Protein AF-A0A0F9EET6-F1 (afdb_monomer_lite)

pLDDT: mean 75.08, std 19.29, range [22.67, 96.25]

Secondary structure (DSSP, 8-state):
-HHHHHHHHHHHHHHHHHHHHHHHH-GGGGGGPPSSPS-SSTT--EETTEEEEEEEEE-TTSTT-EEEEEEEEETTEEEEEEEEE--SS-----S-EEESS-EEE-SSS--EEES-EEESS-EEE-SSS--EEES-EEESS-EEE-TT-EESS-EEESS-EE---TT--EESS-EEESS-EESS-BSS-EEES-PPPS-GGGG-TTT-TT----HHHHHHHHHT-SEEESSEEE-S--EEEEEEEESS-EEE-S-EEEEEEEEEEESS-EEE-S-EEE-TTPPTT-EEEEEESSS-EEE-TT-EEEESSEEEE-EE-TTS-SEE---EEE-TT-EEEESS-EEE---SSS-----B-TT-EEEE-PPP---------PPP----------

Foldseek 3Di:
DVVQLVVQVVLQVVQVVVVVVCCVVPVCLCVPADPFHPASDPPPADDDQWGKGWTWDADPPDGQKIWIWMWIGHPRRIDIDIDIDRPPPQPQPLAAAADLEEAACDDDEAHEHAEEYAEAYEYHADQDHEHEYNYEYAYQEEYHHHHCYEYLEEYAYQYEYHPPYPRQYAYNYEYAYCAYYHDDRYVYHYHHVDHPDPQRVLSPLFPCPPPACAPVNLVVLVVRAPEEEAEAADDDEEEADHRYEYVEEYEAQEAYEYAAEYEYEHQEEYEYAAEYYHDPPHDPPHFYEYHHAAYEYEYEHQYAYEGAGEYEFWHAHNVNPDTHDYAYYYEHQYEHEYNHYYHYPDPDDDDRDNDHYVNYYYHYDHDDPDPDDPDDDDDDDDDDDDDDDD

Structure (mmCIF, N/CA/C/O backbone):
data_AF-A0A0F9EET6-F1
#
_entry.id   AF-A0A0F9EET6-F1
#
loop_
_atom_site.group_PDB
_atom_site.id
_atom_site.type_symbol
_atom_site.label_atom_id
_atom_site.label_alt_id
_atom_site.label_comp_id
_atom_site.label_asym_id
_atom_site.label_entity_id
_atom_site.label_seq_id
_atom_site.pdbx_PDB_ins_code
_atom_site.Cartn_x
_atom_site.Cartn_y
_atom_site.Cartn_z
_atom_site.occupancy
_atom_site.B_iso_or_equiv
_atom_site.auth_seq_id
_atom_site.auth_comp_id
_atom_site.auth_asym_id
_atom_site.auth_atom_id
_atom_site.pdbx_PDB_model_num
ATOM 1 N N . ASN A 1 1 ? -36.491 27.412 31.591 1.00 75.81 1 ASN A N 1
ATOM 2 C CA . ASN A 1 1 ? -35.899 27.287 30.240 1.00 75.81 1 ASN A CA 1
ATOM 3 C C . ASN A 1 1 ? -34.391 27.503 30.217 1.00 75.81 1 ASN A C 1
ATOM 5 O O . ASN A 1 1 ? -33.705 26.644 29.693 1.00 75.81 1 ASN A O 1
ATOM 9 N N . HIS A 1 2 ? -33.827 28.557 30.823 1.00 87.25 2 HIS A N 1
ATOM 10 C CA . HIS A 1 2 ? -32.360 28.716 30.819 1.00 87.25 2 HIS A CA 1
ATOM 11 C C . HIS A 1 2 ? -31.619 27.597 31.581 1.00 87.25 2 HIS A C 1
ATOM 13 O O . HIS A 1 2 ? -30.702 26.990 31.042 1.00 87.25 2 HIS A O 1
ATOM 19 N N . LYS A 1 3 ? -32.079 27.244 32.793 1.00 92.38 3 LYS A N 1
ATOM 20 C CA . LYS A 1 3 ? -31.489 26.153 33.592 1.00 92.38 3 LYS A CA 1
ATOM 21 C C . LYS A 1 3 ? -31.469 24.809 32.849 1.00 92.38 3 LYS A C 1
ATOM 23 O O . LYS A 1 3 ? -30.447 24.138 32.858 1.00 92.38 3 LYS A O 1
ATOM 28 N N . THR A 1 4 ? -32.568 24.435 32.193 1.00 90.81 4 THR A N 1
ATOM 29 C CA . THR A 1 4 ? -32.680 23.161 31.460 1.00 90.81 4 THR A CA 1
ATOM 30 C C . THR A 1 4 ? -31.811 23.141 30.205 1.00 90.81 4 THR A C 1
ATOM 32 O O . THR A 1 4 ? -31.187 22.128 29.926 1.00 90.81 4 THR A O 1
ATOM 35 N N . SER A 1 5 ? -31.682 24.270 29.501 1.00 89.12 5 SER A N 1
ATOM 36 C CA . SER A 1 5 ? -30.762 24.407 28.363 1.00 89.12 5 SER A CA 1
ATOM 37 C C . SER A 1 5 ? -29.290 24.272 28.780 1.00 89.12 5 SER A C 1
ATOM 39 O O . SER A 1 5 ? -28.533 23.561 28.126 1.00 89.12 5 SER A O 1
ATOM 41 N N . VAL A 1 6 ? -28.892 24.878 29.905 1.00 90.44 6 VAL A N 1
ATOM 42 C CA . VAL A 1 6 ? -27.533 24.719 30.456 1.00 90.44 6 VAL A CA 1
ATOM 43 C C . VAL A 1 6 ? -27.271 23.268 30.874 1.00 90.44 6 VAL A C 1
ATOM 45 O O . VAL A 1 6 ? -26.199 22.737 30.608 1.00 90.44 6 VAL A O 1
ATOM 48 N N . GLN A 1 7 ? -28.253 22.596 31.481 1.00 92.50 7 GLN A N 1
ATOM 49 C CA . GLN A 1 7 ? -28.126 21.178 31.832 1.00 92.50 7 GLN A CA 1
ATOM 50 C C . GLN A 1 7 ? -28.000 20.281 30.592 1.00 92.50 7 GLN A C 1
ATOM 52 O O . GLN A 1 7 ? -27.131 19.416 30.574 1.00 92.50 7 GLN A O 1
ATOM 57 N N . ALA A 1 8 ? -28.804 20.512 29.549 1.00 92.50 8 ALA A N 1
ATOM 58 C CA . ALA A 1 8 ? -28.710 19.775 28.287 1.00 92.50 8 ALA A CA 1
ATOM 59 C C . ALA A 1 8 ? -27.314 19.901 27.658 1.00 92.50 8 ALA A C 1
ATOM 61 O O . ALA A 1 8 ? -26.749 18.909 27.199 1.00 92.50 8 ALA A O 1
ATOM 62 N N . ARG A 1 9 ? -26.707 21.093 27.724 1.00 91.38 9 ARG A N 1
ATOM 63 C CA . ARG A 1 9 ? -25.321 21.315 27.299 1.00 91.38 9 ARG A CA 1
ATOM 64 C C . ARG A 1 9 ? -24.315 20.474 28.094 1.00 91.38 9 ARG A C 1
ATOM 66 O O . ARG A 1 9 ? -23.519 19.778 27.480 1.00 91.38 9 ARG A O 1
ATOM 73 N N . TYR A 1 10 ? -24.371 20.479 29.427 1.00 91.75 10 TYR A N 1
ATOM 74 C CA . TYR A 1 10 ? -23.455 19.664 30.242 1.00 91.75 10 TYR A CA 1
ATOM 75 C C . TYR A 1 10 ? -23.599 18.160 29.979 1.00 91.75 10 TYR A C 1
ATOM 77 O O . TYR A 1 10 ? -22.609 17.435 29.958 1.00 91.75 10 TYR A O 1
ATOM 85 N N . ILE A 1 11 ? -24.825 17.686 29.749 1.00 91.88 11 ILE A N 1
ATOM 86 C CA . ILE A 1 11 ? -25.073 16.289 29.373 1.00 91.88 11 ILE A CA 1
ATOM 87 C C . ILE A 1 11 ? -24.479 15.971 27.999 1.00 91.88 11 ILE A C 1
ATOM 89 O O . ILE A 1 11 ? -23.894 14.910 27.807 1.00 91.88 11 ILE A O 1
ATOM 93 N N . THR A 1 12 ? -24.590 16.910 27.062 1.00 90.75 12 THR A N 1
ATOM 94 C CA . THR A 1 12 ? -23.979 16.798 25.735 1.00 90.75 12 THR A CA 1
ATOM 95 C C . THR A 1 12 ? -22.455 16.670 25.853 1.00 90.75 12 THR A C 1
ATOM 97 O O . THR A 1 12 ? -21.879 15.732 25.304 1.00 90.75 12 THR A O 1
ATOM 100 N N . GLU A 1 13 ? -21.812 17.542 26.642 1.00 89.06 13 GLU A N 1
ATOM 101 C CA . GLU A 1 13 ? -20.366 17.507 26.930 1.00 89.06 13 GLU A CA 1
ATOM 102 C C . GLU A 1 13 ? -19.939 16.174 27.566 1.00 89.06 13 GLU A C 1
ATOM 104 O O . GLU A 1 13 ? -18.933 15.594 27.158 1.00 89.06 13 GLU A O 1
ATOM 109 N N . ALA A 1 14 ? -20.729 15.633 28.501 1.00 89.56 14 ALA A N 1
ATOM 110 C CA . ALA A 1 14 ? -20.460 14.329 29.109 1.00 89.56 14 ALA A CA 1
ATOM 111 C C . ALA A 1 14 ? -20.403 13.191 28.070 1.00 89.56 14 ALA A C 1
ATOM 113 O O . ALA A 1 14 ? -19.549 12.310 28.183 1.00 89.56 14 ALA A O 1
ATOM 114 N N . GLY A 1 15 ? -21.248 13.238 27.032 1.00 90.88 15 GLY A N 1
ATOM 115 C CA . GLY A 1 15 ? -21.200 12.295 25.912 1.00 90.88 15 GLY A CA 1
ATOM 116 C C . GLY A 1 15 ? -19.880 12.355 25.131 1.00 90.88 15 GLY A C 1
ATOM 117 O O . GLY A 1 15 ? -19.289 11.312 24.851 1.00 90.88 15 GLY A O 1
ATOM 118 N N . ILE A 1 16 ? -19.355 13.557 24.853 1.00 88.00 16 ILE A N 1
ATOM 119 C CA . ILE A 1 16 ? -18.027 13.724 24.225 1.00 88.00 16 ILE A CA 1
ATOM 120 C C . ILE A 1 16 ? -16.928 13.168 25.127 1.00 88.00 16 ILE A C 1
ATOM 122 O O . ILE A 1 16 ? -16.131 12.347 24.679 1.00 88.00 16 ILE A O 1
ATOM 126 N N . HIS A 1 17 ? -16.903 13.557 26.405 1.00 87.88 17 HIS A N 1
ATOM 127 C CA . HIS A 1 17 ? -15.864 13.112 27.337 1.00 87.88 17 HIS A CA 1
ATOM 128 C C . HIS A 1 17 ? -15.840 11.593 27.504 1.00 87.88 17 HIS A C 1
ATOM 130 O O . HIS A 1 17 ? -14.764 11.000 27.543 1.00 87.88 17 HIS A O 1
ATOM 136 N N . ARG A 1 18 ? -17.012 10.953 27.558 1.00 90.75 18 ARG A N 1
ATOM 137 C CA . ARG A 1 18 ? -17.115 9.492 27.582 1.00 90.75 18 ARG A CA 1
ATOM 138 C C . ARG A 1 18 ? -16.534 8.865 26.319 1.00 90.75 18 ARG A C 1
ATOM 140 O O . ARG A 1 18 ? -15.810 7.881 26.418 1.00 90.75 18 ARG A O 1
ATOM 147 N N . THR A 1 19 ? -16.846 9.430 25.156 1.00 87.38 19 THR A N 1
ATOM 148 C CA . THR A 1 19 ? -16.360 8.926 23.865 1.00 87.38 19 THR A CA 1
ATOM 149 C C . THR A 1 19 ? -14.844 9.014 23.776 1.00 87.38 19 THR A C 1
ATOM 151 O O . THR A 1 19 ? -14.202 8.021 23.459 1.00 87.38 19 THR A O 1
ATOM 154 N N . ILE A 1 20 ? -14.269 10.160 24.146 1.00 83.94 20 ILE A N 1
ATOM 155 C CA . ILE A 1 20 ? -12.814 10.352 24.207 1.00 83.94 20 ILE A CA 1
ATOM 156 C C . ILE A 1 20 ? -12.184 9.383 25.215 1.00 83.94 20 ILE A C 1
ATOM 158 O O . ILE A 1 20 ? -11.179 8.750 24.916 1.00 83.94 20 ILE A O 1
ATOM 162 N N . GLY A 1 21 ? -12.797 9.210 26.390 1.00 83.75 21 GLY A N 1
ATOM 163 C CA . GLY A 1 21 ? -12.340 8.235 27.380 1.00 83.75 21 GLY A CA 1
ATOM 164 C C . GLY A 1 21 ? -12.316 6.804 26.836 1.00 83.75 21 GLY A C 1
ATOM 165 O O . GLY A 1 21 ? -11.336 6.101 27.055 1.00 83.75 21 GLY A O 1
ATOM 166 N N . MET A 1 22 ? -13.355 6.402 26.093 1.00 82.75 22 MET A N 1
ATOM 167 C CA . MET A 1 22 ? -13.438 5.080 25.463 1.00 82.75 22 MET A CA 1
ATOM 168 C C . MET A 1 22 ? -12.402 4.907 24.350 1.00 82.75 22 MET A C 1
ATOM 170 O O . MET A 1 22 ? -11.736 3.878 24.304 1.00 82.75 22 MET A O 1
ATOM 174 N N . LEU A 1 23 ? -12.232 5.921 23.495 1.00 79.19 23 LEU A N 1
ATOM 175 C CA . LEU A 1 23 ? -11.201 5.929 22.456 1.00 79.19 23 LEU A CA 1
ATOM 176 C C . LEU A 1 23 ? -9.806 5.755 23.069 1.00 79.19 23 LEU A C 1
ATOM 178 O O . LEU A 1 23 ? -9.036 4.931 22.592 1.00 79.19 23 LEU A O 1
ATOM 182 N N . ASN A 1 24 ? -9.522 6.441 24.177 1.00 75.12 24 ASN A N 1
ATOM 183 C CA . ASN A 1 24 ? -8.233 6.342 24.860 1.00 75.12 24 ASN A CA 1
ATOM 184 C C . ASN A 1 24 ? -8.031 5.003 25.589 1.00 75.12 24 ASN A C 1
ATOM 186 O O . ASN A 1 24 ? -6.902 4.539 25.708 1.00 75.12 24 ASN A O 1
ATOM 190 N N . SER A 1 25 ? -9.091 4.379 26.119 1.00 71.88 25 SER A N 1
ATOM 191 C CA . SER A 1 25 ? -8.970 3.113 26.858 1.00 71.88 25 SER A CA 1
ATOM 192 C C . SER A 1 25 ? -9.070 1.868 25.978 1.00 71.88 25 SER A C 1
ATOM 194 O O . SER A 1 25 ? -8.629 0.793 26.383 1.00 71.88 25 SER A O 1
ATOM 196 N N . THR A 1 26 ? -9.731 1.960 24.823 1.00 75.25 26 THR A N 1
ATOM 197 C CA . THR A 1 26 ? -10.029 0.817 23.946 1.00 75.25 26 THR A CA 1
ATOM 198 C C . THR A 1 26 ? -10.161 1.279 22.484 1.00 75.25 26 THR A C 1
ATOM 200 O O . THR A 1 26 ? -11.267 1.273 21.946 1.00 75.25 26 THR A O 1
ATOM 203 N N . PRO A 1 27 ? -9.060 1.667 21.809 1.00 68.56 27 PRO A N 1
ATOM 204 C CA . PRO A 1 27 ? -9.104 2.291 20.479 1.00 68.56 27 PRO A CA 1
ATOM 205 C C . PRO A 1 27 ? -9.862 1.475 19.422 1.00 68.56 27 PRO A C 1
ATOM 207 O O . PRO A 1 27 ? -10.676 2.021 18.684 1.00 68.56 27 PRO A O 1
ATOM 210 N N . GLY A 1 28 ? -9.684 0.148 19.415 1.00 64.75 28 GLY A N 1
ATOM 211 C CA . GLY A 1 28 ? -10.305 -0.755 18.437 1.00 64.75 28 GLY A CA 1
ATOM 212 C C . GLY A 1 28 ? -11.829 -0.904 18.538 1.00 64.75 28 GLY A C 1
ATOM 213 O O . GLY A 1 28 ? -12.424 -1.571 17.697 1.00 64.75 28 GLY A O 1
ATOM 214 N N . TRP A 1 29 ? -12.496 -0.294 19.528 1.00 74.06 29 TRP A N 1
ATOM 215 C CA . TRP A 1 29 ? -13.958 -0.389 19.669 1.00 74.06 29 TRP A CA 1
ATOM 216 C C . TRP A 1 29 ? -14.722 0.204 18.475 1.00 74.06 29 TRP A C 1
ATOM 218 O O . TRP A 1 29 ? -15.868 -0.177 18.235 1.00 74.06 29 TRP A O 1
ATOM 228 N N . ILE A 1 30 ? -14.086 1.110 17.724 1.00 74.50 30 ILE A N 1
ATOM 229 C CA . ILE A 1 30 ? -14.673 1.732 16.535 1.00 74.50 30 ILE A CA 1
ATOM 230 C C . ILE A 1 30 ? -14.754 0.773 15.342 1.00 74.50 30 ILE A C 1
ATOM 232 O O . ILE A 1 30 ? -15.663 0.914 14.534 1.00 74.50 30 ILE A O 1
ATOM 236 N N . ALA A 1 31 ? -13.877 -0.234 15.256 1.00 62.75 31 ALA A N 1
ATOM 237 C CA . ALA A 1 31 ? -13.783 -1.129 14.097 1.00 62.75 31 ALA A CA 1
ATOM 238 C C . ALA A 1 31 ? -15.028 -2.022 13.905 1.00 62.75 31 ALA A C 1
ATOM 240 O O . ALA A 1 31 ? -15.248 -2.571 12.832 1.00 62.75 31 ALA A O 1
ATOM 241 N N . GLY A 1 32 ? -15.864 -2.168 14.941 1.00 59.06 32 GLY A N 1
ATOM 242 C CA . GLY A 1 32 ? -17.122 -2.923 14.889 1.00 59.06 32 GLY A CA 1
ATOM 243 C C . GLY A 1 32 ? -18.380 -2.060 14.754 1.00 59.06 32 GLY A C 1
ATOM 244 O O . GLY A 1 32 ? -19.495 -2.580 14.831 1.00 59.06 32 GLY A O 1
ATOM 245 N N . LEU A 1 33 ? -18.230 -0.743 14.625 1.00 65.38 33 LEU A N 1
ATOM 246 C CA . LEU A 1 33 ? -19.347 0.186 14.545 1.00 65.38 33 LEU A CA 1
ATOM 247 C C . LEU A 1 33 ? -19.846 0.279 13.097 1.00 65.38 33 LEU A C 1
ATOM 249 O O . LEU A 1 33 ? -19.105 0.643 12.195 1.00 65.38 33 LEU A O 1
ATOM 253 N N . SER A 1 34 ? -21.124 -0.032 12.863 1.00 60.75 34 SER A N 1
ATOM 254 C CA . SER A 1 34 ? -21.746 0.177 11.550 1.00 60.75 34 SER A CA 1
ATOM 255 C C . SER A 1 34 ? -21.814 1.673 11.236 1.00 60.75 34 SER A C 1
ATOM 257 O O . SER A 1 34 ? -22.396 2.419 12.031 1.00 60.75 34 SER A O 1
ATOM 259 N N . ASP A 1 35 ? -21.284 2.105 10.096 1.00 62.53 35 ASP A N 1
ATOM 260 C CA . ASP A 1 35 ? -21.322 3.509 9.688 1.00 62.53 35 ASP A CA 1
ATOM 261 C C . ASP A 1 35 ? -22.698 3.926 9.108 1.00 62.53 35 ASP A C 1
ATOM 263 O O . ASP A 1 35 ? -23.235 3.219 8.246 1.00 62.53 35 ASP A O 1
ATOM 267 N N . PRO A 1 36 ? -23.303 5.056 9.539 1.00 56.19 36 PRO A N 1
ATOM 268 C CA . PRO A 1 36 ? -23.081 5.771 10.797 1.00 56.19 36 PRO A CA 1
ATOM 269 C C . PRO A 1 36 ? -23.855 5.132 11.955 1.00 56.19 36 PRO A C 1
ATOM 271 O O . PRO A 1 36 ? -25.029 4.761 11.836 1.00 56.19 36 PRO A O 1
ATOM 274 N N . THR A 1 37 ? -23.227 5.073 13.132 1.00 62.00 37 THR A N 1
ATOM 275 C CA . THR A 1 37 ? -23.842 4.455 14.314 1.00 62.00 37 THR A CA 1
ATOM 276 C C . THR A 1 37 ? -25.112 5.179 14.752 1.00 62.00 37 THR A C 1
ATOM 278 O O . THR A 1 37 ? -25.159 6.405 14.876 1.00 62.00 37 THR A O 1
ATOM 281 N N . THR A 1 38 ? -26.173 4.425 15.055 1.00 71.44 38 THR A N 1
ATOM 282 C CA . THR A 1 38 ? -27.400 4.996 15.639 1.00 71.44 38 THR A CA 1
ATOM 283 C C . THR A 1 38 ? -27.195 5.466 17.078 1.00 71.44 38 THR A C 1
ATOM 285 O O . THR A 1 38 ? -27.773 6.479 17.473 1.00 71.44 38 THR A O 1
ATOM 288 N N . ASN A 1 39 ? -26.386 4.737 17.853 1.00 82.25 39 ASN A N 1
ATOM 289 C CA . ASN A 1 39 ? -25.900 5.128 19.173 1.00 82.25 39 ASN A CA 1
ATOM 290 C C . ASN A 1 39 ? -24.693 4.257 19.550 1.00 82.25 39 ASN A C 1
ATOM 292 O O . ASN A 1 39 ? -24.843 3.042 19.657 1.00 82.25 39 ASN A O 1
ATOM 296 N N . ALA A 1 40 ? -23.536 4.863 19.792 1.00 83.25 40 ALA A N 1
ATOM 297 C CA . ALA A 1 40 ? -22.305 4.154 20.114 1.00 83.25 40 ALA A CA 1
ATOM 298 C C . ALA A 1 40 ? -22.324 3.522 21.524 1.00 83.25 40 ALA A C 1
ATOM 300 O O . ALA A 1 40 ? -21.608 2.561 21.779 1.00 83.25 40 ALA A O 1
ATOM 301 N N . PHE A 1 41 ? -23.195 3.990 22.430 1.00 86.00 41 PHE A N 1
ATOM 302 C CA . PHE A 1 41 ? -23.328 3.448 23.793 1.00 86.00 41 PHE A CA 1
ATOM 303 C C . PHE A 1 41 ? -24.748 2.934 24.086 1.00 86.00 41 PHE A C 1
ATOM 305 O O . PHE A 1 41 ? -25.478 3.519 24.887 1.00 86.00 41 PHE A O 1
ATOM 312 N N . PRO A 1 42 ? -25.224 1.860 23.436 1.00 79.81 42 PRO A N 1
ATOM 313 C CA . PRO A 1 42 ? -26.574 1.361 23.675 1.00 79.81 42 PRO A CA 1
ATOM 314 C C . PRO A 1 42 ? -26.761 0.933 25.142 1.00 79.81 42 PRO A C 1
ATOM 316 O O . PRO A 1 42 ? -26.016 0.112 25.666 1.00 79.81 42 PRO A O 1
ATOM 319 N N . GLY A 1 43 ? -27.785 1.484 25.802 1.00 80.81 43 GLY A N 1
ATOM 320 C CA . GLY A 1 43 ? -28.181 1.098 27.162 1.00 80.81 43 GLY A CA 1
ATOM 321 C C . GLY A 1 43 ? -27.532 1.884 28.307 1.00 80.81 43 GLY A C 1
ATOM 322 O O . GLY A 1 43 ? -27.970 1.719 29.442 1.00 80.81 43 GLY A O 1
ATOM 323 N N . ASP A 1 44 ? -26.573 2.774 28.036 1.00 81.25 44 ASP A N 1
ATOM 324 C CA . ASP A 1 44 ? -25.883 3.556 29.073 1.00 81.25 44 ASP A CA 1
ATOM 325 C C . ASP A 1 44 ? -25.759 5.041 28.688 1.00 81.25 44 ASP A C 1
ATOM 327 O O . ASP A 1 44 ? -24.685 5.600 28.481 1.00 81.25 44 ASP A O 1
ATOM 331 N N . ASN A 1 45 ? -26.920 5.680 28.564 1.00 85.56 45 ASN A N 1
ATOM 332 C CA . ASN A 1 45 ? -27.068 7.029 28.020 1.00 85.56 45 ASN A CA 1
ATOM 333 C C . ASN A 1 45 ? -27.480 8.068 29.067 1.00 85.56 45 ASN A C 1
ATOM 335 O O . ASN A 1 45 ? -27.865 9.174 28.703 1.00 85.56 45 ASN A O 1
ATOM 339 N N . SER A 1 46 ? -27.490 7.736 30.358 1.00 89.19 46 SER A N 1
ATOM 340 C CA . SER A 1 46 ? -27.982 8.647 31.398 1.00 89.19 46 SER A CA 1
ATOM 341 C C . SER A 1 46 ? -26.848 9.420 32.065 1.00 89.19 46 SER A C 1
ATOM 343 O O . SER A 1 46 ? -25.867 8.824 32.502 1.00 89.19 46 SER A O 1
ATOM 345 N N . PHE A 1 47 ? -27.014 10.734 32.224 1.00 90.06 47 PHE A N 1
ATOM 346 C CA . PHE A 1 47 ? -26.141 11.556 33.066 1.00 90.06 47 PHE A CA 1
ATOM 347 C C . PHE A 1 47 ? -26.989 12.495 33.923 1.00 90.06 47 PHE A C 1
ATOM 349 O O . PHE A 1 47 ? -27.683 13.379 33.419 1.00 90.06 47 PHE A O 1
ATOM 356 N N . GLY A 1 48 ? -26.966 12.294 35.241 1.00 91.50 48 GLY A N 1
ATOM 357 C CA . GLY A 1 48 ? -27.830 13.038 36.154 1.00 91.50 48 GLY A CA 1
ATOM 358 C C . GLY A 1 48 ? -29.315 12.814 35.846 1.00 91.50 48 GLY A C 1
ATOM 359 O O . GLY A 1 48 ? -29.811 11.698 35.954 1.00 91.50 48 GLY A O 1
ATOM 360 N N . ASN A 1 49 ? -30.034 13.886 35.500 1.00 93.31 49 ASN A N 1
ATOM 361 C CA . ASN A 1 49 ? -31.478 13.872 35.243 1.00 93.31 49 ASN A CA 1
ATOM 362 C C . ASN A 1 49 ? -31.855 13.942 33.752 1.00 93.31 49 ASN A C 1
ATOM 364 O O . ASN A 1 49 ? -32.990 14.302 33.439 1.00 93.31 49 ASN A O 1
ATOM 368 N N . GLY A 1 50 ? -30.920 13.656 32.849 1.00 94.12 50 GLY A N 1
ATOM 369 C CA . GLY A 1 50 ? -31.185 13.615 31.416 1.00 94.12 50 GLY A CA 1
ATOM 370 C C . GLY A 1 50 ? -30.439 12.493 30.716 1.00 94.12 50 GLY A C 1
ATOM 371 O O . GLY A 1 50 ? -29.818 11.636 31.353 1.00 94.12 50 GLY A O 1
ATOM 372 N N . THR A 1 51 ? -30.525 12.506 29.392 1.00 95.00 51 THR A N 1
ATOM 373 C CA . THR A 1 51 ? -29.974 11.459 28.531 1.00 95.00 51 THR A CA 1
ATOM 374 C C . THR A 1 51 ? -29.155 12.050 27.401 1.00 95.00 51 THR A C 1
ATOM 376 O O . THR A 1 51 ? -29.461 13.150 26.953 1.00 95.00 51 THR A O 1
ATOM 379 N N . TYR A 1 52 ? -28.167 11.321 26.896 1.00 93.19 52 TYR A N 1
ATOM 380 C CA . TYR A 1 52 ? -27.447 11.676 25.678 1.00 93.19 52 TYR A CA 1
ATOM 381 C C . TYR A 1 52 ? -27.446 10.536 24.661 1.00 93.19 52 TYR A C 1
ATOM 383 O O . TYR A 1 52 ? -27.647 9.379 25.007 1.00 93.19 52 TYR A O 1
ATOM 391 N N . VAL A 1 53 ? -27.224 10.861 23.394 1.00 92.50 53 VAL A N 1
ATOM 392 C CA . VAL A 1 53 ? -26.979 9.902 22.312 1.00 92.50 53 VAL A CA 1
ATOM 393 C C . VAL A 1 53 ? -25.663 10.284 21.663 1.00 92.50 53 VAL A C 1
ATOM 395 O O . VAL A 1 53 ? -25.474 11.458 21.356 1.00 92.50 53 VAL A O 1
ATOM 398 N N . VAL A 1 54 ? -24.773 9.314 21.453 1.00 90.88 54 VAL A N 1
ATOM 399 C CA . VAL A 1 54 ? -23.492 9.537 20.772 1.00 90.88 54 VAL A CA 1
ATOM 400 C C . VAL A 1 54 ? -23.495 8.796 19.448 1.00 90.88 54 VAL A C 1
ATOM 402 O O . VAL A 1 54 ? -23.796 7.608 19.412 1.00 90.88 54 VAL A O 1
ATOM 405 N N . LYS A 1 55 ? -23.113 9.473 18.375 1.00 91.19 55 LYS A N 1
ATOM 406 C CA . LYS A 1 55 ? -22.774 8.870 17.092 1.00 91.19 55 LYS A CA 1
ATOM 407 C C . LYS A 1 55 ? -21.287 9.061 16.852 1.00 91.19 55 LYS A C 1
ATOM 409 O O . LYS A 1 55 ? -20.784 10.169 17.018 1.00 91.19 55 LYS A O 1
ATOM 414 N N . VAL A 1 56 ? -20.618 7.982 16.483 1.00 85.44 56 VAL A N 1
ATOM 415 C CA . VAL A 1 56 ? -19.200 7.958 16.120 1.00 85.44 56 VAL A CA 1
ATOM 416 C C . VAL A 1 56 ? -19.099 7.366 14.725 1.00 85.44 56 VAL A C 1
ATOM 418 O O . VAL A 1 56 ? -19.764 6.362 14.449 1.00 85.44 56 VAL A O 1
ATOM 421 N N . PHE A 1 57 ? -18.334 8.027 13.865 1.00 85.12 57 PHE A N 1
ATOM 422 C CA . PHE A 1 57 ? -18.052 7.609 12.496 1.00 85.12 57 PHE A CA 1
ATOM 423 C C . PHE A 1 57 ? -16.739 8.243 12.022 1.00 85.12 57 PHE A C 1
ATOM 425 O O . PHE A 1 57 ? -16.243 9.196 12.637 1.00 85.12 57 PHE A O 1
ATOM 432 N N . GLU A 1 58 ? -16.165 7.683 10.963 1.00 78.38 58 GLU A N 1
ATOM 433 C CA . GLU A 1 58 ? -14.971 8.231 10.329 1.00 78.38 58 GLU A CA 1
ATOM 434 C C . GLU A 1 58 ? -15.292 9.572 9.651 1.00 78.38 58 GLU A C 1
ATOM 436 O O . GLU A 1 58 ? -16.379 9.785 9.110 1.00 78.38 58 GLU A O 1
ATOM 441 N N . ASP A 1 59 ? -14.378 10.532 9.760 1.00 71.75 59 ASP A N 1
ATOM 442 C CA . ASP A 1 59 ? -14.564 11.879 9.232 1.00 71.75 59 ASP A CA 1
ATOM 443 C C . ASP A 1 59 ? -14.343 11.899 7.711 1.00 71.75 59 ASP A C 1
ATOM 445 O O . ASP A 1 59 ? -13.261 12.212 7.244 1.00 71.75 59 ASP A O 1
ATOM 449 N N . ASP A 1 60 ? -15.366 11.617 6.907 1.00 55.22 60 ASP A N 1
ATOM 450 C CA . ASP A 1 60 ? -15.325 11.847 5.450 1.00 55.22 60 ASP A CA 1
ATOM 451 C C . ASP A 1 60 ? -15.307 13.374 5.159 1.00 55.22 60 ASP A C 1
ATOM 453 O O . ASP A 1 60 ? -16.191 14.092 5.672 1.00 55.22 60 ASP A O 1
ATOM 457 N N . PRO A 1 61 ? -14.322 13.933 4.409 1.00 45.97 61 PRO A N 1
ATOM 458 C CA . PRO A 1 61 ? -13.345 13.273 3.521 1.00 45.97 61 PRO A CA 1
ATOM 459 C C . PRO A 1 61 ? -11.898 13.238 4.036 1.00 45.97 61 PRO A C 1
ATOM 461 O O . PRO A 1 61 ? -10.968 13.222 3.237 1.00 45.97 61 PRO A O 1
ATOM 464 N N . THR A 1 62 ? -11.667 13.334 5.344 1.00 52.03 62 THR A N 1
ATOM 465 C CA . THR A 1 62 ? -10.318 13.280 5.927 1.00 52.03 62 THR A CA 1
ATOM 466 C C . THR A 1 62 ? -10.089 11.939 6.639 1.00 52.03 62 THR A C 1
ATOM 468 O O . THR A 1 62 ? -10.386 11.846 7.834 1.00 52.03 62 THR A O 1
ATOM 471 N N . PRO A 1 63 ? -9.518 10.929 5.949 1.00 57.66 63 PRO A N 1
ATOM 472 C CA . PRO A 1 63 ? -9.137 9.660 6.563 1.00 57.66 63 PRO A CA 1
ATOM 473 C C . PRO A 1 63 ? -8.335 9.866 7.852 1.00 57.66 63 PRO A C 1
ATOM 475 O O . PRO A 1 63 ? -7.538 10.806 7.965 1.00 57.66 63 PRO A O 1
ATOM 478 N N . GLY A 1 64 ? -8.570 9.011 8.848 1.00 63.44 64 GLY A N 1
ATOM 479 C CA . GLY A 1 64 ? -7.837 9.042 10.121 1.00 63.44 64 GLY A CA 1
ATOM 480 C C . GLY A 1 64 ? -8.309 10.084 11.146 1.00 63.44 64 GLY A C 1
ATOM 481 O O . GLY A 1 64 ? -7.718 10.203 12.223 1.00 63.44 64 GLY A O 1
ATOM 482 N N . LYS A 1 65 ? -9.387 10.829 10.874 1.00 77.88 65 LYS A N 1
ATOM 483 C CA . LYS A 1 65 ? -10.088 11.636 11.888 1.00 77.88 65 LYS A CA 1
ATOM 484 C C . LYS A 1 65 ? -11.399 10.973 12.288 1.00 77.88 65 LYS A C 1
ATOM 486 O O . LYS A 1 65 ? -12.081 10.358 11.476 1.00 77.88 65 LYS A O 1
ATOM 491 N N . ILE A 1 66 ? -11.782 11.133 13.552 1.00 82.06 66 ILE A N 1
ATOM 492 C CA . ILE A 1 66 ? -13.035 10.581 14.076 1.00 82.06 66 ILE A CA 1
ATOM 493 C C . ILE A 1 66 ? -13.997 11.729 14.358 1.00 82.06 66 ILE A C 1
ATOM 495 O O . ILE A 1 66 ? -13.689 12.634 15.145 1.00 82.06 66 ILE A O 1
ATOM 499 N N . ARG A 1 67 ? -15.188 11.676 13.754 1.00 86.81 67 ARG A N 1
ATOM 500 C CA . ARG A 1 67 ? -16.268 12.623 14.030 1.00 86.81 67 ARG A CA 1
ATOM 501 C C . ARG A 1 67 ? -17.184 12.064 15.117 1.00 86.81 67 ARG A C 1
ATOM 503 O O . ARG A 1 67 ? -17.712 10.957 15.024 1.00 86.81 67 ARG A O 1
ATOM 510 N N . ILE A 1 68 ? -17.388 12.856 16.166 1.00 90.38 68 ILE A N 1
ATOM 511 C CA . ILE A 1 68 ? -18.230 12.527 17.317 1.00 90.38 68 ILE A CA 1
ATOM 512 C C . ILE A 1 68 ? -19.393 13.509 17.356 1.00 90.38 68 ILE A C 1
ATOM 514 O O . ILE A 1 68 ? -19.200 14.700 17.591 1.00 90.38 68 ILE A O 1
ATOM 518 N N . ASN A 1 69 ? -20.608 12.992 17.199 1.00 92.25 69 ASN A N 1
ATOM 519 C CA . ASN A 1 69 ? -21.844 13.754 17.316 1.00 92.25 69 ASN A CA 1
ATOM 520 C C . ASN A 1 69 ? -22.615 13.328 18.563 1.00 92.25 69 ASN A C 1
ATOM 522 O O . ASN A 1 69 ? -23.135 12.219 18.638 1.00 92.25 69 ASN A O 1
ATOM 526 N N . THR A 1 70 ? -22.709 14.218 19.546 1.00 94.06 70 THR A N 1
ATOM 527 C CA . THR A 1 70 ? -23.422 13.978 20.806 1.00 94.06 70 THR A CA 1
ATOM 528 C C . THR A 1 70 ? -24.648 14.877 20.899 1.00 94.06 70 THR A C 1
ATOM 530 O O . THR A 1 70 ? -24.581 16.068 20.600 1.00 94.06 70 THR A O 1
ATOM 533 N N . THR A 1 71 ? -25.778 14.332 21.338 1.00 95.38 71 THR A N 1
ATOM 534 C CA . THR A 1 71 ? -26.999 15.097 21.614 1.00 95.38 71 THR A CA 1
ATOM 535 C C . THR A 1 71 ? -27.467 14.806 23.027 1.00 95.38 71 THR A C 1
ATOM 537 O O . THR A 1 71 ? -27.798 13.663 23.316 1.00 95.38 71 THR A O 1
ATOM 540 N N . GLY A 1 72 ? -27.513 15.816 23.898 1.00 94.88 72 GLY A N 1
ATOM 541 C CA . GLY A 1 72 ? -28.029 15.717 25.264 1.00 94.88 72 GLY A CA 1
ATOM 542 C C . GLY A 1 72 ? -29.415 16.346 25.415 1.00 94.88 72 GLY A C 1
ATOM 543 O O . GLY A 1 72 ? -29.616 17.482 24.992 1.00 94.88 72 GLY A O 1
ATOM 544 N N . ASP A 1 73 ? -30.343 15.646 26.072 1.00 96.00 73 ASP A N 1
ATOM 545 C CA . ASP A 1 73 ? -31.701 16.108 26.388 1.00 96.00 73 ASP A CA 1
ATOM 546 C C . ASP A 1 73 ? -31.958 16.142 27.904 1.00 96.00 73 ASP A C 1
ATOM 548 O O . ASP A 1 73 ? -31.633 15.202 28.639 1.00 96.00 73 ASP A O 1
ATOM 552 N N . VAL A 1 74 ? -32.571 17.234 28.371 1.00 96.25 74 VAL A N 1
ATOM 553 C CA . VAL A 1 74 ? -33.127 17.379 29.722 1.00 96.25 74 VAL A CA 1
ATOM 554 C C . VAL A 1 74 ? -34.508 18.008 29.644 1.00 96.25 74 VAL A C 1
ATOM 556 O O . VAL A 1 74 ? -34.641 19.213 29.402 1.00 96.25 74 VAL A O 1
ATOM 559 N N . ASN A 1 75 ? -35.540 17.225 29.964 1.00 94.62 75 ASN A N 1
ATOM 560 C CA . ASN A 1 75 ? -36.928 17.689 30.044 1.00 94.62 75 ASN A CA 1
ATOM 561 C C . ASN A 1 75 ? -37.374 18.441 28.771 1.00 94.62 75 ASN A C 1
ATOM 563 O O . ASN A 1 75 ? -38.002 19.500 28.864 1.00 94.62 75 ASN A O 1
ATOM 567 N N . GLY A 1 76 ? -37.002 17.932 27.590 1.00 92.62 76 GLY A N 1
ATOM 568 C CA . GLY A 1 76 ? -37.360 18.511 26.292 1.00 92.62 76 GLY A CA 1
ATOM 569 C C . GLY A 1 76 ? -36.531 19.733 25.883 1.00 92.62 76 GLY A C 1
ATOM 570 O O . GLY A 1 76 ? -36.838 20.380 24.884 1.00 92.62 76 GLY A O 1
ATOM 571 N N . SER A 1 77 ? -35.499 20.091 26.654 1.00 94.69 77 SER A N 1
ATOM 572 C CA . SER A 1 77 ? -34.424 20.970 26.183 1.00 94.69 77 SER A CA 1
ATOM 573 C C . SER A 1 77 ? -33.294 20.100 25.645 1.00 94.69 77 SER A C 1
ATOM 575 O O . SER A 1 77 ? -32.764 19.292 26.400 1.00 94.69 77 SER A O 1
ATOM 577 N N . SER A 1 78 ? -32.900 20.303 24.388 1.00 95.44 78 SER A N 1
ATOM 578 C CA . SER A 1 78 ? -31.831 19.543 23.733 1.00 95.44 78 SER A CA 1
ATOM 579 C C . SER A 1 78 ? -30.652 20.444 23.362 1.00 95.44 78 SE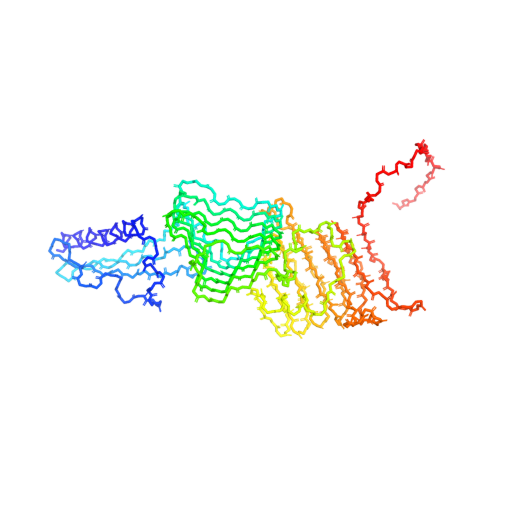R A C 1
ATOM 581 O O . SER A 1 78 ? -30.835 21.624 23.054 1.00 95.44 78 SER A O 1
ATOM 583 N N . SER A 1 79 ? -29.447 19.880 23.364 1.00 94.31 79 SER A N 1
ATOM 584 C CA . SER A 1 79 ? -28.223 20.477 22.821 1.00 94.31 79 SER A CA 1
ATOM 585 C C . SER A 1 79 ? -27.471 19.415 22.021 1.00 94.31 79 SER A C 1
ATOM 587 O O . SER A 1 79 ? -27.532 18.241 22.367 1.00 94.31 79 SER A O 1
ATOM 589 N N . THR A 1 80 ? -26.774 19.818 20.959 1.00 93.69 80 THR A N 1
ATOM 590 C CA . THR A 1 80 ? -25.969 18.915 20.123 1.00 93.69 80 THR A CA 1
ATOM 591 C C . THR A 1 80 ? -24.595 19.516 19.928 1.00 93.69 80 THR A C 1
ATOM 593 O O . THR A 1 80 ? -24.523 20.683 19.546 1.00 93.69 80 THR A O 1
ATOM 596 N N . PHE A 1 81 ? -23.542 18.736 20.172 1.00 91.31 81 PHE A N 1
ATOM 597 C CA . PHE A 1 81 ? -22.156 19.100 19.890 1.00 91.31 81 PHE A CA 1
ATOM 598 C C . PHE A 1 81 ? -21.530 18.116 18.915 1.00 91.31 81 PHE A C 1
ATOM 600 O O . PHE A 1 81 ? -21.784 16.914 18.980 1.00 91.31 81 PHE A O 1
ATOM 607 N N . GLU A 1 82 ? -20.681 18.670 18.061 1.00 91.12 82 GLU A N 1
ATOM 608 C CA . GLU A 1 82 ? -19.804 17.938 17.165 1.00 91.12 82 GLU A CA 1
ATOM 609 C C . GLU A 1 82 ? -18.363 18.171 17.619 1.00 91.12 82 GLU A C 1
ATOM 611 O O . GLU A 1 82 ? -17.978 19.301 17.939 1.00 91.12 82 GLU A O 1
ATOM 616 N N . ALA A 1 83 ? -17.583 17.101 17.673 1.00 84.56 83 ALA A N 1
ATOM 617 C CA . ALA A 1 83 ? -16.149 17.155 17.888 1.00 84.56 83 ALA A CA 1
ATOM 618 C C . ALA A 1 83 ? -15.464 16.311 16.816 1.00 84.56 83 ALA A C 1
ATOM 620 O O . ALA A 1 83 ? -15.876 15.182 16.561 1.00 84.56 83 ALA A O 1
ATOM 621 N N . ILE A 1 84 ? -14.414 16.859 16.214 1.00 83.50 84 ILE A N 1
ATOM 622 C CA . ILE A 1 84 ? -13.501 16.109 15.358 1.00 83.50 84 ILE A CA 1
ATOM 623 C C . ILE A 1 84 ? -12.259 15.869 16.199 1.00 83.50 84 ILE A C 1
ATOM 625 O O . ILE A 1 84 ? -11.617 16.825 16.639 1.00 83.50 84 ILE A O 1
ATOM 629 N N . VAL A 1 85 ? -11.972 14.604 16.478 1.00 81.12 85 VAL A N 1
ATOM 630 C CA . VAL A 1 85 ? -10.779 14.217 17.223 1.00 81.12 85 VAL A CA 1
ATOM 631 C C . VAL A 1 85 ? -9.769 13.626 16.254 1.00 81.12 85 VAL A C 1
ATOM 633 O O . VAL A 1 85 ? -10.084 12.725 15.476 1.00 81.12 85 VAL A O 1
ATOM 636 N N . THR A 1 86 ? -8.559 14.170 16.305 1.00 74.88 86 THR A N 1
ATOM 637 C CA . THR A 1 86 ? -7.375 13.558 15.714 1.00 74.88 86 THR A CA 1
ATOM 638 C C . THR A 1 86 ? -6.679 12.835 16.858 1.00 74.88 86 THR A C 1
ATOM 640 O O . THR A 1 86 ? -6.305 13.502 17.825 1.00 74.88 86 THR A O 1
ATOM 643 N N . PRO A 1 87 ? -6.570 11.504 16.833 1.00 66.00 87 PRO A N 1
ATOM 644 C CA . PRO A 1 87 ? -5.768 10.798 17.820 1.00 66.00 87 PRO A CA 1
ATOM 645 C C . PRO A 1 87 ? -4.314 11.283 17.745 1.00 66.00 87 PRO A C 1
ATOM 647 O O . PRO A 1 87 ? -3.786 11.424 16.644 1.00 66.00 87 PRO A O 1
ATOM 650 N N . ASP A 1 88 ? -3.669 11.523 18.888 1.00 51.69 88 ASP A N 1
ATOM 651 C CA . ASP A 1 88 ? -2.286 12.029 18.910 1.00 51.69 88 ASP A CA 1
ATOM 652 C C . ASP A 1 88 ? -1.275 11.014 18.317 1.00 51.69 88 ASP A C 1
ATOM 654 O O . ASP A 1 88 ? -0.227 11.433 17.837 1.00 51.69 88 ASP A O 1
ATOM 658 N N . GLU A 1 89 ? -1.616 9.714 18.258 1.00 48.06 89 GLU A N 1
ATOM 659 C CA . GLU A 1 89 ? -0.720 8.613 17.830 1.00 48.06 89 GLU A CA 1
ATOM 660 C C . GLU A 1 89 ? -1.416 7.491 17.024 1.00 48.06 89 GLU A C 1
ATOM 662 O O . GLU A 1 89 ? -0.870 6.406 16.843 1.00 48.06 89 GLU A O 1
ATOM 667 N N . TYR A 1 90 ? -2.619 7.716 16.482 1.00 42.47 90 TYR A N 1
ATOM 668 C CA . TYR A 1 90 ? -3.224 6.743 15.557 1.00 42.47 90 TYR A CA 1
ATOM 669 C C . TYR A 1 90 ? -2.688 7.019 14.150 1.00 42.47 90 TYR A C 1
ATOM 671 O O . TYR A 1 90 ? -3.345 7.644 13.319 1.00 42.47 90 TYR A O 1
ATOM 679 N N . SER A 1 91 ? -1.449 6.594 13.899 1.00 44.34 91 SER A N 1
ATOM 680 C CA . SER A 1 91 ? -0.983 6.417 12.527 1.00 44.34 91 SER A CA 1
ATOM 681 C C . SER A 1 91 ? -1.669 5.174 11.968 1.00 44.34 91 SER A C 1
ATOM 683 O O . SER A 1 91 ? -1.118 4.080 11.989 1.00 44.34 91 SER A O 1
ATOM 685 N N . ILE A 1 92 ? -2.909 5.325 11.489 1.00 44.06 92 ILE A N 1
ATOM 686 C CA . ILE A 1 92 ? -3.383 4.403 10.458 1.00 44.06 92 ILE A CA 1
ATOM 687 C C . ILE A 1 92 ? -2.490 4.711 9.261 1.00 44.06 92 ILE A C 1
ATOM 689 O O . ILE A 1 92 ? -2.719 5.660 8.511 1.00 44.06 92 ILE A O 1
ATOM 693 N N . LEU A 1 93 ? -1.387 3.978 9.151 1.00 44.25 93 LEU A N 1
ATOM 694 C CA . LEU A 1 93 ? -0.719 3.794 7.879 1.00 44.25 93 LEU A CA 1
ATOM 695 C C . LEU A 1 93 ? -1.688 2.929 7.082 1.00 44.25 93 LEU A C 1
ATOM 697 O O . LEU A 1 93 ? -1.566 1.718 7.136 1.00 44.25 93 LEU A O 1
ATOM 701 N N . ASP A 1 94 ? -2.707 3.548 6.481 1.00 39.56 94 ASP A N 1
ATOM 702 C CA . ASP A 1 94 ? -3.768 2.887 5.701 1.00 39.56 94 ASP A CA 1
ATOM 703 C C . ASP A 1 94 ? -3.274 2.553 4.284 1.00 39.56 94 ASP A C 1
ATOM 705 O O . ASP A 1 94 ? -3.934 2.794 3.277 1.00 39.56 94 ASP A O 1
ATOM 709 N N . TYR A 1 95 ? -2.023 2.112 4.206 1.00 51.53 95 TYR A N 1
ATOM 710 C CA . TYR A 1 95 ? -1.260 1.988 2.978 1.00 51.53 95 TYR A CA 1
ATOM 711 C C . TYR A 1 95 ? -0.330 0.794 3.100 1.00 51.53 95 TYR A C 1
ATOM 713 O O . TYR A 1 95 ? 0.200 0.524 4.184 1.00 51.53 95 TYR A O 1
ATOM 721 N N . ALA A 1 96 ? -0.050 0.161 1.962 1.00 54.22 96 ALA A N 1
ATOM 722 C CA . ALA A 1 96 ? 1.120 -0.683 1.812 1.00 54.22 96 ALA A CA 1
ATOM 723 C C . ALA A 1 96 ? 2.351 0.016 2.432 1.00 54.22 96 ALA A C 1
ATOM 725 O O . ALA A 1 96 ? 2.807 1.063 1.957 1.00 54.22 96 ALA A O 1
ATOM 726 N N . THR A 1 97 ? 2.853 -0.511 3.548 1.00 63.72 97 THR A N 1
ATOM 727 C CA . THR A 1 97 ? 4.006 0.059 4.252 1.00 63.72 97 THR A CA 1
ATOM 728 C C . THR A 1 97 ? 5.262 -0.569 3.681 1.00 63.72 97 THR A C 1
ATOM 730 O O . THR A 1 97 ? 5.463 -1.768 3.824 1.00 63.72 97 THR A O 1
ATOM 733 N N . PHE A 1 98 ? 6.111 0.237 3.047 1.00 66.50 98 PHE A N 1
ATOM 734 C CA . PHE A 1 98 ? 7.392 -0.206 2.499 1.00 66.50 98 PHE A CA 1
ATOM 735 C C . PHE A 1 98 ? 8.535 0.276 3.392 1.00 66.50 98 PHE A C 1
ATOM 737 O O . PHE A 1 98 ? 8.677 1.486 3.584 1.00 66.50 98 PHE A O 1
ATOM 744 N N . ASP A 1 99 ? 9.370 -0.639 3.883 1.00 71.94 99 ASP A N 1
ATOM 745 C CA . ASP A 1 99 ? 10.645 -0.292 4.518 1.00 71.94 99 ASP A CA 1
ATOM 746 C C . ASP A 1 99 ? 11.836 -0.918 3.785 1.00 71.94 99 ASP A C 1
ATOM 748 O O . ASP A 1 99 ? 11.900 -2.126 3.540 1.00 71.94 99 ASP A O 1
ATOM 752 N N . CYS A 1 100 ? 12.800 -0.066 3.443 1.00 65.31 100 CYS A N 1
ATOM 753 C CA . CYS A 1 100 ? 14.028 -0.407 2.737 1.00 65.31 100 CYS A CA 1
ATOM 754 C C . CYS A 1 100 ? 15.132 -0.762 3.743 1.00 65.31 100 CYS A C 1
ATOM 756 O O . CYS A 1 100 ? 16.139 -0.055 3.860 1.00 65.31 100 CYS A O 1
ATOM 758 N N . GLY A 1 101 ? 14.916 -1.826 4.510 1.00 76.00 101 GLY A N 1
ATOM 759 C CA . GLY A 1 101 ? 15.817 -2.281 5.559 1.00 76.00 101 GLY A CA 1
ATOM 760 C C . GLY A 1 101 ? 15.083 -3.118 6.598 1.00 76.00 101 GLY A C 1
ATOM 761 O O . GLY A 1 101 ? 13.979 -3.602 6.365 1.00 76.00 101 GLY A O 1
ATOM 762 N N . ASN A 1 102 ? 15.700 -3.281 7.768 1.00 82.62 102 ASN A N 1
ATOM 763 C CA . ASN A 1 102 ? 15.024 -3.922 8.890 1.00 82.62 102 ASN A CA 1
ATOM 764 C C . ASN A 1 102 ? 13.942 -2.984 9.441 1.00 82.62 102 ASN A C 1
ATOM 766 O O . ASN A 1 102 ? 14.280 -1.925 9.975 1.00 82.62 102 ASN A O 1
ATOM 770 N N . PHE A 1 103 ? 12.681 -3.413 9.377 1.00 83.69 103 PHE A N 1
ATOM 771 C CA . PHE A 1 103 ? 11.558 -2.696 9.969 1.00 83.69 103 PHE A CA 1
ATOM 772 C C . PHE A 1 103 ? 11.331 -3.189 11.389 1.00 83.69 103 PHE A C 1
ATOM 774 O O . PHE A 1 103 ? 10.998 -4.349 11.636 1.00 83.69 103 PHE A O 1
ATOM 781 N N . ASP A 1 104 ? 11.526 -2.289 12.339 1.00 84.62 104 ASP A N 1
ATOM 782 C CA . ASP A 1 104 ? 11.512 -2.616 13.752 1.00 84.62 104 ASP A CA 1
ATOM 783 C C . ASP A 1 104 ? 10.397 -1.851 14.457 1.00 84.62 104 ASP A C 1
ATOM 785 O O . ASP A 1 104 ? 10.533 -0.673 14.802 1.00 84.62 104 ASP A O 1
ATOM 789 N N . LEU A 1 105 ? 9.275 -2.528 14.680 1.00 78.88 105 LEU A N 1
ATOM 790 C CA . LEU A 1 105 ? 8.144 -1.975 15.405 1.00 78.88 105 LEU A CA 1
ATOM 791 C C . LEU A 1 105 ? 8.393 -2.148 16.908 1.00 78.88 105 LEU A C 1
ATOM 793 O O . LEU A 1 105 ? 7.873 -3.055 17.570 1.00 78.88 105 LEU A O 1
ATOM 797 N N . LYS A 1 106 ? 9.270 -1.284 17.436 1.00 70.31 106 LYS A N 1
ATOM 798 C CA . LYS A 1 106 ? 9.791 -1.335 18.807 1.00 70.31 106 LYS A CA 1
ATOM 799 C C . LYS A 1 106 ? 9.217 -0.255 19.730 1.00 70.31 106 LYS A C 1
ATOM 801 O O . LYS A 1 106 ? 9.335 0.929 19.460 1.00 70.31 106 LYS A O 1
ATOM 806 N N . VAL A 1 107 ? 8.779 -0.724 20.907 1.00 50.19 107 VAL A N 1
ATOM 807 C CA . VAL A 1 107 ? 8.718 -0.046 22.224 1.00 50.19 107 VAL A CA 1
ATOM 808 C C . VAL A 1 107 ? 7.774 1.161 22.374 1.00 50.19 107 VAL A C 1
ATOM 810 O O . VAL A 1 107 ? 8.037 2.238 21.864 1.00 50.19 107 VAL A O 1
ATOM 813 N N . GLY A 1 108 ? 6.788 1.020 23.273 1.00 54.28 108 GLY A N 1
ATOM 814 C CA . GLY A 1 108 ? 6.150 2.136 23.996 1.00 54.28 108 GLY A CA 1
ATOM 815 C C . GLY A 1 108 ? 4.633 2.223 23.850 1.00 54.28 108 GLY A C 1
ATOM 816 O O . GLY A 1 108 ? 3.948 2.529 24.825 1.00 54.28 108 GLY A O 1
ATOM 817 N N . GLU A 1 109 ? 4.117 1.860 22.681 1.00 58.41 109 GLU A N 1
ATOM 818 C CA . GLU A 1 109 ? 2.719 2.057 22.294 1.00 58.41 109 GLU A CA 1
ATOM 819 C C . GLU A 1 109 ? 2.141 0.817 21.600 1.00 58.41 109 GLU A C 1
ATOM 821 O O . GLU A 1 109 ? 2.867 -0.046 21.092 1.00 58.41 109 GLU A O 1
ATOM 826 N N . ASN A 1 110 ? 0.811 0.712 21.633 1.00 70.25 110 ASN A N 1
ATOM 827 C CA . ASN A 1 110 ? 0.077 -0.269 20.844 1.00 70.25 110 ASN A CA 1
ATOM 828 C C . ASN A 1 110 ? -0.030 0.269 19.412 1.00 70.25 110 ASN A C 1
ATOM 830 O O . ASN A 1 110 ? -0.830 1.180 19.193 1.00 70.25 110 ASN A O 1
ATOM 834 N N . ASN A 1 111 ? 0.736 -0.265 18.458 1.00 75.75 111 ASN A N 1
ATOM 835 C CA . ASN A 1 111 ? 0.624 0.164 17.065 1.00 75.75 111 ASN A CA 1
ATOM 836 C C . ASN A 1 111 ? -0.321 -0.759 16.298 1.00 75.75 111 ASN A C 1
ATOM 838 O O . ASN A 1 111 ? -0.322 -1.980 16.477 1.00 75.75 111 ASN A O 1
ATOM 842 N N . ILE A 1 112 ? -1.124 -0.153 15.430 1.00 78.88 112 ILE A N 1
ATOM 843 C CA . ILE A 1 112 ? -1.999 -0.858 14.500 1.00 78.88 112 ILE A CA 1
ATOM 844 C C . ILE A 1 112 ? -1.654 -0.358 13.102 1.00 78.88 112 ILE A C 1
ATOM 846 O O . ILE A 1 112 ? -1.839 0.821 12.816 1.00 78.88 112 ILE A O 1
ATOM 850 N N . ILE A 1 113 ? -1.157 -1.249 12.251 1.00 77.56 113 ILE A N 1
ATOM 851 C CA . ILE A 1 113 ? -0.932 -0.997 10.825 1.00 77.56 113 ILE A CA 1
ATOM 852 C C . ILE A 1 113 ? -2.098 -1.637 10.073 1.00 77.56 113 ILE A C 1
ATOM 854 O O . ILE A 1 113 ? -2.457 -2.774 10.378 1.00 77.56 113 ILE A O 1
ATOM 858 N N . THR A 1 114 ? -2.713 -0.918 9.135 1.00 73.94 114 THR A N 1
ATOM 859 C CA . THR A 1 114 ? -3.818 -1.436 8.312 1.00 73.94 114 THR A CA 1
ATOM 860 C C . THR A 1 114 ? -3.393 -1.409 6.850 1.00 73.94 114 THR A C 1
ATOM 862 O O . THR A 1 114 ? -3.064 -0.357 6.332 1.00 73.94 114 THR A O 1
ATOM 865 N N . GLY A 1 115 ? -3.365 -2.565 6.197 1.00 70.50 115 GLY A N 1
ATOM 866 C CA . GLY A 1 115 ? -2.755 -2.752 4.884 1.00 70.50 115 GLY A CA 1
ATOM 867 C C . GLY A 1 115 ? -1.535 -3.668 4.936 1.00 70.50 115 GLY A C 1
ATOM 868 O O . GLY A 1 115 ? -1.089 -4.095 6.008 1.00 70.50 115 GLY A O 1
ATOM 869 N N . ASP A 1 116 ? -1.021 -3.985 3.752 1.00 79.69 116 ASP A N 1
ATOM 870 C CA . ASP A 1 116 ? 0.096 -4.910 3.597 1.00 79.69 116 ASP A CA 1
ATOM 871 C C . ASP A 1 116 ? 1.427 -4.267 4.018 1.00 79.69 116 ASP A C 1
ATOM 873 O O . ASP A 1 116 ? 1.620 -3.054 3.935 1.00 79.69 116 ASP A O 1
ATOM 877 N N . VAL A 1 117 ? 2.380 -5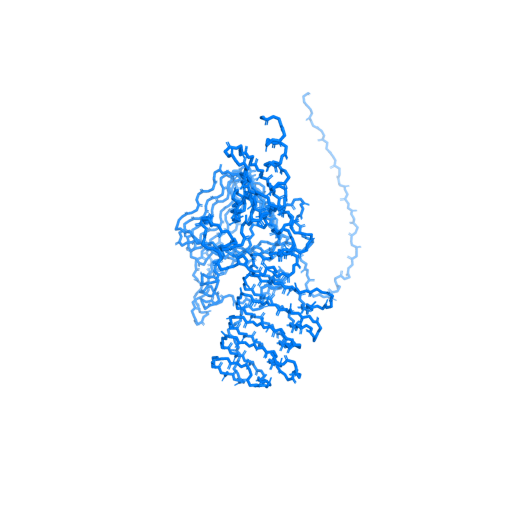.073 4.480 1.00 83.94 117 VAL A N 1
ATOM 878 C CA . VAL A 1 117 ? 3.702 -4.597 4.912 1.00 83.94 117 VAL A CA 1
ATOM 879 C C . VAL A 1 117 ? 4.788 -5.289 4.102 1.00 83.94 117 VAL A C 1
ATOM 881 O O . VAL A 1 117 ? 4.871 -6.512 4.084 1.00 83.94 117 VAL A O 1
ATOM 884 N N . PHE A 1 118 ? 5.656 -4.503 3.474 1.00 83.25 118 PHE A N 1
ATOM 885 C CA . PHE A 1 118 ? 6.770 -4.943 2.641 1.00 83.25 118 PHE A CA 1
ATOM 886 C C . PHE A 1 118 ? 8.089 -4.476 3.262 1.00 83.25 118 PHE A C 1
ATOM 888 O O . PHE A 1 118 ? 8.336 -3.279 3.402 1.00 83.25 118 PHE A O 1
ATOM 895 N N . VAL A 1 119 ? 8.950 -5.419 3.631 1.00 85.00 119 VAL A N 1
ATOM 896 C CA . VAL A 1 119 ? 10.207 -5.164 4.342 1.00 85.00 119 VAL A CA 1
ATOM 897 C C . VAL A 1 119 ? 11.366 -5.773 3.560 1.00 85.00 119 VAL A C 1
ATOM 899 O O . VAL A 1 119 ? 11.464 -6.991 3.415 1.00 85.00 119 VAL A O 1
ATOM 902 N N . ASP A 1 120 ? 12.285 -4.940 3.081 1.00 84.00 120 ASP A N 1
ATOM 903 C CA . ASP A 1 120 ? 13.558 -5.401 2.513 1.00 84.00 120 ASP A CA 1
ATOM 904 C C . ASP A 1 120 ? 14.614 -5.573 3.611 1.00 84.00 120 ASP A C 1
ATOM 906 O O . ASP A 1 120 ? 15.623 -4.870 3.700 1.00 84.00 120 ASP A O 1
ATOM 910 N N . GLY A 1 121 ? 14.312 -6.496 4.513 1.00 87.38 121 GLY A N 1
ATOM 911 C CA . GLY A 1 121 ? 15.120 -6.844 5.663 1.00 87.38 121 GLY A CA 1
ATOM 912 C C . GLY A 1 121 ? 14.318 -7.681 6.644 1.00 87.38 121 GLY A C 1
ATOM 913 O O . GLY A 1 121 ? 13.352 -8.357 6.279 1.00 87.38 121 GLY A O 1
ATOM 914 N N . ASP A 1 122 ? 14.731 -7.647 7.904 1.00 91.19 122 ASP A N 1
ATOM 915 C CA . ASP A 1 122 ? 14.002 -8.305 8.982 1.00 91.19 122 ASP A CA 1
ATOM 916 C C . ASP A 1 122 ? 12.818 -7.443 9.440 1.00 91.19 122 ASP A C 1
ATOM 918 O O . ASP A 1 122 ? 12.985 -6.256 9.720 1.00 91.19 122 ASP A O 1
ATOM 922 N N . LEU A 1 123 ? 11.642 -8.052 9.583 1.00 91.62 123 LEU A N 1
ATOM 923 C CA . LEU A 1 123 ? 10.520 -7.469 10.311 1.00 91.62 123 LEU A CA 1
ATOM 924 C C . LEU A 1 123 ? 10.597 -7.914 11.770 1.00 91.62 123 LEU A C 1
ATOM 926 O O . LEU A 1 123 ? 10.550 -9.110 12.046 1.00 91.62 123 LEU A O 1
ATOM 930 N N . ILE A 1 124 ? 10.636 -6.971 12.706 1.00 91.00 124 ILE A N 1
ATOM 931 C CA . ILE A 1 124 ? 10.627 -7.258 14.142 1.00 91.00 124 ILE A CA 1
ATOM 932 C C . ILE A 1 124 ? 9.402 -6.590 14.771 1.00 91.00 124 ILE A C 1
ATOM 934 O O . ILE A 1 124 ? 9.306 -5.366 14.822 1.00 91.00 124 ILE A O 1
ATOM 938 N N . LEU A 1 125 ? 8.469 -7.393 15.284 1.00 88.44 125 LEU A N 1
ATOM 939 C CA . LEU A 1 125 ? 7.343 -6.934 16.100 1.00 88.44 125 LEU A CA 1
ATOM 940 C C . LEU A 1 125 ? 7.700 -7.174 17.567 1.00 88.44 125 LEU A C 1
ATOM 942 O O . LEU A 1 125 ? 7.796 -8.316 18.009 1.00 88.44 125 LEU A O 1
ATOM 946 N N . ALA A 1 126 ? 7.959 -6.107 18.322 1.00 76.44 126 ALA A N 1
ATOM 947 C CA . ALA A 1 126 ? 8.589 -6.232 19.633 1.00 76.44 126 ALA A CA 1
ATOM 948 C C . ALA A 1 126 ? 7.770 -7.013 20.677 1.00 76.44 126 ALA A C 1
ATOM 950 O O . ALA A 1 126 ? 6.542 -6.993 20.702 1.00 76.44 126 ALA A O 1
ATOM 951 N N . ASP A 1 127 ? 8.485 -7.588 21.650 1.00 69.94 127 ASP A N 1
ATOM 952 C CA . ASP A 1 127 ? 7.914 -8.311 22.798 1.00 69.94 127 ASP A CA 1
ATOM 953 C C . ASP A 1 127 ? 7.088 -7.446 23.770 1.00 69.94 127 ASP A C 1
ATOM 955 O O . ASP A 1 127 ? 6.400 -7.969 24.651 1.00 69.94 127 ASP A O 1
ATOM 959 N N . SER A 1 128 ? 7.168 -6.118 23.654 1.00 69.62 128 SER A N 1
ATOM 960 C CA . SER A 1 128 ? 6.526 -5.171 24.566 1.00 69.62 128 SER A CA 1
ATOM 961 C C . SER A 1 128 ? 5.470 -4.324 23.849 1.00 69.62 128 SER A C 1
ATOM 963 O O . SER A 1 128 ? 5.828 -3.422 23.090 1.00 69.62 128 SER A O 1
ATOM 965 N N . GLY A 1 129 ? 4.191 -4.576 24.147 1.00 69.88 129 GLY A N 1
ATOM 966 C CA . GLY A 1 129 ? 3.032 -3.878 23.569 1.00 69.88 129 GLY A CA 1
ATOM 967 C C . GLY A 1 129 ? 2.141 -4.797 22.727 1.00 69.88 129 GLY A C 1
ATOM 968 O O . GLY A 1 129 ? 2.495 -5.946 22.468 1.00 69.88 129 GLY A O 1
ATOM 969 N N . ILE A 1 130 ? 0.965 -4.304 22.330 1.00 71.44 130 ILE A N 1
ATOM 970 C CA . ILE A 1 130 ? 0.126 -4.962 21.321 1.00 71.44 130 ILE A CA 1
ATOM 971 C C . ILE A 1 130 ? 0.490 -4.353 19.972 1.00 71.44 130 ILE A C 1
ATOM 973 O O . ILE A 1 130 ? 0.132 -3.208 19.715 1.00 71.44 130 ILE A O 1
ATOM 977 N N . GLN A 1 131 ? 1.187 -5.110 19.129 1.00 82.44 131 GLN A N 1
ATOM 978 C CA . GLN A 1 131 ? 1.390 -4.737 17.733 1.00 82.44 131 GLN A CA 1
ATOM 979 C C . GLN A 1 131 ? 0.426 -5.531 16.858 1.00 82.44 131 GLN A C 1
ATOM 981 O O . GLN A 1 131 ? 0.394 -6.759 16.934 1.00 82.44 131 GLN A O 1
ATOM 986 N N . LEU A 1 132 ? -0.376 -4.851 16.048 1.00 85.56 132 LEU A N 1
ATOM 987 C CA . LEU A 1 132 ? -1.341 -5.490 15.161 1.00 85.56 132 LEU A CA 1
ATOM 988 C C . LEU A 1 132 ? -1.093 -5.047 13.723 1.00 85.56 132 LEU A C 1
ATOM 990 O O . LEU A 1 132 ? -1.143 -3.856 13.435 1.00 85.56 132 LEU A O 1
ATOM 994 N N . ILE A 1 133 ? -0.882 -6.006 12.827 1.00 87.44 133 ILE A N 1
ATOM 995 C CA . ILE A 1 133 ? -0.904 -5.767 11.383 1.00 87.44 133 ILE A CA 1
ATOM 996 C C . ILE A 1 133 ? -2.199 -6.352 10.823 1.00 87.44 133 ILE A C 1
ATOM 998 O O . ILE A 1 133 ? -2.475 -7.551 10.947 1.00 87.44 133 ILE A O 1
ATOM 1002 N N . ILE A 1 134 ? -3.009 -5.490 10.219 1.00 85.69 134 ILE A N 1
ATOM 1003 C CA . ILE A 1 134 ? -4.241 -5.842 9.525 1.00 85.69 134 ILE A CA 1
ATOM 1004 C C . ILE A 1 134 ? -3.962 -5.891 8.021 1.00 85.69 134 ILE A C 1
ATOM 1006 O O . ILE A 1 134 ? -4.309 -4.961 7.305 1.00 85.69 134 ILE A O 1
ATOM 1010 N N . GLY A 1 135 ? -3.300 -6.954 7.568 1.00 84.00 135 GLY A N 1
ATOM 1011 C CA . GLY A 1 135 ? -2.881 -7.147 6.178 1.00 84.00 135 GLY A CA 1
ATOM 1012 C C . GLY A 1 135 ? -1.867 -8.281 6.047 1.00 84.00 135 GLY A C 1
ATOM 1013 O O . GLY A 1 135 ? -1.519 -8.922 7.050 1.00 84.00 135 GLY A O 1
ATOM 1014 N N . ASP A 1 136 ? -1.418 -8.526 4.819 1.00 87.31 136 ASP A N 1
ATOM 1015 C CA . ASP A 1 136 ? -0.357 -9.481 4.512 1.00 87.31 136 ASP A CA 1
ATOM 1016 C C . ASP A 1 136 ? 1.027 -8.861 4.773 1.00 87.31 136 ASP A C 1
ATOM 1018 O O . ASP A 1 136 ? 1.227 -7.650 4.728 1.00 87.31 136 ASP A O 1
ATOM 1022 N N . VAL A 1 137 ? 2.015 -9.697 5.077 1.00 90.94 137 VAL A N 1
ATOM 1023 C CA . VAL A 1 137 ? 3.381 -9.270 5.390 1.00 90.94 137 VAL A CA 1
ATOM 1024 C C . VAL A 1 137 ? 4.378 -9.992 4.502 1.00 90.94 137 VAL A C 1
ATOM 1026 O O . VAL A 1 137 ? 4.373 -11.218 4.429 1.00 90.94 137 VAL A O 1
ATOM 1029 N N . TYR A 1 138 ? 5.298 -9.237 3.912 1.00 89.81 138 TYR A N 1
ATOM 1030 C CA . TYR A 1 138 ? 6.339 -9.700 3.006 1.00 89.81 138 TYR A CA 1
ATOM 1031 C C . TYR A 1 138 ? 7.703 -9.200 3.493 1.00 89.81 138 TYR A C 1
ATOM 1033 O O . TYR A 1 138 ? 7.919 -7.996 3.573 1.00 89.81 138 TYR A O 1
ATOM 1041 N N . ALA A 1 139 ? 8.637 -10.102 3.802 1.00 90.00 139 ALA A N 1
ATOM 1042 C CA . ALA A 1 139 ? 9.981 -9.755 4.271 1.00 90.00 139 ALA A CA 1
ATOM 1043 C C . ALA A 1 139 ? 11.086 -10.498 3.492 1.00 90.00 139 ALA A C 1
ATOM 1045 O O . ALA A 1 139 ? 11.044 -11.728 3.368 1.00 90.00 139 ALA A O 1
ATOM 1046 N N . THR A 1 140 ? 12.122 -9.793 3.007 1.00 88.06 140 THR A N 1
ATOM 1047 C CA . THR A 1 140 ? 13.329 -10.450 2.446 1.00 88.06 140 THR A CA 1
ATOM 1048 C C . THR A 1 140 ? 14.200 -11.098 3.527 1.00 88.06 140 THR A C 1
ATOM 1050 O O . THR A 1 140 ? 15.004 -11.986 3.231 1.00 88.06 140 THR A O 1
ATOM 1053 N N . GLY A 1 141 ? 14.042 -10.684 4.782 1.00 90.69 141 GLY A N 1
ATOM 1054 C CA . GLY A 1 141 ? 14.716 -11.248 5.942 1.00 90.69 141 GLY A CA 1
ATOM 1055 C C . GLY A 1 141 ? 13.822 -12.180 6.756 1.00 90.69 141 GLY A C 1
ATOM 1056 O O . GLY A 1 141 ? 13.030 -12.964 6.227 1.00 90.69 141 GLY A O 1
ATOM 1057 N N . THR A 1 142 ? 14.010 -12.131 8.069 1.00 93.12 142 THR A N 1
ATOM 1058 C CA . THR A 1 142 ? 13.239 -12.868 9.073 1.00 93.12 142 THR A CA 1
ATOM 1059 C C . THR A 1 142 ? 12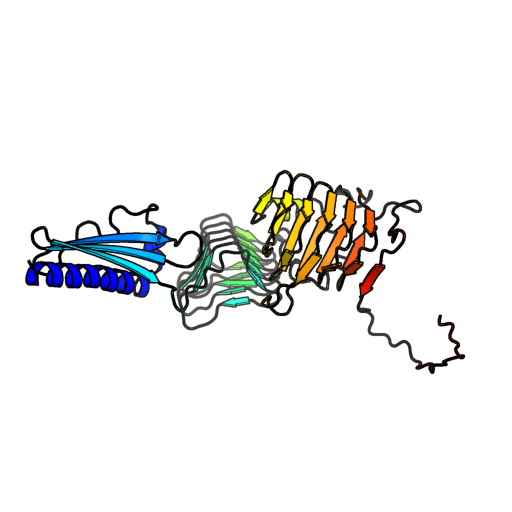.053 -12.037 9.555 1.00 93.12 142 THR A C 1
ATOM 1061 O O . THR A 1 142 ? 12.192 -10.840 9.776 1.00 93.12 142 THR A O 1
ATOM 1064 N N . ILE A 1 143 ? 10.903 -12.673 9.771 1.00 94.38 143 ILE A N 1
ATOM 1065 C CA . ILE A 1 143 ? 9.787 -12.087 10.521 1.00 94.38 143 ILE A CA 1
ATOM 1066 C C . ILE A 1 143 ? 9.873 -12.608 11.957 1.00 94.38 143 ILE A C 1
ATOM 1068 O O . ILE A 1 143 ? 9.664 -13.794 12.187 1.00 94.38 143 ILE A O 1
ATOM 1072 N N . ASP A 1 144 ? 10.186 -11.744 12.916 1.00 93.50 144 ASP A N 1
ATOM 1073 C CA . ASP A 1 144 ? 10.229 -12.050 14.348 1.00 93.50 144 ASP A CA 1
ATOM 1074 C C . ASP A 1 144 ? 9.025 -11.402 15.043 1.00 93.50 144 ASP A C 1
ATOM 1076 O O . ASP A 1 144 ? 8.930 -10.175 15.132 1.00 93.50 144 ASP A O 1
ATOM 1080 N N . ILE A 1 145 ? 8.073 -12.222 15.495 1.00 91.38 145 ILE A N 1
ATOM 1081 C CA . ILE A 1 145 ? 6.860 -11.766 16.175 1.00 91.38 145 ILE A CA 1
ATOM 1082 C C . ILE A 1 145 ? 6.961 -12.084 17.660 1.00 91.38 145 ILE A C 1
ATOM 1084 O O . ILE A 1 145 ? 6.706 -13.199 18.124 1.00 91.38 145 ILE A O 1
ATOM 1088 N N . GLY A 1 146 ? 7.282 -11.044 18.415 1.00 88.69 146 GLY A N 1
ATOM 1089 C CA . GLY A 1 146 ? 7.317 -11.051 19.860 1.00 88.69 146 GLY A CA 1
ATOM 1090 C C . GLY A 1 146 ? 5.974 -10.718 20.512 1.00 88.69 146 GLY A C 1
ATOM 1091 O O . GLY A 1 146 ? 5.040 -10.200 19.898 1.00 88.69 146 GLY A O 1
ATOM 1092 N N . GLY A 1 147 ? 5.891 -10.959 21.818 1.00 85.12 147 GLY A N 1
ATOM 1093 C CA . GLY A 1 147 ? 4.863 -10.357 22.660 1.00 85.12 147 GLY A CA 1
ATOM 1094 C C . GLY A 1 147 ? 3.464 -10.907 22.391 1.00 85.12 147 GLY A C 1
ATOM 1095 O O . GLY A 1 147 ? 3.293 -12.075 22.045 1.00 85.12 147 GLY A O 1
ATOM 1096 N N . THR A 1 148 ? 2.469 -10.039 22.569 1.00 85.94 148 THR A N 1
ATOM 1097 C CA . THR A 1 148 ? 1.070 -10.270 22.172 1.00 85.94 148 THR A CA 1
ATOM 1098 C C . THR A 1 148 ? 0.794 -9.747 20.760 1.00 85.94 148 THR A C 1
ATOM 1100 O O . THR A 1 148 ? -0.327 -9.332 20.469 1.00 85.94 148 THR A O 1
ATOM 1103 N N . SER A 1 149 ? 1.825 -9.666 19.916 1.00 89.81 149 SER A N 1
ATOM 1104 C CA . SER A 1 149 ? 1.710 -9.113 18.571 1.00 89.81 149 SER A CA 1
ATOM 1105 C C . SER A 1 149 ? 1.035 -10.098 17.622 1.00 89.81 149 SER A C 1
ATOM 1107 O O . SER A 1 149 ? 1.129 -11.317 17.794 1.00 89.81 149 SER A O 1
ATOM 1109 N N . SER A 1 150 ? 0.348 -9.580 16.611 1.00 91.00 150 SER A N 1
ATOM 1110 C CA . SER A 1 150 ? -0.367 -10.418 15.655 1.00 91.00 150 SER A CA 1
ATOM 1111 C C . SER A 1 150 ? -0.430 -9.830 14.257 1.00 91.00 150 SER A C 1
ATOM 1113 O O . SER A 1 150 ? -0.541 -8.617 14.090 1.00 91.00 150 SER A O 1
ATOM 1115 N N . ILE A 1 151 ? -0.436 -10.719 13.270 1.00 93.19 151 ILE A N 1
ATOM 1116 C CA . ILE A 1 151 ? -0.728 -10.425 11.867 1.00 93.19 151 ILE A CA 1
ATOM 1117 C C . ILE A 1 151 ? -2.062 -11.096 11.548 1.00 93.19 151 ILE A C 1
ATOM 1119 O O . ILE A 1 151 ? -2.231 -12.273 11.848 1.00 93.19 151 ILE A O 1
ATOM 1123 N N . THR A 1 152 ? -3.018 -10.371 10.973 1.00 93.06 152 THR A N 1
ATOM 1124 C CA . THR A 1 152 ? -4.316 -10.967 10.590 1.00 93.06 152 THR A CA 1
ATOM 1125 C C . THR A 1 152 ? -4.351 -11.502 9.160 1.00 93.06 152 THR A C 1
ATOM 1127 O O . THR A 1 152 ? -5.268 -12.241 8.823 1.00 93.06 152 THR A O 1
ATOM 1130 N N . GLY A 1 153 ? -3.373 -11.139 8.328 1.00 90.25 153 GLY A N 1
ATOM 1131 C CA . GLY A 1 153 ? -3.173 -11.712 7.001 1.00 90.25 153 GLY A CA 1
ATOM 1132 C C . GLY A 1 153 ? -2.135 -12.834 6.982 1.00 90.25 153 GLY A C 1
ATOM 1133 O O . GLY A 1 153 ? -1.816 -13.464 7.995 1.00 90.25 153 GLY A O 1
ATOM 1134 N N . ASN A 1 154 ? -1.606 -13.096 5.794 1.00 92.44 154 ASN A N 1
ATOM 1135 C CA . ASN A 1 154 ? -0.533 -14.048 5.552 1.00 92.44 154 ASN A CA 1
ATOM 1136 C C . ASN A 1 154 ? 0.839 -13.439 5.874 1.00 92.44 154 ASN A C 1
ATOM 1138 O O . ASN A 1 154 ? 1.042 -12.235 5.770 1.00 92.44 154 ASN A O 1
ATOM 1142 N N . ALA A 1 155 ? 1.810 -14.284 6.208 1.00 93.56 155 ALA A N 1
ATOM 1143 C CA . ALA A 1 155 ? 3.199 -13.888 6.399 1.00 93.56 155 ALA A CA 1
ATOM 1144 C C . ALA A 1 155 ? 4.117 -14.647 5.435 1.00 93.56 155 ALA A C 1
ATOM 1146 O O . ALA A 1 155 ? 4.100 -15.881 5.374 1.00 93.56 155 ALA A O 1
ATOM 1147 N N . TYR A 1 156 ? 4.954 -13.903 4.725 1.00 93.31 156 TYR A N 1
ATOM 1148 C CA . TYR A 1 156 ? 5.878 -14.386 3.711 1.00 93.31 156 TYR A CA 1
ATOM 1149 C C . TYR A 1 156 ? 7.288 -13.892 4.046 1.00 93.31 156 TYR A C 1
ATOM 1151 O O . TYR A 1 156 ? 7.555 -12.696 3.996 1.00 93.31 156 TYR A O 1
ATOM 1159 N N . ALA A 1 157 ? 8.202 -14.802 4.385 1.00 92.88 157 ALA A N 1
ATOM 1160 C CA . ALA A 1 157 ? 9.593 -14.471 4.698 1.00 92.88 157 ALA A CA 1
ATOM 1161 C C . ALA A 1 157 ? 10.565 -15.274 3.828 1.00 92.88 157 ALA A C 1
ATOM 1163 O O . ALA A 1 157 ? 10.467 -16.498 3.748 1.00 92.88 157 ALA A O 1
ATOM 1164 N N . ASN A 1 158 ? 11.562 -14.631 3.223 1.00 91.38 158 ASN A N 1
ATOM 1165 C CA . ASN A 1 158 ? 12.668 -15.365 2.589 1.00 91.38 158 ASN A CA 1
ATOM 1166 C C . ASN A 1 158 ? 13.576 -16.029 3.642 1.00 91.38 158 ASN A C 1
ATOM 1168 O O . ASN A 1 158 ? 14.161 -17.083 3.384 1.00 91.38 158 ASN A O 1
ATOM 1172 N N . GLY A 1 159 ? 13.671 -15.429 4.832 1.00 92.94 159 GLY A N 1
ATOM 1173 C CA . GLY A 1 159 ? 14.329 -15.983 6.009 1.00 92.94 159 GLY A CA 1
ATOM 1174 C C . GLY A 1 159 ? 13.409 -16.888 6.828 1.00 92.94 159 GLY A C 1
ATOM 1175 O O . GLY A 1 159 ? 12.704 -17.746 6.295 1.00 92.94 159 GLY A O 1
ATOM 1176 N N . ASN A 1 160 ? 13.450 -16.728 8.151 1.00 95.12 160 ASN A N 1
ATOM 1177 C CA . ASN A 1 160 ? 12.596 -17.476 9.075 1.00 95.12 160 ASN A CA 1
ATOM 1178 C C . ASN A 1 160 ? 11.331 -16.680 9.427 1.00 95.12 160 ASN A C 1
ATOM 1180 O O . ASN A 1 160 ? 11.298 -15.463 9.283 1.00 95.12 160 ASN A O 1
ATOM 1184 N N . ILE A 1 161 ? 10.318 -17.361 9.956 1.00 95.69 161 ILE A N 1
ATOM 1185 C CA . ILE A 1 161 ? 9.237 -16.731 10.722 1.00 95.69 161 ILE A CA 1
ATOM 1186 C C . ILE A 1 161 ? 9.343 -17.266 12.150 1.00 95.69 161 ILE A C 1
ATOM 1188 O O . ILE A 1 161 ? 9.255 -18.477 12.354 1.00 95.69 161 ILE A O 1
ATOM 1192 N N . ASP A 1 162 ? 9.564 -16.398 13.131 1.00 94.44 162 ASP A N 1
ATOM 1193 C CA . ASP A 1 162 ? 9.703 -16.755 14.540 1.00 94.44 162 ASP A CA 1
ATOM 1194 C C . ASP A 1 162 ? 8.513 -16.239 15.359 1.00 94.44 162 ASP A C 1
ATOM 1196 O O . ASP A 1 162 ? 8.229 -15.048 15.405 1.00 94.44 162 ASP A O 1
ATOM 1200 N N . LEU A 1 163 ? 7.797 -17.170 15.987 1.00 92.38 163 LEU A N 1
ATOM 1201 C CA . LEU A 1 163 ? 6.661 -16.961 16.887 1.00 92.38 163 LEU A CA 1
ATOM 1202 C C . LEU A 1 163 ? 6.963 -17.552 18.276 1.00 92.38 163 LEU A C 1
ATOM 1204 O O . LEU A 1 163 ? 6.047 -17.890 19.029 1.00 92.38 163 LEU A O 1
ATOM 1208 N N . SER A 1 164 ? 8.236 -17.793 18.607 1.00 87.81 164 SER A N 1
ATOM 1209 C CA . SER A 1 164 ? 8.645 -18.522 19.818 1.00 87.81 164 SER A CA 1
ATOM 1210 C C . SER A 1 164 ? 8.525 -17.714 21.116 1.00 87.81 164 SER A C 1
ATOM 1212 O O . SER A 1 164 ? 8.827 -18.230 22.200 1.00 87.81 164 SER A O 1
ATOM 1214 N N . SER A 1 165 ? 8.034 -16.476 21.030 1.00 82.94 165 SER A N 1
ATOM 1215 C CA . SER A 1 165 ? 7.708 -15.632 22.175 1.00 82.94 165 SER A CA 1
ATOM 1216 C C . SER A 1 165 ? 6.769 -16.336 23.170 1.00 82.94 165 SER A C 1
ATOM 1218 O O . SER A 1 165 ? 5.844 -17.075 22.827 1.00 82.94 165 SER A O 1
ATOM 1220 N N . THR A 1 166 ? 6.985 -16.063 24.459 1.00 75.50 166 THR A N 1
ATOM 1221 C CA . THR A 1 166 ? 6.171 -16.629 25.553 1.00 75.50 166 THR A CA 1
ATOM 1222 C C . THR A 1 166 ? 4.789 -15.983 25.698 1.00 75.50 166 THR A C 1
ATOM 1224 O O . THR A 1 166 ? 3.951 -16.489 26.446 1.00 75.50 166 THR A O 1
ATOM 1227 N N . ALA A 1 167 ? 4.541 -14.876 24.996 1.00 78.81 167 ALA A N 1
ATOM 1228 C CA . ALA A 1 167 ? 3.346 -14.046 25.133 1.00 78.81 167 ALA A CA 1
ATOM 1229 C C . ALA A 1 167 ? 2.260 -14.342 24.078 1.00 78.81 167 ALA A C 1
ATOM 1231 O O . ALA A 1 167 ? 1.277 -13.612 23.989 1.00 78.81 167 ALA A O 1
ATOM 1232 N N . SER A 1 168 ? 2.372 -15.490 23.396 1.00 82.81 168 SER A N 1
ATOM 1233 C CA . SER A 1 168 ? 1.385 -16.013 22.435 1.00 82.81 168 SER A CA 1
ATOM 1234 C C . SER A 1 168 ? 1.145 -15.088 21.230 1.00 82.81 168 SER A C 1
ATOM 1236 O O . SER A 1 168 ? 0.002 -14.680 21.006 1.00 82.81 168 SER A O 1
ATOM 1238 N N . PRO A 1 169 ? 2.191 -14.768 20.446 1.00 89.44 169 PRO A N 1
ATOM 1239 C CA . PRO A 1 169 ? 2.022 -14.072 19.173 1.00 89.44 169 PRO A CA 1
ATOM 1240 C C . PRO A 1 169 ? 1.164 -14.922 18.229 1.00 89.44 169 PRO A C 1
ATOM 1242 O O . PRO A 1 169 ? 1.101 -16.139 18.411 1.00 89.44 169 PRO A O 1
ATOM 1245 N N . ASN A 1 170 ? 0.510 -14.328 17.228 1.00 93.00 170 ASN A N 1
ATOM 1246 C CA . ASN A 1 170 ? -0.227 -15.117 16.233 1.00 93.00 170 ASN A CA 1
ATOM 1247 C C . ASN A 1 170 ? -0.137 -14.578 14.800 1.00 93.00 170 ASN A C 1
ATOM 1249 O O . ASN A 1 170 ? 0.059 -13.385 14.581 1.00 93.00 170 ASN A O 1
ATOM 1253 N N . ILE A 1 171 ? -0.345 -15.480 13.845 1.00 94.88 171 ILE A N 1
ATOM 1254 C CA . ILE A 1 171 ? -0.666 -15.164 12.454 1.00 94.88 171 ILE A CA 1
ATOM 1255 C C . ILE A 1 171 ? -2.033 -15.785 12.151 1.00 94.88 171 ILE A C 1
ATOM 1257 O O . ILE A 1 171 ? -2.164 -17.014 12.144 1.00 94.88 171 ILE A O 1
ATOM 1261 N N . ASP A 1 172 ? -3.045 -14.962 11.888 1.00 95.19 172 ASP A N 1
ATOM 1262 C CA . ASP A 1 172 ? -4.383 -15.409 11.485 1.00 95.19 172 ASP A CA 1
ATOM 1263 C C . ASP A 1 172 ? -4.493 -15.618 9.963 1.00 95.19 172 ASP A C 1
ATOM 1265 O O . ASP A 1 172 ? -5.436 -15.196 9.303 1.00 95.19 172 ASP A O 1
ATOM 1269 N N . GLY A 1 173 ? -3.496 -16.287 9.394 1.00 92.19 173 GLY A N 1
ATOM 1270 C CA . GLY A 1 173 ? -3.368 -16.540 7.965 1.00 92.19 173 GLY A CA 1
ATOM 1271 C C . GLY A 1 173 ? -2.375 -17.663 7.691 1.00 92.19 173 GLY A C 1
ATOM 1272 O O . GLY A 1 173 ? -2.084 -18.486 8.564 1.00 92.19 173 GLY A O 1
ATOM 1273 N N . ASN A 1 174 ? -1.857 -17.734 6.465 1.00 93.06 174 ASN A N 1
ATOM 1274 C CA . ASN A 1 174 ? -0.791 -18.675 6.122 1.00 93.06 174 ASN A CA 1
ATOM 1275 C C . ASN A 1 174 ? 0.582 -18.114 6.511 1.00 93.06 174 ASN A C 1
ATOM 1277 O O . ASN A 1 174 ? 0.796 -16.908 6.494 1.00 93.06 174 ASN A O 1
ATOM 1281 N N . ALA A 1 175 ? 1.535 -18.998 6.796 1.00 94.62 175 ALA A N 1
ATOM 1282 C CA . ALA A 1 175 ? 2.930 -18.637 7.027 1.00 94.62 175 ALA A CA 1
ATOM 1283 C C . ALA A 1 175 ? 3.825 -19.400 6.044 1.00 94.62 175 ALA A C 1
ATOM 1285 O O . ALA A 1 175 ? 3.887 -20.631 6.085 1.00 94.62 175 ALA A O 1
ATOM 1286 N N . THR A 1 176 ? 4.523 -18.676 5.171 1.00 94.31 176 THR A N 1
ATOM 1287 C CA . THR A 1 176 ? 5.469 -19.240 4.200 1.00 94.31 176 THR A CA 1
ATOM 1288 C C . THR A 1 176 ? 6.861 -18.689 4.462 1.00 94.31 176 THR A C 1
ATOM 1290 O O . THR A 1 176 ? 7.069 -17.481 4.402 1.00 94.31 176 THR A O 1
ATOM 1293 N N . ALA A 1 177 ? 7.815 -19.574 4.739 1.00 93.94 177 ALA A N 1
ATOM 1294 C CA . ALA A 1 177 ? 9.200 -19.212 5.004 1.00 93.94 177 ALA A CA 1
ATOM 1295 C C . ALA A 1 177 ? 10.168 -19.960 4.075 1.00 93.94 177 ALA A C 1
ATOM 1297 O O . ALA A 1 177 ? 10.074 -21.185 3.925 1.00 93.94 177 ALA A O 1
ATOM 1298 N N . GLY A 1 178 ? 11.153 -19.245 3.526 1.00 92.12 178 GLY A N 1
ATOM 1299 C CA . GLY A 1 178 ? 12.298 -19.849 2.841 1.00 92.12 178 GLY A CA 1
ATOM 1300 C C . GLY A 1 178 ? 13.184 -20.649 3.801 1.00 92.12 178 GLY A C 1
ATOM 1301 O O . GLY A 1 178 ? 13.751 -21.674 3.423 1.00 92.12 178 GLY A O 1
ATOM 1302 N N . GLY A 1 179 ? 13.249 -20.220 5.062 1.00 93.50 179 GLY A N 1
ATOM 1303 C CA . GLY A 1 179 ? 13.831 -20.948 6.182 1.00 93.50 179 GLY A CA 1
ATOM 1304 C C . GLY A 1 179 ? 12.795 -21.777 6.947 1.00 93.50 179 GLY A C 1
ATOM 1305 O O . GLY A 1 179 ? 12.073 -22.597 6.375 1.00 93.50 179 GLY A O 1
ATOM 1306 N N . SER A 1 180 ? 12.753 -21.588 8.266 1.00 94.94 180 SER A N 1
ATOM 1307 C CA . SER A 1 180 ? 11.835 -22.271 9.184 1.00 94.94 180 SER A CA 1
ATOM 1308 C C . SER A 1 180 ? 10.715 -21.360 9.683 1.00 94.94 180 SER A C 1
ATOM 1310 O O . SER A 1 180 ? 10.932 -20.168 9.882 1.00 94.94 180 SER A O 1
ATOM 1312 N N . VAL A 1 181 ? 9.560 -21.950 9.995 1.00 94.38 181 VAL A N 1
ATOM 1313 C CA . VAL A 1 181 ? 8.507 -21.321 10.808 1.00 94.38 181 VAL A CA 1
ATOM 1314 C C . VAL A 1 181 ? 8.584 -21.927 12.210 1.00 94.38 181 VAL A C 1
ATOM 1316 O O . VAL A 1 181 ? 8.274 -23.107 12.399 1.00 94.38 181 VAL A O 1
ATOM 1319 N N . ASN A 1 182 ? 9.038 -21.137 13.182 1.00 92.50 182 ASN A N 1
ATOM 1320 C CA . ASN A 1 182 ? 9.220 -21.537 14.573 1.00 92.50 182 ASN A CA 1
ATOM 1321 C C . ASN A 1 182 ? 8.016 -21.092 15.406 1.00 92.50 182 ASN A C 1
ATOM 1323 O O . ASN A 1 182 ? 7.739 -19.908 15.518 1.00 92.50 182 ASN A O 1
ATOM 1327 N N . GLY A 1 183 ? 7.315 -22.042 16.024 1.00 84.69 183 GLY A N 1
ATOM 1328 C CA . GLY A 1 183 ? 6.092 -21.788 16.791 1.00 84.69 183 GLY A CA 1
ATOM 1329 C C . GLY A 1 183 ? 4.867 -22.442 16.153 1.00 84.69 183 GLY A C 1
ATOM 1330 O O . GLY A 1 183 ? 4.960 -23.088 15.114 1.00 84.69 183 GLY A O 1
ATOM 1331 N N . THR A 1 184 ? 3.719 -22.361 16.827 1.00 79.00 184 THR A N 1
ATOM 1332 C CA . THR A 1 184 ? 2.489 -23.078 16.411 1.00 79.00 184 THR A CA 1
ATOM 1333 C C . THR A 1 184 ? 1.265 -22.178 16.284 1.00 79.00 184 THR A C 1
ATOM 1335 O O . THR A 1 184 ? 0.175 -22.663 16.005 1.00 79.00 184 THR A O 1
ATOM 1338 N N . ALA A 1 185 ? 1.432 -20.871 16.473 1.00 89.75 185 ALA A N 1
ATOM 1339 C CA . ALA A 1 185 ? 0.339 -19.910 16.480 1.00 89.75 185 ALA A CA 1
ATOM 1340 C C . ALA A 1 185 ? 0.058 -19.346 15.077 1.00 89.75 185 ALA A C 1
ATOM 1342 O O . ALA A 1 185 ? 0.037 -18.137 14.874 1.00 89.75 185 ALA A O 1
ATOM 1343 N N . VAL A 1 186 ? -0.135 -20.244 14.112 1.00 93.62 186 VAL A N 1
ATOM 1344 C CA . VAL A 1 186 ? -0.567 -19.927 12.744 1.00 93.62 186 VAL A CA 1
ATOM 1345 C C . VAL A 1 186 ? -1.915 -20.609 12.537 1.00 93.62 186 VAL A C 1
ATOM 1347 O O . VAL A 1 186 ? -2.012 -21.822 12.738 1.00 93.62 186 VAL A O 1
ATOM 1350 N N . SER A 1 187 ? -2.964 -19.856 12.198 1.00 93.25 187 SER A N 1
ATOM 1351 C CA . SER A 1 187 ? -4.306 -20.428 12.000 1.00 93.25 187 SER A CA 1
ATOM 1352 C C . SER A 1 187 ? -4.445 -21.152 10.654 1.00 93.25 187 SER A C 1
ATOM 1354 O O . SER A 1 187 ? -5.210 -22.116 10.549 1.00 93.25 187 SER A O 1
ATOM 1356 N N . GLY A 1 188 ? -3.686 -20.714 9.643 1.00 92.38 188 GLY A N 1
ATOM 1357 C CA . GLY A 1 188 ? -3.653 -21.278 8.298 1.00 92.38 188 GLY A CA 1
ATOM 1358 C C . GLY A 1 188 ? -2.566 -22.332 8.071 1.00 92.38 188 GLY A C 1
ATOM 1359 O O . GLY A 1 188 ? -2.179 -23.098 8.956 1.00 92.38 188 GLY A O 1
ATOM 1360 N N . THR A 1 189 ? -2.094 -22.409 6.827 1.00 93.19 189 THR A N 1
ATOM 1361 C CA . THR A 1 189 ? -1.092 -23.391 6.391 1.00 93.19 189 THR A CA 1
ATOM 1362 C C . THR A 1 189 ? 0.317 -22.896 6.690 1.00 93.19 189 THR A C 1
ATOM 1364 O O . THR A 1 189 ? 0.636 -21.732 6.459 1.00 93.19 189 THR A O 1
ATOM 1367 N N . ILE A 1 190 ? 1.180 -23.803 7.149 1.00 95.00 190 ILE A N 1
ATOM 1368 C CA . ILE A 1 190 ? 2.611 -23.553 7.327 1.00 95.00 190 ILE A CA 1
ATOM 1369 C C . ILE A 1 190 ? 3.383 -24.206 6.175 1.00 95.00 190 ILE A C 1
ATOM 1371 O O . ILE A 1 190 ? 3.346 -25.429 6.019 1.00 95.00 190 ILE A O 1
ATOM 1375 N N . SER A 1 191 ? 4.127 -23.397 5.424 1.00 93.25 191 SER A N 1
ATOM 1376 C CA . SER A 1 191 ? 5.032 -23.814 4.348 1.00 93.25 191 SER A CA 1
ATOM 1377 C C . SER A 1 191 ? 6.465 -23.404 4.703 1.00 93.25 191 SER A C 1
ATOM 1379 O O . SER A 1 191 ? 6.721 -22.245 5.006 1.00 93.25 191 SER A O 1
ATOM 1381 N N . GLN A 1 192 ? 7.407 -24.349 4.700 1.00 94.12 192 GLN A N 1
ATOM 1382 C CA . GLN A 1 192 ? 8.808 -24.125 5.097 1.00 94.12 192 GLN A CA 1
ATOM 1383 C C . GLN A 1 192 ? 9.760 -24.661 4.034 1.00 94.12 192 GLN A C 1
ATOM 1385 O O . GLN A 1 192 ? 9.445 -25.658 3.379 1.00 94.12 192 GLN A O 1
ATOM 1390 N N . GLY A 1 193 ? 10.931 -24.041 3.888 1.00 89.38 193 GLY A N 1
ATOM 1391 C CA . GLY A 1 193 ? 11.876 -24.387 2.824 1.00 89.38 193 GLY A CA 1
ATOM 1392 C C . GLY A 1 193 ? 11.371 -24.017 1.426 1.00 89.38 193 GLY A C 1
ATOM 1393 O O . GLY A 1 193 ? 11.844 -24.582 0.440 1.00 89.38 193 GLY A O 1
ATOM 1394 N N . VAL A 1 194 ? 10.384 -23.121 1.345 1.00 85.44 194 VAL A N 1
ATOM 1395 C CA . VAL A 1 194 ? 9.798 -22.634 0.095 1.00 85.44 194 VAL A CA 1
ATOM 1396 C C . VAL A 1 194 ? 10.047 -21.141 0.045 1.00 85.44 194 VAL A C 1
ATOM 1398 O O . VAL A 1 194 ? 9.592 -20.420 0.926 1.00 85.44 194 VAL A O 1
ATOM 1401 N N . THR A 1 195 ? 10.776 -20.679 -0.966 1.00 78.19 195 THR A N 1
ATOM 1402 C CA . THR A 1 195 ? 10.956 -19.247 -1.205 1.00 78.19 195 THR A CA 1
ATOM 1403 C C . THR A 1 195 ? 9.592 -18.653 -1.566 1.00 78.19 195 THR A C 1
ATOM 1405 O O . THR A 1 195 ? 9.012 -19.091 -2.564 1.00 78.19 195 THR A O 1
ATOM 1408 N N . PRO A 1 196 ? 9.039 -17.728 -0.760 1.00 74.31 196 PRO A N 1
ATOM 1409 C CA . PRO A 1 196 ? 7.830 -17.008 -1.138 1.00 74.31 196 PRO A CA 1
ATOM 1410 C C . PRO A 1 196 ? 8.038 -16.269 -2.466 1.00 74.31 196 PRO A C 1
ATOM 1412 O O . PRO A 1 196 ? 9.170 -15.915 -2.801 1.00 74.31 196 PRO A O 1
ATOM 1415 N N . ALA A 1 197 ? 6.960 -16.036 -3.221 1.00 60.75 197 ALA A N 1
ATOM 1416 C CA . ALA A 1 197 ? 7.032 -15.228 -4.438 1.00 60.75 197 ALA A CA 1
ATOM 1417 C C . ALA A 1 197 ? 7.678 -13.855 -4.129 1.00 60.75 197 ALA A C 1
ATOM 1419 O O . ALA A 1 197 ? 7.453 -13.307 -3.043 1.00 60.75 197 ALA A O 1
ATOM 1420 N N . PRO A 1 198 ? 8.520 -13.318 -5.027 1.00 54.91 198 PRO A N 1
ATOM 1421 C CA . PRO A 1 198 ? 9.439 -12.230 -4.711 1.00 54.91 198 PRO A CA 1
ATOM 1422 C C . PRO A 1 198 ? 8.716 -10.877 -4.712 1.00 54.91 198 PRO A C 1
ATOM 1424 O O . PRO A 1 198 ? 8.811 -10.110 -5.660 1.00 54.91 198 PRO A O 1
ATOM 1427 N N . VAL A 1 199 ? 7.991 -10.556 -3.640 1.00 56.50 199 VAL A N 1
ATOM 1428 C CA . VAL A 1 199 ? 7.343 -9.234 -3.519 1.00 56.50 199 VAL A CA 1
ATOM 1429 C C . VAL A 1 199 ? 8.252 -8.208 -2.829 1.00 56.50 199 VAL A C 1
ATOM 1431 O O . VAL A 1 199 ? 8.053 -7.009 -2.955 1.00 56.50 199 VAL A O 1
ATOM 1434 N N . ALA A 1 200 ? 9.308 -8.644 -2.138 1.00 50.56 200 ALA A N 1
ATOM 1435 C CA . ALA A 1 200 ? 10.096 -7.770 -1.266 1.00 50.56 200 ALA A CA 1
ATOM 1436 C C . ALA A 1 200 ? 11.345 -7.120 -1.918 1.00 50.56 200 ALA A C 1
ATOM 1438 O O . ALA A 1 200 ? 12.054 -6.375 -1.251 1.00 50.56 200 ALA A O 1
ATOM 1439 N N . ASP A 1 201 ? 11.571 -7.291 -3.229 1.00 54.25 201 ASP A N 1
ATOM 1440 C CA . ASP A 1 201 ? 12.628 -6.558 -3.972 1.00 54.25 201 ASP A CA 1
ATOM 1441 C C . ASP A 1 201 ? 12.242 -5.093 -4.306 1.00 54.25 201 ASP A C 1
ATOM 1443 O O . ASP A 1 201 ? 13.011 -4.334 -4.901 1.00 54.25 201 ASP A O 1
ATOM 1447 N N . LEU A 1 202 ? 11.044 -4.666 -3.895 1.00 52.47 202 LEU A N 1
ATOM 1448 C CA . LEU A 1 202 ? 10.455 -3.350 -4.168 1.00 52.47 202 LEU A CA 1
ATOM 1449 C C . LEU A 1 202 ? 11.226 -2.159 -3.585 1.00 52.47 202 LEU A C 1
ATOM 1451 O O . LEU A 1 202 ? 11.192 -1.059 -4.136 1.00 52.47 202 LEU A O 1
ATOM 1455 N N . CYS A 1 203 ? 11.936 -2.365 -2.480 1.00 49.16 203 CYS A N 1
ATOM 1456 C CA . CYS A 1 203 ? 12.633 -1.304 -1.756 1.00 49.16 203 CYS A CA 1
ATOM 1457 C C . CYS A 1 203 ? 13.938 -0.850 -2.416 1.00 49.16 203 CYS A C 1
ATOM 1459 O O . CYS A 1 203 ? 14.481 0.205 -2.073 1.00 49.16 203 CYS A O 1
ATOM 1461 N N . ASN A 1 204 ? 14.416 -1.584 -3.416 1.00 49.31 204 ASN A N 1
ATOM 1462 C CA . ASN A 1 204 ? 15.562 -1.203 -4.219 1.00 49.31 204 ASN A CA 1
ATOM 1463 C C . ASN A 1 204 ? 15.149 -0.267 -5.364 1.00 49.31 204 ASN A C 1
ATOM 1465 O O . ASN A 1 204 ? 15.475 -0.500 -6.529 1.00 49.31 204 ASN A O 1
ATOM 1469 N N . GLY A 1 205 ? 14.529 0.872 -5.035 1.00 42.31 205 GLY A N 1
ATOM 1470 C CA . GLY A 1 205 ? 14.269 1.959 -5.993 1.00 42.31 205 GLY A CA 1
ATOM 1471 C C . GLY A 1 205 ? 15.523 2.417 -6.765 1.00 42.31 205 GLY A C 1
ATOM 1472 O O . GLY A 1 205 ? 15.411 2.969 -7.857 1.00 42.31 205 GLY A O 1
ATOM 1473 N N . ASN A 1 206 ? 16.721 2.099 -6.251 1.00 39.03 206 ASN A N 1
ATOM 1474 C CA . ASN A 1 206 ? 18.015 2.311 -6.908 1.00 39.03 206 ASN A CA 1
ATOM 1475 C C . ASN A 1 206 ? 18.630 1.055 -7.562 1.00 39.03 206 ASN A C 1
ATOM 1477 O O . ASN A 1 206 ? 19.589 1.186 -8.317 1.00 39.03 206 ASN A O 1
ATOM 1481 N N . ASN A 1 207 ? 18.098 -0.145 -7.314 1.00 42.03 207 ASN A N 1
ATOM 1482 C CA . ASN A 1 207 ? 18.700 -1.426 -7.707 1.00 42.03 207 ASN A CA 1
ATOM 1483 C C . ASN A 1 207 ? 17.773 -2.343 -8.525 1.00 42.03 207 ASN A C 1
ATOM 1485 O O . ASN A 1 207 ? 18.044 -3.527 -8.670 1.00 42.03 207 ASN A O 1
ATOM 1489 N N . MET A 1 208 ? 16.745 -1.787 -9.171 1.00 44.47 208 MET A N 1
ATOM 1490 C CA . MET A 1 208 ? 16.074 -2.457 -10.298 1.00 44.47 208 MET A CA 1
ATOM 1491 C C . MET A 1 208 ? 17.011 -2.686 -11.500 1.00 44.47 208 MET A C 1
ATOM 1493 O O . MET A 1 208 ? 16.654 -3.390 -12.442 1.00 44.47 208 MET A O 1
ATOM 1497 N N . ALA A 1 209 ? 18.222 -2.114 -11.489 1.00 39.69 209 ALA A N 1
ATOM 1498 C CA . ALA A 1 209 ? 19.261 -2.377 -12.477 1.00 39.69 209 ALA A CA 1
ATOM 1499 C C . ALA A 1 209 ? 19.640 -3.872 -12.489 1.00 39.69 209 ALA A C 1
ATOM 1501 O O . ALA A 1 209 ? 20.447 -4.336 -11.690 1.00 39.69 209 ALA A O 1
ATOM 1502 N N . GLY A 1 210 ? 19.058 -4.621 -13.428 1.00 42.88 210 GLY A N 1
ATOM 1503 C CA . GLY A 1 210 ? 19.292 -6.057 -13.600 1.00 42.88 210 GLY A CA 1
ATOM 1504 C C . GLY A 1 210 ? 18.191 -6.965 -13.046 1.00 42.88 210 GLY A C 1
ATOM 1505 O O . GLY A 1 210 ? 18.269 -8.174 -13.264 1.00 42.88 210 GLY A O 1
ATOM 1506 N N . ILE A 1 211 ? 17.154 -6.416 -12.403 1.00 51.31 211 ILE A N 1
ATOM 1507 C CA . ILE A 1 211 ? 15.965 -7.188 -12.028 1.00 51.31 211 ILE A CA 1
ATOM 1508 C C . ILE A 1 211 ? 15.112 -7.373 -13.283 1.00 51.31 211 ILE A C 1
ATOM 1510 O O . ILE A 1 211 ? 14.663 -6.416 -13.913 1.00 51.31 211 ILE A O 1
ATOM 1514 N N . THR A 1 212 ? 14.924 -8.630 -13.677 1.00 60.88 212 THR A N 1
ATOM 1515 C CA . THR A 1 212 ? 13.956 -8.990 -14.714 1.00 60.88 212 THR A CA 1
ATOM 1516 C C . THR A 1 212 ? 12.599 -9.087 -14.037 1.00 60.88 212 THR A C 1
ATOM 1518 O O . THR A 1 212 ? 12.369 -10.051 -13.316 1.00 60.88 212 THR A O 1
ATOM 1521 N N . ILE A 1 213 ? 11.721 -8.101 -14.242 1.00 70.06 213 ILE A N 1
ATOM 1522 C CA . ILE A 1 213 ? 10.330 -8.221 -13.792 1.00 70.06 213 ILE A CA 1
ATOM 1523 C C . ILE A 1 213 ? 9.659 -9.307 -14.636 1.00 70.06 213 ILE A C 1
ATOM 1525 O O . ILE A 1 213 ? 9.569 -9.191 -15.862 1.00 70.06 213 ILE A O 1
ATOM 1529 N N . THR A 1 214 ? 9.210 -10.373 -13.984 1.00 75.50 214 THR A N 1
ATOM 1530 C CA . THR A 1 214 ? 8.507 -11.480 -14.629 1.00 75.50 214 THR A CA 1
ATOM 1531 C C . THR A 1 214 ? 7.014 -11.177 -14.775 1.00 75.50 214 THR A C 1
ATOM 1533 O O . THR A 1 214 ? 6.466 -10.266 -14.152 1.00 75.50 214 THR A O 1
ATOM 1536 N N . SER A 1 215 ? 6.305 -11.965 -15.590 1.00 76.19 215 SER A N 1
ATOM 1537 C CA . SER A 1 215 ? 4.840 -11.868 -15.664 1.00 76.19 215 SER A CA 1
ATOM 1538 C C . SER A 1 215 ? 4.152 -12.197 -14.331 1.00 76.19 215 SER A C 1
ATOM 1540 O O . SER A 1 215 ? 3.052 -11.707 -14.093 1.00 76.19 215 SER A O 1
ATOM 1542 N N . GLU A 1 216 ? 4.783 -13.010 -13.477 1.00 74.06 216 GLU A N 1
ATOM 1543 C CA . GLU A 1 216 ? 4.282 -13.333 -12.136 1.00 74.06 216 GLU A CA 1
ATOM 1544 C C . GLU A 1 216 ? 4.391 -12.121 -11.206 1.00 74.06 216 GLU A C 1
ATOM 1546 O O . GLU A 1 216 ? 3.415 -11.774 -10.550 1.00 74.06 216 GLU A O 1
ATOM 1551 N N . ASP A 1 217 ? 5.513 -11.399 -11.242 1.00 76.56 217 ASP A N 1
ATOM 1552 C CA . ASP A 1 217 ? 5.704 -10.176 -10.448 1.00 76.56 217 ASP A CA 1
ATOM 1553 C C . ASP A 1 217 ? 4.692 -9.095 -10.832 1.00 76.56 217 ASP A C 1
ATOM 1555 O O . ASP A 1 217 ? 4.087 -8.456 -9.974 1.00 76.56 217 ASP A O 1
ATOM 1559 N N . ILE A 1 218 ? 4.448 -8.926 -12.135 1.00 81.69 218 ILE A N 1
ATOM 1560 C CA . ILE A 1 218 ? 3.417 -8.004 -12.628 1.00 81.69 218 ILE A CA 1
ATOM 1561 C C . ILE A 1 218 ? 2.044 -8.420 -12.115 1.00 81.69 218 ILE A C 1
ATOM 1563 O O . ILE A 1 218 ? 1.274 -7.563 -11.689 1.00 81.69 218 ILE A O 1
ATOM 1567 N N . GLN A 1 219 ? 1.728 -9.716 -12.144 1.00 83.12 219 GLN A N 1
ATOM 1568 C CA . GLN A 1 219 ? 0.455 -10.192 -11.621 1.00 83.12 219 GLN A CA 1
ATOM 1569 C C . GLN A 1 219 ? 0.337 -9.927 -10.116 1.00 83.12 219 GLN A C 1
ATOM 1571 O O . GLN A 1 219 ? -0.712 -9.462 -9.685 1.00 83.12 219 GLN A O 1
ATOM 1576 N N . ASN A 1 220 ? 1.419 -10.089 -9.350 1.00 75.31 220 ASN A N 1
ATOM 1577 C CA . ASN A 1 220 ? 1.445 -9.732 -7.932 1.00 75.31 220 ASN A CA 1
ATOM 1578 C C . ASN A 1 220 ? 1.166 -8.238 -7.718 1.00 75.31 220 ASN A C 1
ATOM 1580 O O . ASN A 1 220 ? 0.374 -7.897 -6.844 1.00 75.31 220 ASN A O 1
ATOM 1584 N N . PHE A 1 221 ? 1.735 -7.338 -8.526 1.00 82.00 221 PHE A N 1
ATOM 1585 C CA . PHE A 1 221 ? 1.398 -5.912 -8.431 1.00 82.00 221 PHE A CA 1
ATOM 1586 C C . PHE A 1 221 ? -0.065 -5.615 -8.756 1.00 82.00 221 PHE A C 1
ATOM 1588 O O . PHE A 1 221 ? -0.663 -4.753 -8.123 1.00 82.00 221 PHE A O 1
ATOM 1595 N N . ARG A 1 222 ? -0.648 -6.314 -9.736 1.00 85.50 222 ARG A N 1
ATOM 1596 C CA . ARG A 1 222 ? -2.071 -6.161 -10.074 1.00 85.50 222 ARG A CA 1
ATOM 1597 C C . ARG A 1 222 ? -2.971 -6.647 -8.942 1.00 85.50 222 ARG A C 1
ATOM 1599 O O . ARG A 1 222 ? -3.950 -5.981 -8.624 1.00 85.50 222 ARG A O 1
ATOM 1606 N N . ASP A 1 223 ? -2.642 -7.799 -8.363 1.00 77.62 223 ASP A N 1
ATOM 1607 C CA . ASP A 1 223 ? -3.447 -8.449 -7.328 1.00 77.62 223 ASP A CA 1
ATOM 1608 C C . ASP A 1 223 ? -3.379 -7.695 -5.988 1.00 77.62 223 ASP A C 1
ATOM 1610 O O . ASP A 1 223 ? -4.357 -7.705 -5.244 1.00 77.62 223 ASP A O 1
ATOM 1614 N N . ASN A 1 224 ? -2.268 -6.997 -5.720 1.00 73.69 224 ASN A N 1
ATOM 1615 C CA . ASN A 1 224 ? -2.042 -6.202 -4.505 1.00 73.69 224 ASN A CA 1
ATOM 1616 C C . ASN A 1 224 ? -2.126 -4.682 -4.755 1.00 73.69 224 ASN A C 1
ATOM 1618 O O . ASN A 1 224 ? -1.524 -3.895 -4.028 1.00 73.69 224 ASN A O 1
ATOM 1622 N N . ALA A 1 225 ? -2.818 -4.245 -5.811 1.00 79.06 225 ALA A N 1
ATOM 1623 C CA . ALA A 1 225 ? -2.969 -2.821 -6.089 1.00 79.06 225 ALA A CA 1
ATOM 1624 C C . ALA A 1 225 ? -3.910 -2.150 -5.076 1.00 79.06 225 ALA A C 1
ATOM 1626 O O . ALA A 1 225 ? -5.075 -2.533 -4.965 1.00 79.06 225 ALA A O 1
ATOM 1627 N N . ASP A 1 226 ? -3.440 -1.085 -4.419 1.00 76.69 226 ASP A N 1
ATOM 1628 C CA . ASP A 1 226 ? -4.257 -0.225 -3.553 1.00 76.69 226 ASP A CA 1
ATOM 1629 C C . ASP A 1 226 ? -5.405 0.428 -4.349 1.00 76.69 226 ASP A C 1
ATOM 1631 O O . ASP A 1 226 ? -6.517 0.613 -3.848 1.00 76.69 226 ASP A O 1
ATOM 1635 N N . TYR A 1 227 ? -5.153 0.746 -5.627 1.00 81.38 227 TYR A N 1
ATOM 1636 C CA . TYR A 1 227 ? -6.125 1.366 -6.529 1.00 81.38 227 TYR A CA 1
ATOM 1637 C C . TYR A 1 227 ? -6.154 0.673 -7.893 1.00 81.38 227 TYR A C 1
ATOM 1639 O O . TYR A 1 227 ? -5.112 0.464 -8.507 1.00 81.38 227 TYR A O 1
ATOM 1647 N N . THR A 1 228 ? -7.350 0.367 -8.411 1.00 87.12 228 THR A N 1
ATOM 1648 C CA . THR A 1 228 ? -7.530 -0.280 -9.724 1.00 87.12 228 THR A CA 1
ATOM 1649 C C . THR A 1 228 ? -8.440 0.528 -10.651 1.00 87.12 228 THR A C 1
ATOM 1651 O O . THR A 1 228 ? -9.554 0.898 -10.277 1.00 87.12 228 THR A O 1
ATOM 1654 N N . PHE A 1 229 ? -8.007 0.727 -11.899 1.00 89.56 229 PHE A N 1
ATOM 1655 C CA . PHE A 1 229 ? -8.726 1.477 -12.932 1.00 89.56 229 PHE A CA 1
ATOM 1656 C C . PHE A 1 229 ? -8.780 0.725 -14.274 1.00 89.56 229 PHE A C 1
ATOM 1658 O O . PHE A 1 229 ? -7.958 -0.146 -14.565 1.00 89.56 229 PHE A O 1
ATOM 1665 N N . VAL A 1 230 ? -9.768 1.053 -15.117 1.00 86.25 230 VAL A N 1
ATOM 1666 C CA . VAL A 1 230 ? -9.894 0.479 -16.477 1.00 86.25 230 VAL A CA 1
ATOM 1667 C C . VAL A 1 230 ? -9.240 1.359 -17.527 1.00 86.25 230 VAL A C 1
ATOM 1669 O O . VAL A 1 230 ? -8.468 0.873 -18.328 1.00 86.25 230 VAL A O 1
ATOM 1672 N N . ASN A 1 231 ? -9.512 2.653 -17.493 1.00 88.88 231 ASN A N 1
ATOM 1673 C CA . ASN A 1 231 ? -8.693 3.689 -18.105 1.00 88.88 231 ASN A CA 1
ATOM 1674 C C . ASN A 1 231 ? -8.585 4.782 -17.053 1.00 88.88 231 ASN A C 1
ATOM 1676 O O . ASN A 1 231 ? -9.527 4.968 -16.271 1.00 88.88 231 ASN A O 1
ATOM 1680 N N . TYR A 1 232 ? -7.468 5.487 -17.024 1.00 86.88 232 TYR A N 1
ATOM 1681 C CA . TYR A 1 232 ? -7.241 6.518 -16.031 1.00 86.88 232 TYR A CA 1
ATOM 1682 C C . TYR A 1 232 ? -6.869 7.824 -16.711 1.00 86.88 232 TYR A C 1
ATOM 1684 O O . TYR A 1 232 ? -5.710 8.049 -17.023 1.00 86.88 232 TYR A O 1
ATOM 1692 N N . GLU A 1 233 ? -7.865 8.672 -16.955 1.00 90.06 233 GLU A N 1
ATOM 1693 C CA . GLU A 1 233 ? -7.668 10.025 -17.476 1.00 90.06 233 GLU A CA 1
ATOM 1694 C C . GLU A 1 233 ? -7.762 11.015 -16.316 1.00 90.06 233 GLU A C 1
ATOM 1696 O O . GLU A 1 233 ? -8.838 11.233 -15.748 1.00 90.06 233 GLU A O 1
ATOM 1701 N N . TYR A 1 234 ? -6.628 11.602 -15.936 1.00 78.50 234 TYR A N 1
ATOM 1702 C CA . TYR A 1 234 ? -6.563 12.476 -14.776 1.00 78.50 234 TYR A CA 1
ATOM 1703 C C . TYR A 1 234 ? -6.545 13.950 -15.177 1.00 78.50 234 TYR A C 1
ATOM 1705 O O . TYR A 1 234 ? -5.643 14.415 -15.874 1.00 78.50 234 TYR A O 1
ATOM 1713 N N . THR A 1 235 ? -7.569 14.682 -14.726 1.00 79.62 235 THR A N 1
ATOM 1714 C CA . THR A 1 235 ? -7.840 16.083 -15.108 1.00 79.62 235 THR A CA 1
ATOM 1715 C C . THR A 1 235 ? -7.751 17.072 -13.943 1.00 79.62 235 THR A C 1
ATOM 1717 O O . THR A 1 235 ? -7.925 18.277 -14.136 1.00 79.62 235 THR A O 1
ATOM 1720 N N . THR A 1 236 ? -7.485 16.592 -12.728 1.00 79.94 236 THR A N 1
ATOM 1721 C CA . THR A 1 236 ? -7.265 17.406 -11.521 1.00 79.94 236 THR A CA 1
ATOM 1722 C C . THR A 1 236 ? -5.822 17.254 -11.036 1.00 79.94 236 THR A C 1
ATOM 1724 O O . THR A 1 236 ? -5.069 16.480 -11.602 1.00 79.94 236 THR A O 1
ATOM 1727 N N . ALA A 1 237 ? -5.351 18.023 -10.057 1.00 79.69 237 ALA A N 1
ATOM 1728 C CA . ALA A 1 237 ? -4.035 17.753 -9.463 1.00 79.69 237 ALA A CA 1
ATOM 1729 C C . ALA A 1 237 ? -4.194 16.684 -8.373 1.00 79.69 237 ALA A C 1
ATOM 1731 O O . ALA A 1 237 ? -5.073 16.855 -7.527 1.00 79.69 237 ALA A O 1
ATOM 1732 N N . ASP A 1 238 ? -3.377 15.625 -8.385 1.00 81.31 238 ASP A N 1
ATOM 1733 C CA . ASP A 1 238 ? -3.361 14.606 -7.319 1.00 81.31 238 ASP A CA 1
ATOM 1734 C C . ASP A 1 238 ? -2.006 14.484 -6.628 1.00 81.31 238 ASP A C 1
ATOM 1736 O O . ASP A 1 238 ? -0.985 14.965 -7.126 1.00 81.31 238 ASP A O 1
ATOM 1740 N N . ASN A 1 239 ? -2.009 13.770 -5.505 1.00 88.00 239 ASN A N 1
ATOM 1741 C CA . ASN A 1 239 ? -0.821 13.228 -4.876 1.00 88.00 239 ASN A CA 1
ATOM 1742 C C . ASN A 1 239 ? -0.883 11.693 -4.850 1.00 88.00 239 ASN A C 1
ATOM 1744 O O . ASN A 1 239 ? -1.510 11.116 -3.966 1.00 88.00 239 ASN A O 1
ATOM 1748 N N . PHE A 1 240 ? -0.195 11.044 -5.789 1.00 89.56 240 PHE A N 1
ATOM 1749 C CA . PHE A 1 240 ? -0.148 9.586 -5.883 1.00 89.56 240 PHE A CA 1
ATOM 1750 C C . PHE A 1 240 ? 0.624 8.951 -4.714 1.00 89.56 240 PHE A C 1
ATOM 1752 O O . PHE A 1 240 ? 1.677 9.456 -4.305 1.00 89.56 240 PHE A O 1
ATOM 1759 N N . THR A 1 241 ? 0.112 7.821 -4.222 1.00 85.50 241 THR A N 1
ATOM 1760 C CA . THR A 1 241 ? 0.681 6.980 -3.154 1.00 85.50 241 THR A CA 1
ATOM 1761 C C . THR A 1 241 ? 0.363 5.505 -3.435 1.00 85.50 241 THR A C 1
ATOM 1763 O O . THR A 1 241 ? -0.663 5.225 -4.053 1.00 85.50 241 THR A O 1
ATOM 1766 N N . GLY A 1 242 ? 1.197 4.572 -2.962 1.00 81.94 242 GLY A N 1
ATOM 1767 C CA . GLY A 1 242 ? 0.896 3.133 -3.008 1.00 81.94 242 GLY A CA 1
ATOM 1768 C C . GLY A 1 242 ? 1.057 2.471 -4.385 1.00 81.94 242 GLY A C 1
ATOM 1769 O O . GLY A 1 242 ? 1.804 2.955 -5.241 1.00 81.94 242 GLY A O 1
ATOM 1770 N N . ILE A 1 243 ? 0.373 1.344 -4.589 1.00 83.88 243 ILE A N 1
ATOM 1771 C CA . ILE A 1 243 ? 0.339 0.573 -5.837 1.00 83.88 243 ILE A CA 1
ATOM 1772 C C . ILE A 1 243 ? -0.939 0.913 -6.616 1.00 83.88 243 ILE A C 1
ATOM 1774 O O . ILE A 1 243 ? -2.060 0.699 -6.161 1.00 83.88 243 ILE A O 1
ATOM 1778 N N . ILE A 1 244 ? -0.774 1.417 -7.832 1.00 90.56 244 ILE A N 1
ATOM 1779 C CA . ILE A 1 244 ? -1.852 1.788 -8.744 1.00 90.56 244 ILE A CA 1
ATOM 1780 C C . ILE A 1 244 ? -1.809 0.845 -9.942 1.00 90.56 244 ILE A C 1
ATOM 1782 O O . ILE A 1 244 ? -0.797 0.758 -10.633 1.00 90.56 244 ILE A O 1
ATOM 1786 N N . TYR A 1 245 ? -2.924 0.185 -10.232 1.00 93.75 245 TYR A N 1
ATOM 1787 C CA . TYR A 1 245 ? -3.096 -0.655 -11.409 1.00 93.75 245 TYR A CA 1
ATOM 1788 C C . TYR A 1 245 ? -4.114 -0.051 -12.380 1.00 93.75 245 TYR A C 1
ATOM 1790 O O . TYR A 1 245 ? -5.240 0.285 -12.015 1.00 93.75 245 TYR A O 1
ATOM 1798 N N . VAL A 1 246 ? -3.736 0.054 -13.652 1.00 95.69 246 VAL A N 1
ATOM 1799 C CA . VAL A 1 246 ? -4.600 0.483 -14.752 1.00 95.69 246 VAL A CA 1
ATOM 1800 C C . VAL A 1 246 ? -4.616 -0.598 -15.829 1.00 95.69 246 VAL A C 1
ATOM 1802 O O . VAL A 1 246 ? -3.611 -0.862 -16.480 1.00 95.69 246 VAL A O 1
ATOM 1805 N N . SER A 1 247 ? -5.773 -1.226 -16.034 1.00 94.12 247 SER A N 1
ATOM 1806 C CA . SER A 1 247 ? -5.948 -2.315 -17.016 1.00 94.12 247 SER A CA 1
ATOM 1807 C C . SER A 1 247 ? -6.043 -1.847 -18.480 1.00 94.12 247 SER A C 1
ATOM 1809 O O . SER A 1 247 ? -6.104 -2.671 -19.392 1.00 94.12 247 SER A O 1
ATOM 1811 N N . GLY A 1 248 ? -6.040 -0.536 -18.712 1.00 94.62 248 GLY A N 1
ATOM 1812 C CA . GLY A 1 248 ? -6.034 0.120 -20.021 1.00 94.62 248 GLY A CA 1
ATOM 1813 C C . GLY A 1 248 ? -5.039 1.275 -20.031 1.00 94.62 248 GLY A C 1
ATOM 1814 O O . GLY A 1 248 ? -3.938 1.124 -19.508 1.00 94.62 248 GLY A O 1
ATOM 1815 N N . ASP A 1 249 ? -5.402 2.414 -20.617 1.00 94.44 249 ASP A N 1
ATOM 1816 C CA . ASP A 1 249 ? -4.473 3.539 -20.789 1.00 94.44 249 ASP A CA 1
ATOM 1817 C C . ASP A 1 249 ? -4.451 4.466 -19.555 1.00 94.44 249 ASP A C 1
ATOM 1819 O O . ASP A 1 249 ? -5.480 4.690 -18.907 1.00 94.44 249 ASP A O 1
ATOM 1823 N N . PHE A 1 250 ? -3.274 5.012 -19.232 1.00 94.94 250 PHE A N 1
ATOM 1824 C CA . PHE A 1 250 ? -3.061 6.018 -18.186 1.00 94.94 250 PHE A CA 1
ATOM 1825 C C . PHE A 1 250 ? -2.676 7.355 -18.825 1.00 94.94 250 PHE A C 1
ATOM 1827 O O . PHE A 1 250 ? -1.603 7.489 -19.409 1.00 94.94 250 PHE A O 1
ATOM 1834 N N . GLU A 1 251 ? -3.528 8.363 -18.675 1.00 94.75 251 GLU A N 1
ATOM 1835 C CA . GLU A 1 251 ? -3.325 9.715 -19.181 1.00 94.75 251 GLU A CA 1
ATOM 1836 C C . GLU A 1 251 ? -3.233 10.717 -18.021 1.00 94.75 251 GLU A C 1
ATOM 1838 O O . GLU A 1 251 ? -4.191 10.926 -17.273 1.00 94.75 251 GLU A O 1
ATOM 1843 N N . LEU A 1 252 ? -2.085 11.385 -17.885 1.00 93.44 252 LEU A N 1
ATOM 1844 C CA . LEU A 1 252 ? -1.879 12.445 -16.896 1.00 93.44 252 LEU A CA 1
ATOM 1845 C C . LEU A 1 252 ? -1.913 13.810 -17.587 1.00 93.44 252 LEU A C 1
ATOM 1847 O O . LEU A 1 252 ? -0.911 14.256 -18.155 1.00 93.44 252 LEU A O 1
ATOM 1851 N N . LEU A 1 253 ? -3.066 14.479 -17.554 1.00 91.88 253 LEU A N 1
ATOM 1852 C CA . LEU A 1 253 ? -3.288 15.727 -18.296 1.00 91.88 253 LEU A CA 1
ATOM 1853 C C . LEU A 1 253 ? -2.905 16.987 -17.506 1.00 91.88 253 LEU A C 1
ATOM 1855 O O . LEU A 1 253 ? -2.730 18.057 -18.090 1.00 91.88 253 LEU A O 1
ATOM 1859 N N . THR A 1 254 ? -2.762 16.869 -16.189 1.00 91.50 254 THR A N 1
ATOM 1860 C CA . THR A 1 254 ? -2.535 17.976 -15.252 1.00 91.50 254 THR A CA 1
ATOM 1861 C C . THR A 1 254 ? -1.326 17.738 -14.360 1.00 91.50 254 THR A C 1
ATOM 1863 O O . THR A 1 254 ? -0.941 16.601 -14.091 1.00 91.50 254 THR A O 1
ATOM 1866 N N . ASP A 1 255 ? -0.732 18.833 -13.881 1.00 91.50 255 ASP A N 1
ATOM 1867 C CA . ASP A 1 255 ? 0.375 18.775 -12.929 1.00 91.50 255 ASP A CA 1
ATOM 1868 C C . ASP A 1 255 ? -0.059 18.051 -11.650 1.00 91.50 255 ASP A C 1
ATOM 1870 O O . ASP A 1 255 ? -1.023 18.447 -10.993 1.00 91.50 255 ASP A O 1
ATOM 1874 N N . SER A 1 256 ? 0.667 16.994 -11.309 1.00 92.88 256 SER A N 1
ATOM 1875 C CA . SER A 1 256 ? 0.422 16.142 -10.151 1.00 92.88 256 SER A CA 1
ATOM 1876 C C . SER A 1 256 ? 1.726 15.832 -9.428 1.00 92.88 256 SER A C 1
ATOM 1878 O O . SER A 1 256 ? 2.835 16.048 -9.937 1.00 92.88 256 SER A O 1
ATOM 1880 N N . THR A 1 257 ? 1.592 15.331 -8.209 1.00 93.38 257 THR A N 1
ATOM 1881 C CA . THR A 1 257 ? 2.723 14.940 -7.382 1.00 93.38 257 THR A CA 1
ATOM 1882 C C . THR A 1 257 ? 2.641 13.492 -6.933 1.00 93.38 257 THR A C 1
ATOM 1884 O O . THR A 1 257 ? 1.612 12.843 -7.077 1.00 93.38 257 THR A O 1
ATOM 1887 N N . TYR A 1 258 ? 3.733 12.979 -6.378 1.00 90.12 258 TYR A N 1
ATOM 1888 C CA . TYR A 1 258 ? 3.754 11.696 -5.680 1.00 90.12 258 TYR A CA 1
ATOM 1889 C C . TYR A 1 258 ? 4.443 11.821 -4.319 1.00 90.12 258 TYR A C 1
ATOM 1891 O O . TYR A 1 258 ? 5.320 12.674 -4.127 1.00 90.12 258 TYR A O 1
ATOM 1899 N N . SER A 1 259 ? 4.071 10.956 -3.377 1.00 84.88 259 SER A N 1
ATOM 1900 C CA . SER A 1 259 ? 4.669 10.882 -2.043 1.00 84.88 259 SER A CA 1
ATOM 1901 C C . SER A 1 259 ? 4.869 9.429 -1.617 1.00 84.88 259 SER A C 1
ATOM 1903 O O . SER A 1 259 ? 3.985 8.602 -1.801 1.00 84.88 259 SER A O 1
ATOM 1905 N N . GLY A 1 260 ? 6.016 9.120 -1.008 1.00 82.25 260 GLY A N 1
ATOM 1906 C CA . GLY A 1 260 ? 6.390 7.741 -0.686 1.00 82.25 260 GLY A CA 1
ATOM 1907 C C . GLY A 1 260 ? 6.895 6.971 -1.908 1.00 82.25 260 GLY A C 1
ATOM 1908 O O . GLY A 1 260 ? 7.359 7.575 -2.876 1.00 82.25 260 GLY A O 1
ATOM 1909 N N . ASN A 1 261 ? 6.848 5.643 -1.834 1.00 82.75 261 ASN A N 1
ATOM 1910 C CA . ASN A 1 261 ? 7.155 4.766 -2.961 1.00 82.75 261 ASN A CA 1
ATOM 1911 C C . ASN A 1 261 ? 5.854 4.455 -3.694 1.00 82.75 261 ASN A C 1
ATOM 1913 O O . ASN A 1 261 ? 4.935 3.890 -3.106 1.00 82.75 261 ASN A O 1
ATOM 1917 N N . VAL A 1 262 ? 5.770 4.872 -4.954 1.00 86.94 262 VAL A N 1
ATOM 1918 C CA . VAL A 1 262 ? 4.587 4.681 -5.793 1.00 86.94 262 VAL A CA 1
ATOM 1919 C C . VAL A 1 262 ? 4.919 3.707 -6.905 1.00 86.94 262 VAL A C 1
ATOM 1921 O O . VAL A 1 262 ? 5.910 3.900 -7.606 1.00 86.94 262 VAL A O 1
ATOM 1924 N N . VAL A 1 263 ? 4.082 2.695 -7.104 1.00 88.25 263 VAL A N 1
ATOM 1925 C CA . VAL A 1 263 ? 4.190 1.771 -8.239 1.00 88.25 263 VAL A CA 1
ATOM 1926 C C . VAL A 1 263 ? 2.956 1.943 -9.108 1.00 88.25 263 VAL A C 1
ATOM 1928 O O . VAL A 1 263 ? 1.843 1.806 -8.622 1.00 88.25 263 VAL A O 1
ATOM 1931 N N . ILE A 1 264 ? 3.137 2.250 -10.387 1.00 93.50 264 ILE A N 1
ATOM 1932 C CA . ILE A 1 264 ? 2.047 2.433 -11.345 1.00 93.50 264 ILE A CA 1
ATOM 1933 C C . ILE A 1 264 ? 2.193 1.383 -12.444 1.00 93.50 264 ILE A C 1
ATOM 1935 O O . ILE A 1 264 ? 3.088 1.468 -13.287 1.00 93.50 264 ILE A O 1
ATOM 1939 N N . VAL A 1 265 ? 1.317 0.382 -12.419 1.00 93.69 265 VAL A N 1
ATOM 1940 C CA . VAL A 1 265 ? 1.252 -0.706 -1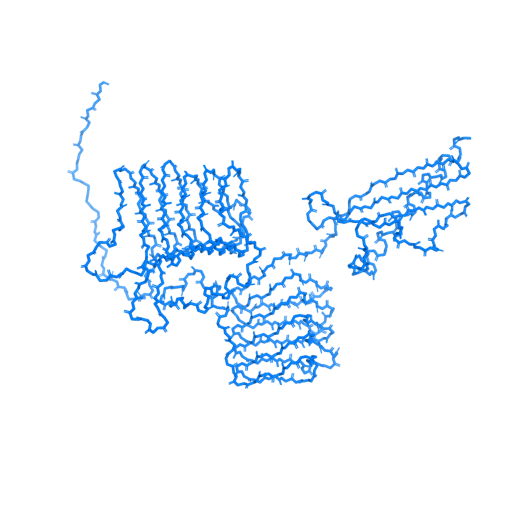3.400 1.00 93.69 265 VAL A CA 1
ATOM 1941 C C . VAL A 1 265 ? 0.173 -0.396 -14.423 1.00 93.69 265 VAL A C 1
ATOM 1943 O O . VAL A 1 265 ? -0.988 -0.226 -14.060 1.00 93.69 265 VAL A O 1
ATOM 1946 N N . VAL A 1 266 ? 0.541 -0.326 -15.700 1.00 95.31 266 VAL A N 1
ATOM 1947 C CA . VAL A 1 266 ? -0.365 0.088 -16.780 1.00 95.31 266 VAL A CA 1
ATOM 1948 C C . VAL A 1 266 ? -0.316 -0.917 -17.921 1.00 95.31 266 VAL A C 1
ATOM 1950 O O . VAL A 1 266 ? 0.676 -0.996 -18.638 1.00 95.31 266 VAL A O 1
ATOM 1953 N N . ASP A 1 267 ? -1.391 -1.678 -18.112 1.00 93.56 267 ASP A N 1
ATOM 1954 C CA . ASP A 1 267 ? -1.463 -2.691 -19.171 1.00 93.56 267 ASP A CA 1
ATOM 1955 C C . ASP A 1 267 ? -1.571 -2.075 -20.573 1.00 93.56 267 ASP A C 1
ATOM 1957 O O . ASP A 1 267 ? -1.137 -2.700 -21.544 1.00 93.56 267 ASP A O 1
ATOM 1961 N N . GLY A 1 268 ? -2.140 -0.871 -20.681 1.00 93.00 268 GLY A N 1
ATOM 1962 C CA . GLY A 1 268 ? -2.163 -0.057 -21.894 1.00 93.00 268 GLY A CA 1
ATOM 1963 C C . GLY A 1 268 ? -0.948 0.864 -22.013 1.00 93.00 268 GLY A C 1
ATOM 1964 O O . GLY A 1 268 ? 0.153 0.534 -21.579 1.00 93.00 268 GLY A O 1
ATOM 1965 N N . SER A 1 269 ? -1.137 2.021 -22.644 1.00 92.62 269 SER A N 1
ATOM 1966 C CA . SER A 1 269 ? -0.100 3.052 -22.784 1.00 92.62 269 SER A CA 1
ATOM 1967 C C . SER A 1 269 ? -0.163 4.087 -21.662 1.00 92.62 269 SER A C 1
ATOM 1969 O O . SER A 1 269 ? -1.215 4.335 -21.079 1.00 92.62 269 SER A O 1
ATOM 1971 N N . VAL A 1 270 ? 0.975 4.719 -21.389 1.00 93.06 270 VAL A N 1
ATOM 1972 C CA . VAL A 1 270 ? 1.098 5.877 -20.503 1.00 93.06 270 VAL A CA 1
ATOM 1973 C C . VAL A 1 270 ? 1.313 7.126 -21.351 1.00 93.06 270 VAL A C 1
ATOM 1975 O O . VAL A 1 270 ? 2.266 7.185 -22.122 1.00 93.06 270 VAL A O 1
ATOM 1978 N N . ASP A 1 271 ? 0.475 8.143 -21.182 1.00 92.88 271 ASP A N 1
ATOM 1979 C CA . ASP A 1 271 ? 0.584 9.448 -21.834 1.00 92.88 271 ASP A CA 1
ATOM 1980 C C . ASP A 1 271 ? 0.589 10.567 -20.776 1.00 92.88 271 ASP A C 1
ATOM 1982 O O . ASP A 1 271 ? -0.433 10.913 -20.187 1.00 92.88 271 ASP A O 1
ATOM 1986 N N . ILE A 1 272 ? 1.749 11.177 -20.528 1.00 91.38 272 ILE A N 1
ATOM 1987 C CA . ILE A 1 272 ? 1.904 12.275 -19.567 1.00 91.38 272 ILE A CA 1
ATOM 1988 C C . ILE A 1 272 ? 2.042 13.601 -20.316 1.00 91.38 272 ILE A C 1
ATOM 1990 O O . ILE A 1 272 ? 3.039 13.845 -20.995 1.00 91.38 272 ILE A O 1
ATOM 1994 N N . THR A 1 273 ? 1.037 14.465 -20.178 1.00 88.81 273 THR A N 1
ATOM 1995 C CA . THR A 1 273 ? 1.027 15.834 -20.728 1.00 88.81 273 THR A CA 1
ATOM 1996 C C . THR A 1 273 ? 1.256 16.891 -19.642 1.00 88.81 273 THR A C 1
ATOM 1998 O O . THR A 1 273 ? 1.840 17.942 -19.912 1.00 88.81 273 THR A O 1
ATOM 2001 N N . GLY A 1 274 ? 0.806 16.617 -18.413 1.00 86.69 274 GLY A N 1
ATOM 2002 C CA . GLY A 1 274 ? 1.120 17.412 -17.227 1.00 86.69 274 GLY A CA 1
ATOM 2003 C C . GLY A 1 274 ? 2.520 17.129 -16.673 1.00 86.69 274 GLY A C 1
ATOM 2004 O O . GLY A 1 274 ? 3.300 16.362 -17.235 1.00 86.69 274 GLY A O 1
ATOM 2005 N N . SER A 1 275 ? 2.857 17.748 -15.548 1.00 87.62 275 SER A N 1
ATOM 2006 C CA . SER A 1 275 ? 4.072 17.435 -14.789 1.00 87.62 275 SER A CA 1
ATOM 2007 C C . SER A 1 275 ? 3.785 16.358 -13.744 1.00 87.62 275 SER A C 1
ATOM 2009 O O . SER A 1 275 ? 2.759 16.407 -13.076 1.00 87.62 275 SER A O 1
ATOM 2011 N N . LEU A 1 276 ? 4.713 15.423 -13.546 1.00 90.62 276 LEU A N 1
ATOM 2012 C CA . LEU A 1 276 ? 4.715 14.527 -12.389 1.00 90.62 276 LEU A CA 1
ATOM 2013 C C . LEU A 1 276 ? 6.004 14.770 -11.616 1.00 90.62 276 LEU A C 1
ATOM 2015 O O . LEU A 1 276 ? 7.095 14.608 -12.165 1.00 90.62 276 LEU A O 1
ATOM 2019 N N . THR A 1 277 ? 5.876 15.218 -10.369 1.00 90.94 277 THR A N 1
ATOM 2020 C CA . THR A 1 277 ? 7.024 15.605 -9.537 1.00 90.94 277 THR A CA 1
ATOM 2021 C C . THR A 1 277 ? 6.867 15.128 -8.103 1.00 90.94 277 THR A C 1
ATOM 2023 O O . THR A 1 277 ? 5.762 14.915 -7.611 1.00 90.94 277 THR A O 1
ATOM 2026 N N . LYS A 1 278 ? 7.976 14.972 -7.389 1.00 89.00 278 LYS A N 1
ATOM 2027 C CA . LYS A 1 278 ? 7.934 14.642 -5.968 1.00 89.00 278 LYS A CA 1
ATOM 2028 C C . LYS A 1 278 ? 7.208 15.733 -5.171 1.00 89.00 278 LYS A C 1
ATOM 2030 O O . LYS A 1 278 ? 7.538 16.915 -5.285 1.00 89.00 278 LYS A O 1
ATOM 2035 N N . HIS A 1 279 ? 6.250 15.343 -4.331 1.00 90.94 279 HIS A N 1
ATOM 2036 C CA . HIS A 1 279 ? 5.540 16.278 -3.462 1.00 90.94 279 HIS A CA 1
ATOM 2037 C C . HIS A 1 279 ? 6.508 16.933 -2.461 1.00 90.94 279 HIS A C 1
ATOM 2039 O O . HIS A 1 279 ? 7.434 16.298 -1.957 1.00 90.94 279 HIS A O 1
ATOM 2045 N N . ALA A 1 280 ? 6.290 18.208 -2.126 1.00 88.75 280 ALA A N 1
ATOM 2046 C CA . ALA A 1 280 ? 7.224 18.975 -1.292 1.00 88.75 280 ALA A CA 1
ATOM 2047 C C . ALA A 1 280 ? 7.391 18.412 0.133 1.00 88.75 280 ALA A C 1
ATOM 2049 O O . ALA A 1 280 ? 8.444 18.581 0.743 1.00 88.75 280 ALA A O 1
ATOM 2050 N N . SER A 1 281 ? 6.359 17.750 0.662 1.00 83.69 281 SER A N 1
ATOM 2051 C CA . SER A 1 281 ? 6.396 17.072 1.965 1.00 83.69 281 SER A CA 1
ATOM 2052 C C . SER A 1 281 ? 6.688 15.574 1.868 1.00 83.69 281 SER A C 1
ATOM 2054 O O . SER A 1 281 ? 6.576 14.880 2.877 1.00 83.69 281 SER A O 1
ATOM 2056 N N . ALA A 1 282 ? 6.998 15.059 0.676 1.00 78.56 282 ALA A N 1
ATOM 2057 C CA . ALA A 1 282 ? 7.260 13.642 0.492 1.00 78.56 282 ALA A CA 1
ATOM 2058 C C . ALA A 1 282 ? 8.515 13.224 1.283 1.00 78.56 282 ALA A C 1
ATOM 2060 O O . ALA A 1 282 ? 9.521 13.948 1.255 1.00 78.56 282 ALA A O 1
ATOM 2061 N N . PRO A 1 283 ? 8.503 12.057 1.952 1.00 75.38 283 PRO A N 1
ATOM 2062 C CA . PRO A 1 283 ? 9.662 11.544 2.672 1.00 75.38 283 PRO A CA 1
ATOM 2063 C C . PRO A 1 283 ? 10.945 11.511 1.827 1.00 75.38 283 PRO A C 1
ATOM 2065 O O . PRO A 1 283 ? 10.925 11.359 0.593 1.00 75.38 283 PRO A O 1
ATOM 2068 N N . ALA A 1 284 ? 12.098 11.619 2.491 1.00 78.25 284 ALA A N 1
ATOM 2069 C CA . ALA A 1 284 ? 13.381 11.345 1.848 1.00 78.25 284 ALA A CA 1
ATOM 2070 C C . ALA A 1 284 ? 13.356 9.928 1.245 1.00 78.25 284 ALA A C 1
ATOM 2072 O O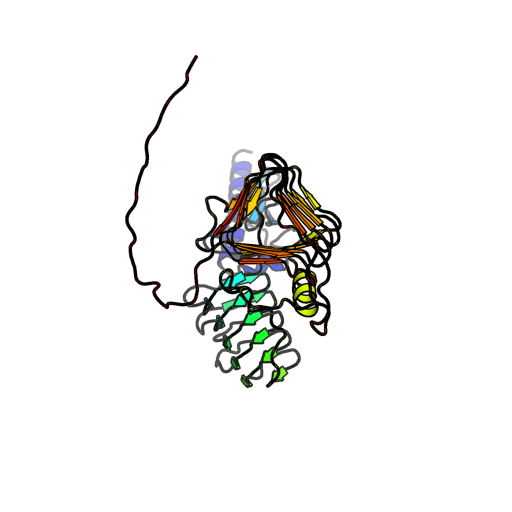 . ALA A 1 284 ? 12.816 9.015 1.855 1.00 78.25 284 ALA A O 1
ATOM 2073 N N . GLY A 1 285 ? 13.873 9.765 0.025 1.00 75.31 285 GLY A N 1
ATOM 2074 C CA . GLY A 1 285 ? 13.828 8.479 -0.684 1.00 75.31 285 GLY A CA 1
ATOM 2075 C C . GLY A 1 285 ? 12.535 8.168 -1.449 1.00 75.31 285 GLY A C 1
ATOM 2076 O O . GLY A 1 285 ? 12.542 7.207 -2.200 1.00 75.31 285 GLY A O 1
ATOM 2077 N N . SER A 1 286 ? 11.475 8.988 -1.335 1.00 79.88 286 SER A N 1
ATOM 2078 C CA . SER A 1 286 ? 10.254 8.792 -2.147 1.00 79.88 286 SER A CA 1
ATOM 2079 C C . SER A 1 286 ? 10.581 8.660 -3.630 1.00 79.88 286 SER A C 1
ATOM 2081 O O . SER A 1 286 ? 11.321 9.503 -4.155 1.00 79.88 286 SER A O 1
ATOM 2083 N N . SER A 1 287 ? 9.980 7.662 -4.268 1.00 84.19 287 SER A N 1
ATOM 2084 C CA . SER A 1 287 ? 10.241 7.267 -5.643 1.00 84.19 287 SER A CA 1
ATOM 2085 C C . SER A 1 287 ? 8.959 6.887 -6.378 1.00 84.19 287 SER A C 1
ATOM 2087 O O . SER A 1 287 ? 7.943 6.583 -5.757 1.00 84.19 287 SER A O 1
ATOM 2089 N N . VAL A 1 288 ? 8.996 6.927 -7.709 1.00 87.38 288 VAL A N 1
ATOM 2090 C CA . VAL A 1 288 ? 7.901 6.424 -8.546 1.00 87.38 288 VAL A CA 1
ATOM 2091 C C . VAL A 1 288 ? 8.434 5.408 -9.545 1.00 87.38 288 VAL A C 1
ATOM 2093 O O . VAL A 1 288 ? 9.455 5.636 -10.198 1.00 87.38 288 VAL A O 1
AT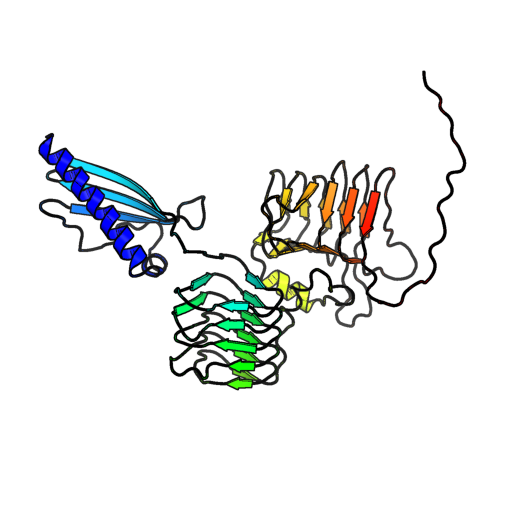OM 2096 N N . VAL A 1 289 ? 7.745 4.277 -9.644 1.00 88.44 289 VAL A N 1
ATOM 2097 C CA . VAL A 1 289 ? 8.039 3.194 -10.573 1.00 88.44 289 VAL A CA 1
ATOM 2098 C C . VAL A 1 289 ? 6.879 3.053 -11.544 1.00 88.44 289 VAL A C 1
ATOM 2100 O O . VAL A 1 289 ? 5.751 2.827 -11.123 1.00 88.44 289 VAL A O 1
ATOM 2103 N N . PHE A 1 290 ? 7.153 3.158 -12.840 1.00 90.62 290 PHE A N 1
ATOM 2104 C CA . PHE A 1 290 ? 6.189 2.803 -13.881 1.00 90.62 290 PHE A CA 1
ATOM 2105 C C . PHE A 1 290 ? 6.513 1.423 -14.442 1.00 90.62 290 PHE A C 1
ATOM 2107 O O . PHE A 1 290 ? 7.664 1.162 -14.794 1.00 90.62 290 PHE A O 1
ATOM 2114 N N . ILE A 1 291 ? 5.497 0.570 -14.560 1.00 90.81 291 ILE A N 1
ATOM 2115 C CA . ILE A 1 291 ? 5.581 -0.757 -15.176 1.00 90.81 291 ILE A CA 1
ATOM 2116 C C . ILE A 1 291 ? 4.558 -0.801 -16.311 1.00 90.81 291 ILE A C 1
ATOM 2118 O O . ILE A 1 291 ? 3.356 -0.896 -16.068 1.00 90.81 291 ILE A O 1
ATOM 2122 N N . VAL A 1 292 ? 5.035 -0.713 -17.552 1.00 92.12 292 VAL A N 1
ATOM 2123 C CA . VAL A 1 292 ? 4.194 -0.644 -18.757 1.00 92.12 292 VAL A CA 1
ATOM 2124 C C . VAL A 1 292 ? 4.463 -1.871 -19.632 1.00 92.12 292 VAL A C 1
ATOM 2126 O O . VAL A 1 292 ? 5.263 -1.801 -20.567 1.00 92.12 292 VAL A O 1
ATOM 2129 N N . PRO A 1 293 ? 3.868 -3.037 -19.316 1.00 86.50 293 PRO A N 1
ATOM 2130 C CA . PRO A 1 293 ? 4.257 -4.302 -19.925 1.00 86.50 293 PRO A CA 1
ATOM 2131 C C . PRO A 1 293 ? 3.922 -4.445 -21.409 1.00 86.50 293 PRO A C 1
ATOM 2133 O O . PRO A 1 293 ? 4.634 -5.174 -22.094 1.00 86.50 293 PRO A O 1
ATOM 2136 N N . ASN A 1 294 ? 2.856 -3.797 -21.903 1.00 85.94 294 ASN A N 1
ATOM 2137 C CA . ASN A 1 294 ? 2.367 -3.989 -23.278 1.00 85.94 294 ASN A CA 1
ATOM 2138 C C . ASN A 1 294 ? 2.165 -2.690 -24.081 1.00 85.94 294 ASN A C 1
ATOM 2140 O O . ASN A 1 294 ? 1.834 -2.770 -25.267 1.00 85.94 294 ASN A O 1
ATOM 2144 N N . GLY A 1 295 ? 2.346 -1.514 -23.476 1.00 87.19 295 GLY A N 1
ATOM 2145 C CA . GLY A 1 295 ? 2.117 -0.219 -24.123 1.00 87.19 295 GLY A CA 1
ATOM 2146 C C . GLY A 1 295 ? 3.357 0.660 -24.227 1.00 87.19 295 GLY A C 1
ATOM 2147 O O . GLY A 1 295 ? 4.460 0.267 -23.854 1.00 87.19 295 GLY A O 1
ATOM 2148 N N . ASP A 1 296 ? 3.164 1.863 -24.763 1.00 86.25 296 ASP A N 1
ATOM 2149 C CA . ASP A 1 296 ? 4.216 2.877 -24.847 1.00 86.25 296 ASP A CA 1
ATOM 2150 C C . ASP A 1 296 ? 4.183 3.793 -23.618 1.00 86.25 296 ASP A C 1
ATOM 2152 O O . ASP A 1 296 ? 3.116 4.056 -23.068 1.00 86.25 296 ASP A O 1
ATOM 2156 N N . PHE A 1 297 ? 5.332 4.349 -23.241 1.00 87.94 297 PHE A N 1
ATOM 2157 C CA . PHE A 1 297 ? 5.440 5.425 -22.262 1.00 87.94 297 PHE A CA 1
ATOM 2158 C C . PHE A 1 297 ? 5.769 6.736 -22.973 1.00 87.94 297 PHE A C 1
ATOM 2160 O O . PHE A 1 297 ? 6.856 6.919 -23.521 1.00 87.94 297 PHE A O 1
ATOM 2167 N N . LYS A 1 298 ? 4.823 7.666 -22.978 1.00 88.75 298 LYS A N 1
ATOM 2168 C CA . LYS A 1 298 ? 4.892 8.902 -23.748 1.00 88.75 298 LYS A CA 1
ATOM 2169 C C . LYS A 1 298 ? 4.849 10.103 -22.820 1.00 88.75 298 LYS A C 1
ATOM 2171 O O . LYS A 1 298 ? 3.965 10.220 -21.979 1.00 88.75 298 LYS A O 1
ATOM 2176 N N . VAL A 1 299 ? 5.779 11.031 -23.016 1.00 84.31 299 VAL A N 1
ATOM 2177 C CA . VAL A 1 299 ? 5.777 12.341 -22.359 1.00 84.31 299 VAL A CA 1
ATOM 2178 C C . VAL A 1 299 ? 5.659 13.415 -23.437 1.00 84.31 299 VAL A C 1
ATOM 2180 O O . VAL A 1 299 ? 6.465 13.469 -24.371 1.00 84.31 299 VAL A O 1
ATOM 2183 N N . LYS A 1 300 ? 4.613 14.237 -23.350 1.00 84.56 300 LYS A N 1
ATOM 2184 C CA . LYS A 1 300 ? 4.208 15.199 -24.386 1.00 84.56 300 LYS A CA 1
ATOM 2185 C C . LYS A 1 300 ? 3.935 16.583 -23.790 1.00 84.56 300 LYS A C 1
ATOM 2187 O O . LYS A 1 300 ? 3.920 16.769 -22.575 1.00 84.56 300 LYS A O 1
ATOM 2192 N N . GLY A 1 301 ? 3.708 17.565 -24.660 1.00 77.25 301 GLY A N 1
ATOM 2193 C CA . GLY A 1 301 ? 3.429 18.947 -24.276 1.00 77.25 301 GLY A CA 1
ATOM 2194 C C . GLY A 1 301 ? 4.569 19.639 -23.519 1.00 77.25 301 GLY A C 1
ATOM 2195 O O . GLY A 1 301 ? 5.742 19.333 -23.690 1.00 77.25 301 GLY A O 1
ATOM 2196 N N . PHE A 1 302 ? 4.218 20.604 -22.666 1.00 71.81 302 PHE A N 1
ATOM 2197 C CA . PHE A 1 302 ? 5.167 21.296 -21.779 1.00 71.81 302 PHE A CA 1
ATOM 2198 C C . PHE A 1 302 ? 5.385 20.552 -20.452 1.00 71.81 302 PHE A C 1
ATOM 2200 O O . PHE A 1 302 ? 5.883 21.150 -19.495 1.00 71.81 302 PHE A O 1
ATOM 2207 N N . GLY A 1 303 ? 4.987 19.277 -20.378 1.00 66.62 303 GLY A N 1
ATOM 2208 C CA . GLY A 1 303 ? 5.141 18.454 -19.190 1.00 66.62 303 GLY A CA 1
ATOM 2209 C C . GLY A 1 303 ? 6.606 18.382 -18.770 1.00 66.62 303 GLY A C 1
ATOM 2210 O O . GLY A 1 303 ? 7.491 18.058 -19.570 1.00 66.62 303 GLY A O 1
ATOM 2211 N N . ASN A 1 304 ? 6.872 18.716 -17.508 1.00 76.50 304 ASN A N 1
ATOM 2212 C CA . ASN A 1 304 ? 8.168 18.487 -16.889 1.00 76.50 304 ASN A CA 1
ATOM 2213 C C . ASN A 1 304 ? 8.043 17.288 -15.954 1.00 76.50 304 ASN A C 1
ATOM 2215 O O . ASN A 1 304 ? 7.627 17.419 -14.803 1.00 76.50 304 ASN A O 1
ATOM 2219 N N . VAL A 1 305 ? 8.364 16.110 -16.473 1.00 78.25 305 VAL A N 1
ATOM 2220 C CA . VAL A 1 305 ? 8.277 14.856 -15.732 1.00 78.25 305 VAL A CA 1
ATOM 2221 C C . VAL A 1 305 ? 9.634 14.573 -15.112 1.00 78.25 305 VAL A C 1
ATOM 2223 O O . VAL A 1 305 ? 10.618 14.331 -15.814 1.00 78.25 305 VAL A O 1
ATOM 2226 N N . VAL A 1 306 ? 9.684 14.619 -13.783 1.00 79.56 306 VAL A N 1
ATOM 2227 C CA . VAL A 1 306 ? 10.868 14.253 -13.006 1.00 79.56 306 VAL A CA 1
ATOM 2228 C C . VAL A 1 306 ? 10.518 13.011 -12.205 1.00 79.56 306 VAL A C 1
ATOM 2230 O O . VAL A 1 306 ? 9.783 13.078 -11.223 1.00 79.56 306 VAL A O 1
ATOM 2233 N N . ILE A 1 307 ? 11.034 11.876 -12.661 1.00 77.56 307 ILE A N 1
ATOM 2234 C CA . ILE A 1 307 ? 10.852 10.578 -12.021 1.00 77.56 307 ILE A CA 1
ATOM 2235 C C . ILE A 1 307 ? 12.098 10.299 -11.192 1.00 77.56 307 ILE A C 1
ATOM 2237 O O . ILE A 1 307 ? 13.146 9.942 -11.732 1.00 77.56 307 ILE A O 1
ATOM 2241 N N . ASP A 1 308 ? 11.988 10.448 -9.874 1.00 73.44 308 ASP A N 1
ATOM 2242 C CA . ASP A 1 308 ? 13.001 9.950 -8.939 1.00 73.44 308 ASP A CA 1
ATOM 2243 C C . ASP A 1 308 ? 12.789 8.449 -8.709 1.00 73.44 308 ASP A C 1
ATOM 2245 O O . ASP A 1 308 ? 12.419 8.031 -7.621 1.00 73.44 308 ASP A O 1
ATOM 2249 N N . GLY A 1 309 ? 12.934 7.631 -9.751 1.00 72.62 309 GLY A N 1
ATOM 2250 C CA . GLY A 1 309 ? 12.665 6.197 -9.671 1.00 72.62 309 GLY A CA 1
ATOM 2251 C C . GLY A 1 309 ? 12.896 5.472 -10.991 1.00 72.62 309 GLY A C 1
ATOM 2252 O O . GLY A 1 309 ? 13.793 5.837 -11.751 1.00 72.62 309 GLY A O 1
ATOM 2253 N N . THR A 1 310 ? 12.120 4.421 -11.252 1.00 76.19 310 THR A N 1
ATOM 2254 C CA . THR A 1 310 ? 12.360 3.516 -12.385 1.00 76.19 310 THR A CA 1
ATOM 2255 C C . THR A 1 310 ? 11.227 3.570 -13.403 1.00 76.19 310 THR A C 1
ATOM 2257 O O . THR A 1 310 ? 10.056 3.526 -13.049 1.00 76.19 310 THR A O 1
ATOM 2260 N N . VAL A 1 311 ? 11.563 3.625 -14.689 1.00 82.31 311 VAL A N 1
ATOM 2261 C CA . VAL A 1 311 ? 10.584 3.442 -15.770 1.00 82.31 311 VAL A CA 1
ATOM 2262 C C . VAL A 1 311 ? 10.916 2.142 -16.486 1.00 82.31 311 VAL A C 1
ATOM 2264 O O . VAL A 1 311 ? 11.976 2.033 -17.110 1.00 82.31 311 VAL A O 1
ATOM 2267 N N . LEU A 1 312 ? 10.022 1.160 -16.366 1.00 80.94 312 LEU A N 1
ATOM 2268 C CA . LEU A 1 312 ? 10.111 -0.123 -17.048 1.00 80.94 312 LEU A CA 1
ATOM 2269 C C . LEU A 1 312 ? 9.044 -0.203 -18.135 1.00 80.94 312 LEU A C 1
ATOM 2271 O O . LEU A 1 312 ? 7.845 -0.116 -17.868 1.00 80.94 312 LEU A O 1
ATOM 2275 N N . VAL A 1 313 ? 9.507 -0.356 -19.370 1.00 80.31 313 VAL A N 1
ATOM 2276 C CA . VAL A 1 313 ? 8.653 -0.401 -20.554 1.00 80.31 313 VAL A CA 1
ATOM 2277 C C . VAL A 1 313 ? 8.956 -1.674 -21.323 1.00 80.31 313 VAL A C 1
ATOM 2279 O O . VAL A 1 313 ? 10.117 -1.965 -21.638 1.00 80.31 313 VAL A O 1
ATOM 2282 N N . GLY A 1 314 ? 7.888 -2.413 -21.599 1.00 74.06 314 GLY A N 1
ATOM 2283 C CA . GLY A 1 314 ? 7.941 -3.754 -22.148 1.00 74.06 314 GLY A CA 1
ATOM 2284 C C . GLY A 1 314 ? 8.134 -4.835 -21.091 1.00 74.06 314 GLY A C 1
ATOM 2285 O O . GLY A 1 314 ? 8.518 -4.585 -19.949 1.00 74.06 314 GLY A O 1
ATOM 2286 N N . THR A 1 315 ? 7.869 -6.070 -21.493 1.00 63.75 315 THR A N 1
ATOM 2287 C CA . THR A 1 315 ? 8.141 -7.288 -20.717 1.00 63.75 315 THR A CA 1
ATOM 2288 C C . THR A 1 315 ? 9.013 -8.249 -21.502 1.00 63.75 315 THR A C 1
ATOM 2290 O O . THR A 1 315 ? 9.292 -8.026 -22.674 1.00 63.75 315 THR A O 1
ATOM 2293 N N . VAL A 1 316 ? 9.452 -9.331 -20.867 1.00 52.81 316 VAL A N 1
ATOM 2294 C CA . VAL A 1 316 ? 9.867 -10.552 -21.566 1.00 52.81 316 VAL A CA 1
ATOM 2295 C C . VAL A 1 316 ? 8.795 -11.616 -21.351 1.00 52.81 316 VAL A C 1
ATOM 2297 O O . VAL A 1 316 ? 8.137 -11.630 -20.309 1.00 52.81 316 VAL A O 1
ATOM 2300 N N . ASP A 1 317 ? 8.583 -12.487 -22.332 1.00 54.62 317 ASP A N 1
ATOM 2301 C CA . ASP A 1 317 ? 7.755 -13.678 -22.145 1.00 54.62 317 ASP A CA 1
ATOM 2302 C C . ASP A 1 317 ? 8.302 -14.594 -21.033 1.00 54.62 317 ASP A C 1
ATOM 2304 O O . ASP A 1 317 ? 9.417 -14.436 -20.536 1.00 54.62 317 ASP A O 1
ATOM 2308 N N . ALA A 1 318 ? 7.487 -15.563 -20.608 1.00 49.78 318 ALA A N 1
ATOM 2309 C CA . ALA A 1 318 ? 7.770 -16.407 -19.444 1.00 49.78 318 ALA A CA 1
ATOM 2310 C C . ALA A 1 318 ? 9.071 -17.232 -19.546 1.00 49.78 318 ALA A C 1
ATOM 2312 O O . ALA A 1 318 ? 9.563 -17.710 -18.526 1.00 49.78 318 ALA A O 1
ATOM 2313 N N . ASP A 1 319 ? 9.627 -17.423 -20.747 1.00 58.25 319 ASP A N 1
ATOM 2314 C CA . ASP A 1 319 ? 10.918 -18.089 -20.963 1.00 58.25 319 ASP A CA 1
ATOM 2315 C C . ASP A 1 319 ? 12.082 -17.109 -21.218 1.00 58.25 319 ASP A C 1
ATOM 2317 O O . ASP A 1 319 ? 13.214 -17.540 -21.456 1.00 58.25 319 ASP A O 1
ATOM 2321 N N . GLY A 1 320 ? 11.823 -15.800 -21.123 1.00 55.50 320 GLY A N 1
ATOM 2322 C CA . GLY A 1 320 ? 12.801 -14.729 -21.286 1.00 55.50 320 GLY A CA 1
ATOM 2323 C C . GLY A 1 320 ? 13.295 -14.545 -22.723 1.00 55.50 320 GLY A C 1
ATOM 2324 O O . GLY A 1 320 ? 14.312 -13.881 -22.933 1.00 55.50 320 GLY A O 1
ATOM 2325 N N . SER A 1 321 ? 12.646 -15.171 -23.708 1.00 53.69 321 SER A N 1
ATOM 2326 C CA . SER A 1 321 ? 13.150 -15.287 -25.076 1.00 53.69 321 SER A CA 1
ATOM 2327 C C . SER A 1 321 ? 12.644 -14.199 -26.024 1.00 53.69 321 SER A C 1
ATOM 2329 O O . SER A 1 321 ? 13.367 -13.834 -26.957 1.00 53.69 321 SER A O 1
ATOM 2331 N N . ASN A 1 322 ? 11.459 -13.635 -25.782 1.00 52.97 322 ASN A N 1
ATOM 2332 C CA . ASN A 1 322 ? 10.864 -12.587 -26.606 1.00 52.97 322 ASN A CA 1
ATOM 2333 C C . ASN A 1 322 ? 10.455 -11.387 -25.751 1.00 52.97 322 ASN A C 1
ATOM 2335 O O . ASN A 1 322 ? 9.505 -11.477 -24.970 1.00 52.97 322 ASN A O 1
ATOM 2339 N N . PRO A 1 323 ? 11.110 -10.231 -25.935 1.00 56.47 323 PRO A N 1
ATOM 2340 C CA . PRO A 1 323 ? 10.591 -8.991 -25.398 1.00 56.47 323 PRO A CA 1
ATOM 2341 C C . PRO A 1 323 ? 9.234 -8.658 -26.031 1.00 56.47 323 PRO A C 1
ATOM 2343 O O . PRO A 1 323 ? 9.064 -8.749 -27.250 1.00 56.47 323 PRO A O 1
ATOM 2346 N N . ILE A 1 324 ? 8.273 -8.264 -25.207 1.00 60.31 324 ILE A N 1
ATOM 2347 C CA . ILE A 1 324 ? 6.946 -7.808 -25.596 1.00 60.31 324 ILE A CA 1
ATOM 2348 C C . ILE A 1 324 ? 6.882 -6.306 -25.305 1.00 60.31 324 ILE A C 1
ATOM 2350 O O . ILE A 1 324 ? 6.741 -5.901 -24.160 1.00 60.31 324 ILE A O 1
ATOM 2354 N N . GLY A 1 325 ? 6.949 -5.498 -26.367 1.00 56.22 325 GLY A N 1
ATOM 2355 C CA . GLY A 1 325 ? 6.375 -4.148 -26.411 1.00 56.22 325 GLY A CA 1
ATOM 2356 C C . GLY A 1 325 ? 7.182 -2.969 -25.844 1.00 56.22 325 GLY A C 1
ATOM 2357 O O . GLY A 1 325 ? 8.145 -3.127 -25.107 1.00 56.22 325 GLY A O 1
ATOM 2358 N N . GLY A 1 326 ? 6.710 -1.781 -26.245 1.00 60.38 326 GLY A N 1
ATOM 2359 C CA . GLY A 1 326 ? 6.847 -0.491 -25.572 1.00 60.38 326 GLY A CA 1
ATOM 2360 C C . GLY A 1 326 ? 8.017 0.419 -25.975 1.00 60.38 326 GLY A C 1
ATOM 2361 O O . GLY A 1 326 ? 9.191 0.078 -25.839 1.00 60.38 326 GLY A O 1
ATOM 2362 N N . ASN A 1 327 ? 7.686 1.625 -26.444 1.00 72.19 327 ASN A N 1
ATOM 2363 C CA . ASN A 1 327 ? 8.639 2.716 -26.674 1.00 72.19 327 ASN A CA 1
ATOM 2364 C C . ASN A 1 327 ? 8.587 3.750 -25.546 1.00 72.19 327 ASN A C 1
ATOM 2366 O O . ASN A 1 327 ? 7.545 3.936 -24.922 1.00 72.19 327 ASN A O 1
ATOM 2370 N N . ILE A 1 328 ? 9.700 4.458 -25.328 1.00 78.38 328 ILE A N 1
ATOM 2371 C CA . ILE A 1 328 ? 9.718 5.694 -24.538 1.00 78.38 328 ILE A CA 1
ATOM 2372 C C . ILE A 1 328 ? 9.822 6.865 -25.516 1.00 78.38 328 ILE A C 1
ATOM 2374 O O . ILE A 1 328 ? 10.896 7.099 -26.072 1.00 78.38 328 ILE A O 1
ATOM 2378 N N . ASP A 1 329 ? 8.727 7.603 -25.698 1.00 77.44 329 ASP A N 1
ATOM 2379 C CA . ASP A 1 329 ? 8.669 8.757 -26.601 1.00 77.44 329 ASP A CA 1
ATOM 2380 C C . ASP A 1 329 ? 8.597 10.065 -25.800 1.00 77.44 329 ASP A C 1
ATOM 2382 O O . ASP A 1 329 ? 7.659 10.285 -25.034 1.00 77.44 329 ASP A O 1
ATOM 2386 N N . VAL A 1 330 ? 9.550 10.978 -26.014 1.00 75.44 330 VAL A N 1
ATOM 2387 C CA . VAL A 1 330 ? 9.538 12.320 -25.400 1.00 75.44 330 VAL A CA 1
ATOM 2388 C C . VAL A 1 330 ? 9.408 13.354 -26.509 1.00 75.44 330 VAL A C 1
ATOM 2390 O O . VAL A 1 330 ? 10.320 13.530 -27.315 1.00 75.44 330 VAL A O 1
ATOM 2393 N N . THR A 1 331 ? 8.272 14.043 -26.595 1.00 73.38 331 THR A N 1
ATOM 2394 C CA . THR A 1 331 ? 7.955 14.917 -27.739 1.00 73.38 331 THR A CA 1
ATOM 2395 C C . THR A 1 331 ? 7.470 16.303 -27.305 1.00 73.38 331 THR A C 1
ATOM 2397 O O . THR A 1 331 ? 7.290 16.570 -26.125 1.00 73.38 331 THR A O 1
ATOM 2400 N N . GLU A 1 332 ? 7.299 17.219 -28.266 1.00 75.00 332 GLU A N 1
ATOM 2401 C CA . GLU A 1 332 ? 6.600 18.507 -28.077 1.00 75.00 332 GLU A CA 1
ATOM 2402 C C . GLU A 1 332 ? 7.211 19.499 -27.062 1.00 75.00 332 GLU A C 1
ATOM 2404 O O . GLU A 1 332 ? 6.519 20.378 -26.553 1.00 75.00 332 GLU A O 1
ATOM 2409 N N . ASN A 1 333 ? 8.533 19.463 -26.867 1.00 71.62 333 ASN A N 1
ATOM 2410 C CA . ASN A 1 333 ? 9.265 20.227 -25.838 1.00 71.62 333 ASN A CA 1
ATOM 2411 C C . ASN A 1 333 ? 9.036 19.752 -24.399 1.00 71.62 333 ASN A C 1
ATOM 2413 O O . ASN A 1 333 ? 9.322 20.495 -23.456 1.00 71.62 333 ASN A O 1
ATOM 2417 N N . ALA A 1 334 ? 8.570 18.519 -24.229 1.00 70.25 334 ALA A N 1
ATOM 2418 C CA . ALA A 1 334 ? 8.505 17.917 -22.918 1.00 70.25 334 ALA A CA 1
ATOM 2419 C C . ALA A 1 334 ? 9.906 17.560 -22.413 1.00 70.25 334 ALA A C 1
ATOM 2421 O O . ALA A 1 334 ? 10.833 17.294 -23.190 1.00 70.25 334 ALA A O 1
ATOM 2422 N N . ASN A 1 335 ? 10.043 17.532 -21.092 1.00 71.94 335 ASN A N 1
ATOM 2423 C CA . ASN A 1 335 ? 11.257 17.073 -20.438 1.00 71.94 335 ASN A CA 1
ATOM 2424 C C . ASN A 1 335 ? 10.929 15.820 -19.638 1.00 71.94 335 ASN A C 1
ATOM 2426 O O . ASN A 1 335 ? 10.053 15.847 -18.776 1.00 71.94 335 ASN A O 1
ATOM 2430 N N . LEU A 1 336 ? 11.662 14.745 -19.908 1.00 78.00 336 LEU A N 1
ATOM 2431 C CA . LEU A 1 336 ? 11.664 13.555 -19.072 1.00 78.00 336 LEU A CA 1
ATOM 2432 C C . LEU A 1 336 ? 13.043 13.444 -18.431 1.00 78.00 336 LEU A C 1
ATOM 2434 O O . LEU A 1 336 ? 14.045 13.195 -19.107 1.00 78.00 336 LEU A O 1
ATOM 2438 N N . THR A 1 337 ? 13.083 13.660 -17.122 1.00 77.50 337 THR A N 1
ATOM 2439 C CA . THR A 1 337 ? 14.263 13.412 -16.296 1.00 77.50 337 THR A CA 1
ATOM 2440 C C . THR A 1 337 ? 13.996 12.185 -15.447 1.00 77.50 337 THR A C 1
ATOM 2442 O O . THR A 1 337 ? 13.079 12.196 -14.630 1.00 77.50 337 THR A O 1
ATOM 2445 N N . VAL A 1 338 ? 14.799 11.141 -15.625 1.00 76.00 338 VAL A N 1
ATOM 2446 C CA . VAL A 1 338 ? 14.751 9.948 -14.776 1.00 76.00 338 VAL A CA 1
ATOM 2447 C C . VAL A 1 338 ? 16.005 9.933 -13.909 1.00 76.00 338 VAL A C 1
ATOM 2449 O O . VAL A 1 338 ? 17.121 9.784 -14.411 1.00 76.00 338 VAL A O 1
ATOM 2452 N N . ASN A 1 339 ? 15.817 10.127 -12.604 1.00 67.31 339 ASN A N 1
ATOM 2453 C CA . ASN A 1 339 ? 16.859 10.079 -11.576 1.00 67.31 339 ASN A CA 1
ATOM 2454 C C . ASN A 1 339 ? 16.947 8.676 -10.953 1.00 67.31 339 ASN A C 1
ATOM 2456 O O . ASN A 1 339 ? 17.015 8.520 -9.737 1.00 67.31 339 ASN A O 1
ATOM 2460 N N . GLY A 1 340 ? 16.923 7.660 -11.809 1.00 63.88 340 GLY A N 1
ATOM 2461 C CA . GLY A 1 340 ? 16.977 6.249 -11.453 1.00 63.88 340 GLY A CA 1
ATOM 2462 C C . GLY A 1 340 ? 17.200 5.412 -12.707 1.00 63.88 340 GLY A C 1
ATOM 2463 O O . GLY A 1 340 ? 17.911 5.836 -13.622 1.00 63.88 340 GLY A O 1
ATOM 2464 N N . ASN A 1 341 ? 16.610 4.222 -12.769 1.00 64.12 341 ASN A N 1
ATOM 2465 C CA . ASN A 1 341 ? 16.844 3.306 -13.880 1.00 64.12 341 ASN A CA 1
ATOM 2466 C C . ASN A 1 341 ? 15.798 3.491 -14.987 1.00 64.12 341 ASN A C 1
ATOM 2468 O O . ASN A 1 341 ? 14.598 3.557 -14.735 1.00 64.12 341 ASN A O 1
ATOM 2472 N N . VAL A 1 342 ? 16.246 3.524 -16.239 1.00 68.00 342 VAL A N 1
ATOM 2473 C CA . VAL A 1 342 ? 15.359 3.349 -17.394 1.00 68.00 342 VAL A CA 1
ATOM 2474 C C . VAL A 1 342 ? 15.668 1.996 -17.999 1.00 68.00 342 VAL A C 1
ATOM 2476 O O . VAL A 1 342 ? 16.772 1.778 -18.500 1.00 68.00 342 VAL A O 1
ATOM 2479 N N . ILE A 1 343 ? 14.697 1.092 -17.941 1.00 65.12 343 ILE A N 1
ATOM 2480 C CA . ILE A 1 343 ? 14.828 -0.263 -18.468 1.00 65.12 343 ILE A CA 1
ATOM 2481 C C . ILE A 1 343 ? 13.770 -0.419 -19.551 1.00 65.12 343 ILE A C 1
ATOM 2483 O O . ILE A 1 343 ? 12.621 -0.762 -19.293 1.00 65.12 343 ILE A O 1
ATOM 2487 N N . ALA A 1 344 ? 14.171 -0.121 -20.782 1.00 58.72 344 ALA A N 1
ATOM 2488 C CA . ALA A 1 344 ? 13.387 -0.450 -21.960 1.00 58.72 344 ALA A CA 1
ATOM 2489 C C . ALA A 1 344 ? 13.869 -1.807 -22.476 1.00 58.72 344 ALA A C 1
ATOM 2491 O O . ALA A 1 344 ? 14.998 -1.922 -22.970 1.00 58.72 344 ALA A O 1
ATOM 2492 N N . VAL A 1 345 ? 13.038 -2.842 -22.353 1.00 54.94 345 VAL A N 1
ATOM 2493 C CA . VAL A 1 345 ? 13.377 -4.168 -22.878 1.00 54.94 345 VAL A CA 1
ATOM 2494 C C . VAL A 1 345 ? 13.077 -4.180 -24.376 1.00 54.94 345 VAL A C 1
ATOM 2496 O O . VAL A 1 345 ? 12.024 -4.603 -24.835 1.00 54.94 345 VAL A O 1
ATOM 2499 N N . ASN A 1 346 ? 14.015 -3.660 -25.164 1.00 48.53 346 ASN A N 1
ATOM 2500 C CA . ASN A 1 346 ? 13.823 -3.516 -26.601 1.00 48.53 346 ASN A CA 1
ATOM 2501 C C . ASN A 1 346 ? 14.192 -4.803 -27.357 1.00 48.53 346 ASN A C 1
ATOM 2503 O O . ASN A 1 346 ? 15.314 -5.312 -27.259 1.00 48.53 346 ASN A O 1
ATOM 2507 N N . THR A 1 347 ? 13.263 -5.298 -28.177 1.00 37.69 347 THR A N 1
ATOM 2508 C CA . THR A 1 347 ? 13.515 -6.340 -29.175 1.00 37.69 347 THR A CA 1
ATOM 2509 C C . THR A 1 347 ? 14.566 -5.878 -30.186 1.00 37.69 347 THR A C 1
ATOM 2511 O O . THR A 1 347 ? 14.390 -4.857 -30.836 1.00 37.69 347 THR A O 1
ATOM 2514 N N . ALA A 1 348 ? 15.632 -6.662 -30.346 1.00 32.75 348 ALA A N 1
ATOM 2515 C CA . ALA A 1 348 ? 16.433 -6.826 -31.564 1.00 32.75 348 ALA A CA 1
ATOM 2516 C C . ALA A 1 348 ? 16.611 -5.607 -32.504 1.00 32.75 348 ALA A C 1
ATOM 2518 O O . ALA A 1 348 ? 15.696 -5.227 -33.220 1.00 32.75 348 ALA A O 1
ATOM 2519 N N . VAL A 1 349 ? 17.852 -5.105 -32.613 1.00 34.72 349 VAL A N 1
ATOM 2520 C CA . VAL A 1 349 ? 18.440 -4.345 -33.748 1.00 34.72 349 VAL A CA 1
ATOM 2521 C C . VAL A 1 349 ? 17.421 -3.848 -34.795 1.00 34.72 349 VAL A C 1
ATOM 2523 O O . VAL A 1 349 ? 17.341 -4.367 -35.909 1.00 34.72 349 VAL A O 1
ATOM 2526 N N . GLY A 1 350 ? 16.651 -2.817 -34.438 1.00 34.97 350 GLY A N 1
ATOM 2527 C CA . GLY A 1 350 ? 15.776 -2.106 -35.366 1.00 34.97 350 GLY A CA 1
ATOM 2528 C C . GLY A 1 350 ? 14.420 -1.704 -34.789 1.00 34.97 350 GLY A C 1
ATOM 2529 O O . GLY A 1 350 ? 13.446 -2.419 -34.985 1.00 34.97 350 GLY A O 1
ATOM 2530 N N . LYS A 1 351 ? 14.352 -0.460 -34.287 1.00 35.88 351 LYS A N 1
ATOM 2531 C CA . LYS A 1 351 ? 13.150 0.395 -34.146 1.00 35.88 351 LYS A CA 1
ATOM 2532 C C . LYS A 1 351 ? 12.395 0.464 -32.807 1.00 35.88 351 LYS A C 1
ATOM 2534 O O . LYS A 1 351 ? 11.283 0.974 -32.820 1.00 35.88 351 LYS A O 1
ATOM 2539 N N . GLY A 1 352 ? 12.982 0.106 -31.670 1.00 36.31 352 GLY A N 1
ATOM 2540 C CA . GLY A 1 352 ? 12.622 0.846 -30.450 1.00 36.31 352 GLY A CA 1
ATOM 2541 C C . GLY A 1 352 ? 13.469 2.113 -30.411 1.00 36.31 352 GLY A C 1
ATOM 2542 O O . GLY A 1 352 ? 14.696 2.004 -30.351 1.00 36.31 352 GLY A O 1
ATOM 2543 N N . ASN A 1 353 ? 12.851 3.280 -30.579 1.00 46.81 353 ASN A N 1
ATOM 2544 C CA . ASN A 1 353 ? 13.555 4.558 -30.640 1.00 46.81 353 ASN A CA 1
ATOM 2545 C C . ASN A 1 353 ? 13.261 5.322 -29.350 1.00 46.81 353 ASN A C 1
ATOM 2547 O O . ASN A 1 353 ? 12.123 5.706 -29.125 1.00 46.81 353 ASN A O 1
ATOM 2551 N N . THR A 1 354 ? 14.268 5.560 -28.512 1.00 50.53 354 THR A N 1
ATOM 2552 C CA . THR A 1 354 ? 14.213 6.666 -27.548 1.00 50.53 354 THR A CA 1
ATOM 2553 C C . THR A 1 354 ? 14.417 7.958 -28.333 1.00 50.53 354 THR A C 1
ATOM 2555 O O . THR A 1 354 ? 15.496 8.552 -28.333 1.00 50.53 354 THR A O 1
ATOM 2558 N N . ASP A 1 355 ? 13.394 8.352 -29.090 1.00 50.38 355 ASP A N 1
ATOM 2559 C CA . ASP A 1 355 ? 13.411 9.588 -29.859 1.00 50.38 355 ASP A CA 1
ATOM 2560 C C . ASP A 1 355 ? 12.990 10.734 -28.939 1.00 50.38 355 ASP A C 1
ATOM 2562 O O . ASP A 1 355 ? 11.833 10.858 -28.532 1.00 50.38 355 ASP A O 1
ATOM 2566 N N . ALA A 1 356 ? 13.933 11.627 -28.653 1.00 50.03 356 ALA A N 1
ATOM 2567 C CA . ALA A 1 356 ? 13.569 12.989 -28.313 1.00 50.03 356 ALA A CA 1
ATOM 2568 C C . ALA A 1 356 ? 13.057 13.642 -29.605 1.00 50.03 356 ALA A C 1
ATOM 2570 O O . ALA A 1 356 ? 13.836 14.011 -30.490 1.00 50.03 356 ALA A O 1
ATOM 2571 N N . GLY A 1 357 ? 11.736 13.749 -29.745 1.00 52.25 357 GLY A N 1
ATOM 2572 C CA . GLY A 1 357 ? 11.111 14.511 -30.820 1.00 52.25 357 GLY A CA 1
ATOM 2573 C C . GLY A 1 357 ? 11.606 15.962 -30.826 1.00 52.25 357 GLY A C 1
ATOM 2574 O O . GLY A 1 357 ? 12.269 16.426 -29.899 1.00 52.25 357 GLY A O 1
ATOM 2575 N N . THR A 1 358 ? 11.295 16.719 -31.879 1.00 44.25 358 THR A N 1
ATOM 2576 C CA . THR A 1 358 ? 11.821 18.082 -32.060 1.00 44.25 358 THR A CA 1
ATOM 2577 C C . THR A 1 358 ? 11.544 18.966 -30.831 1.00 44.25 358 THR A C 1
ATOM 2579 O O . THR A 1 358 ? 10.407 19.366 -30.603 1.00 44.25 358 THR A O 1
ATOM 2582 N N . GLY A 1 359 ? 12.592 19.260 -30.050 1.00 52.00 359 GLY A N 1
ATOM 2583 C CA . GLY A 1 359 ? 12.545 20.127 -28.867 1.00 52.00 359 GLY A CA 1
ATOM 2584 C C . GLY A 1 359 ? 12.436 19.429 -27.505 1.00 52.00 359 GLY A C 1
ATOM 2585 O O . GLY A 1 359 ? 12.608 20.108 -26.497 1.00 52.00 359 GLY A O 1
ATOM 2586 N N . GLY A 1 360 ? 12.188 18.116 -27.445 1.00 51.34 360 GLY A N 1
ATOM 2587 C CA . GLY A 1 360 ? 12.165 17.369 -26.180 1.00 51.34 360 GLY A CA 1
ATOM 2588 C C . GLY A 1 360 ? 13.567 17.132 -25.607 1.00 51.34 360 GLY A C 1
ATOM 2589 O O . GLY A 1 360 ? 14.538 17.019 -26.360 1.00 51.34 360 GLY A O 1
ATOM 2590 N N . ILE A 1 361 ? 13.684 17.040 -24.281 1.00 62.47 361 ILE A N 1
ATOM 2591 C CA . ILE A 1 361 ? 14.933 16.657 -23.603 1.00 62.47 361 ILE A CA 1
ATOM 2592 C C . ILE A 1 361 ? 14.679 15.388 -22.795 1.00 62.47 361 ILE A C 1
ATOM 2594 O O . ILE A 1 361 ? 13.856 15.365 -21.882 1.00 62.47 361 ILE A O 1
ATOM 2598 N N . PHE A 1 362 ? 15.431 14.337 -23.111 1.00 67.75 362 PHE A N 1
ATOM 2599 C CA . PHE A 1 362 ? 15.482 13.114 -22.322 1.00 67.75 362 PHE A CA 1
ATOM 2600 C C . PHE A 1 362 ? 16.806 13.068 -21.558 1.00 67.75 362 PHE A C 1
ATOM 2602 O O . PHE A 1 362 ? 17.876 13.041 -22.168 1.00 67.75 362 PHE A O 1
ATOM 2609 N N . THR A 1 363 ? 16.737 13.096 -20.227 1.00 66.19 363 THR A N 1
ATOM 2610 C CA . THR A 1 363 ? 17.910 13.033 -19.346 1.00 66.19 363 THR A CA 1
ATOM 2611 C C . THR A 1 363 ? 17.804 11.808 -18.450 1.00 66.19 363 THR A C 1
ATOM 2613 O O . THR A 1 363 ? 16.877 11.703 -17.650 1.00 66.19 363 THR A O 1
ATOM 2616 N N . VAL A 1 364 ? 18.775 10.901 -18.555 1.00 57.53 364 VAL A N 1
ATOM 2617 C CA . VAL A 1 364 ? 18.930 9.771 -17.630 1.00 57.53 364 VAL A CA 1
ATOM 2618 C C . VAL A 1 364 ? 20.155 10.036 -16.773 1.00 57.53 364 VAL A C 1
ATOM 2620 O O . VAL A 1 364 ? 21.280 10.054 -17.278 1.00 57.53 364 VAL A O 1
ATOM 2623 N N . ASN A 1 365 ? 19.940 10.255 -15.480 1.00 50.12 365 ASN A N 1
ATOM 2624 C CA . ASN A 1 365 ? 21.021 10.428 -14.520 1.00 50.12 365 ASN A CA 1
ATOM 2625 C C . ASN A 1 365 ? 21.316 9.068 -13.879 1.00 50.12 365 ASN A C 1
ATOM 2627 O O . ASN A 1 365 ? 20.603 8.650 -12.974 1.00 50.12 365 ASN A O 1
ATOM 2631 N N . TYR A 1 366 ? 22.360 8.375 -14.345 1.00 37.91 366 TYR A N 1
ATOM 2632 C CA . TYR A 1 366 ? 22.792 7.100 -13.763 1.00 37.91 366 TYR A CA 1
ATOM 2633 C C . TYR A 1 366 ? 24.006 7.290 -12.838 1.00 37.91 366 TYR A C 1
ATOM 2635 O O . TYR A 1 366 ? 24.921 8.059 -13.145 1.00 37.91 366 TYR A O 1
ATOM 2643 N N . GLN A 1 367 ? 24.049 6.563 -11.717 1.00 34.97 367 GLN A N 1
ATOM 2644 C CA . GLN A 1 367 ? 25.276 6.368 -10.938 1.00 34.97 367 GLN A CA 1
ATOM 2645 C C . GLN A 1 367 ? 25.963 5.080 -11.402 1.00 34.97 367 GLN A C 1
ATOM 2647 O O . GLN A 1 367 ? 25.361 4.012 -11.419 1.00 34.97 367 GLN A O 1
ATOM 2652 N N . SER A 1 368 ? 27.230 5.181 -11.809 1.00 30.34 368 SER A N 1
ATOM 2653 C CA . SER A 1 368 ? 28.056 4.016 -12.150 1.00 30.34 368 SER A CA 1
ATOM 2654 C C . SER A 1 368 ? 28.313 3.171 -10.899 1.00 30.34 368 SER A C 1
ATOM 2656 O O . SER A 1 368 ? 28.903 3.672 -9.944 1.00 30.34 368 SER A O 1
ATOM 2658 N N . LEU A 1 369 ? 27.903 1.899 -10.921 1.00 34.16 369 LEU A N 1
ATOM 2659 C CA . LEU A 1 369 ? 28.063 0.942 -9.814 1.00 34.16 369 LEU A CA 1
ATOM 2660 C C . LEU A 1 369 ? 29.483 0.366 -9.693 1.00 34.16 369 LEU A C 1
ATOM 2662 O O . LEU A 1 369 ? 29.857 -0.155 -8.642 1.00 34.16 369 LEU A O 1
ATOM 2666 N N . ASP A 1 370 ? 30.310 0.514 -10.726 1.00 31.20 370 ASP A N 1
ATOM 2667 C CA . ASP A 1 370 ? 31.676 0.010 -10.693 1.00 31.20 370 ASP A CA 1
ATOM 2668 C C . ASP A 1 370 ? 32.601 1.082 -10.116 1.00 31.20 370 ASP A C 1
ATOM 2670 O O . ASP A 1 370 ? 33.005 2.018 -10.806 1.00 31.20 370 ASP A O 1
ATOM 2674 N N . GLY A 1 371 ? 32.968 0.929 -8.842 1.00 37.84 371 GLY A N 1
ATOM 2675 C CA . GLY A 1 371 ? 33.992 1.717 -8.143 1.00 37.84 371 GLY A CA 1
ATOM 2676 C C . GLY A 1 371 ? 35.420 1.545 -8.687 1.00 37.84 371 GLY A C 1
ATOM 2677 O O . GLY A 1 371 ? 36.373 1.537 -7.913 1.00 37.84 371 GLY A O 1
ATOM 2678 N N . ASN A 1 372 ? 35.584 1.394 -10.003 1.00 33.78 372 ASN A N 1
ATOM 2679 C CA . ASN A 1 372 ? 36.867 1.472 -10.684 1.00 33.78 372 ASN A CA 1
ATOM 2680 C C . ASN A 1 372 ? 37.031 2.868 -11.287 1.00 33.78 372 ASN A C 1
ATOM 2682 O O . ASN A 1 372 ? 36.461 3.195 -12.327 1.00 33.78 372 ASN A O 1
ATOM 2686 N N . ASP A 1 373 ? 37.853 3.669 -10.614 1.00 37.53 373 ASP A N 1
ATOM 2687 C CA . ASP A 1 373 ? 38.369 4.947 -11.087 1.00 37.53 373 ASP A CA 1
ATOM 2688 C C . ASP A 1 373 ? 38.764 4.908 -12.573 1.00 37.53 373 ASP A C 1
ATOM 2690 O O . ASP A 1 373 ? 39.701 4.208 -12.972 1.00 37.53 373 ASP A O 1
ATOM 2694 N N . LEU A 1 374 ? 38.167 5.791 -13.376 1.00 28.34 374 LEU A N 1
ATOM 2695 C CA . LEU A 1 374 ? 38.891 6.377 -14.498 1.00 28.34 374 LEU A CA 1
ATOM 2696 C C . LEU A 1 374 ? 39.716 7.555 -13.977 1.00 28.34 374 LEU A C 1
ATOM 2698 O O . LEU A 1 374 ? 39.299 8.712 -13.954 1.00 28.34 374 LEU A O 1
ATOM 2702 N N . ILE A 1 375 ? 40.944 7.226 -13.585 1.00 35.22 375 ILE A N 1
ATOM 2703 C CA . ILE A 1 375 ? 42.069 8.151 -13.465 1.00 35.22 375 ILE A CA 1
ATOM 2704 C C . ILE A 1 375 ? 42.262 8.864 -14.819 1.00 35.22 375 ILE A C 1
ATOM 2706 O O . ILE A 1 375 ? 42.840 8.288 -15.737 1.00 35.22 375 ILE A O 1
ATOM 2710 N N . ASN A 1 376 ? 41.793 10.110 -14.958 1.00 29.14 376 ASN A N 1
ATOM 2711 C CA . ASN A 1 376 ? 42.646 11.307 -15.101 1.00 29.14 376 ASN A CA 1
ATOM 2712 C C . ASN A 1 376 ? 41.798 12.597 -15.247 1.00 29.14 376 ASN A C 1
ATOM 2714 O O . ASN A 1 376 ? 40.898 12.639 -16.087 1.00 29.14 376 ASN A O 1
ATOM 2718 N N . PRO A 1 377 ? 42.122 13.691 -14.527 1.00 41.81 377 PRO A N 1
ATOM 2719 C CA . PRO A 1 377 ? 41.435 14.969 -14.649 1.00 41.81 377 PRO A CA 1
ATOM 2720 C C . PRO A 1 377 ? 42.008 15.757 -15.838 1.00 41.81 377 PRO A C 1
ATOM 2722 O O . PRO A 1 377 ? 43.097 16.329 -15.774 1.00 41.81 377 PRO A O 1
ATOM 2725 N N . GLY A 1 378 ? 41.270 15.771 -16.947 1.00 26.36 378 GLY A N 1
ATOM 2726 C CA . GLY A 1 378 ? 41.569 16.567 -18.137 1.00 26.36 378 GLY A CA 1
ATOM 2727 C C . GLY A 1 378 ? 40.876 17.930 -18.101 1.00 26.36 378 GLY A C 1
ATOM 2728 O O . GLY A 1 378 ? 39.661 18.026 -18.002 1.00 26.36 378 GLY A O 1
ATOM 2729 N N . THR A 1 379 ? 41.684 18.976 -18.169 1.00 27.34 379 THR A N 1
ATOM 2730 C CA . THR A 1 379 ? 41.424 20.415 -18.030 1.00 27.34 379 THR A CA 1
ATOM 2731 C C . THR A 1 379 ? 40.359 20.993 -18.985 1.00 27.34 379 THR A C 1
ATOM 2733 O O . THR A 1 379 ? 40.317 20.653 -20.164 1.00 27.34 379 THR A O 1
ATOM 2736 N N . TYR A 1 380 ? 39.561 21.953 -18.500 1.00 27.98 380 TYR A N 1
ATOM 2737 C CA . TYR A 1 380 ? 38.648 22.783 -19.301 1.00 27.98 380 TYR A CA 1
ATOM 2738 C C . TYR A 1 380 ? 39.386 23.652 -20.338 1.00 27.98 380 TYR A C 1
ATOM 2740 O O . TYR A 1 380 ? 40.434 24.224 -20.033 1.00 27.98 380 TYR A O 1
ATOM 2748 N N . ALA A 1 381 ? 38.777 23.863 -21.512 1.00 23.47 381 ALA A N 1
ATOM 2749 C CA . ALA A 1 381 ? 39.140 24.936 -22.441 1.00 23.47 381 ALA A CA 1
ATOM 2750 C C . ALA A 1 381 ? 37.884 25.624 -23.007 1.00 23.47 381 ALA A C 1
ATOM 2752 O O . ALA A 1 381 ? 36.988 24.974 -23.537 1.00 23.47 381 ALA A O 1
ATOM 2753 N N . MET A 1 382 ? 37.841 26.954 -22.900 1.00 22.67 382 MET A N 1
ATOM 2754 C CA . MET A 1 382 ? 36.820 27.830 -23.482 1.00 22.67 382 MET A CA 1
ATOM 2755 C C . MET A 1 382 ? 37.441 28.526 -24.707 1.00 22.67 382 MET A C 1
ATOM 2757 O O . MET A 1 382 ? 38.461 29.200 -24.571 1.00 22.67 382 MET A O 1
ATOM 2761 N N . THR A 1 383 ? 36.868 28.356 -25.903 1.00 24.50 383 THR A N 1
ATOM 2762 C CA . THR A 1 383 ? 37.522 28.689 -27.194 1.00 24.50 383 THR A CA 1
ATOM 2763 C C . THR A 1 383 ? 36.996 29.936 -27.926 1.00 24.50 383 THR A C 1
ATOM 2765 O O . THR A 1 383 ? 37.353 30.140 -29.079 1.00 24.50 383 THR A O 1
ATOM 2768 N N . GLN A 1 384 ? 36.290 30.838 -27.229 1.00 24.42 384 GLN A N 1
ATOM 2769 C CA . GLN A 1 384 ? 35.811 32.174 -27.673 1.00 24.42 384 GLN A CA 1
ATOM 2770 C C . GLN A 1 384 ? 34.378 32.286 -28.253 1.00 24.42 384 GLN A C 1
ATOM 2772 O O . GLN A 1 384 ? 33.705 31.308 -28.551 1.00 24.42 384 GLN A O 1
ATOM 2777 N N . TRP A 1 385 ? 33.939 33.555 -28.302 1.00 26.09 385 TRP A N 1
ATOM 2778 C CA . TRP A 1 385 ? 32.600 34.178 -28.339 1.00 26.09 385 TRP A CA 1
ATOM 2779 C C . TRP A 1 385 ? 32.251 34.834 -29.704 1.00 26.09 385 TRP A C 1
ATOM 2781 O O . TRP A 1 385 ? 33.177 35.135 -30.453 1.00 26.09 385 TRP A O 1
ATOM 2791 N N . ARG A 1 386 ? 30.972 35.224 -29.953 1.00 23.66 386 ARG A N 1
ATOM 2792 C CA . ARG A 1 386 ? 30.498 36.646 -30.075 1.00 23.66 386 ARG A CA 1
ATOM 2793 C C . ARG A 1 386 ? 29.026 36.823 -30.541 1.00 23.66 386 ARG A C 1
ATOM 2795 O O . ARG A 1 386 ? 28.553 36.162 -31.452 1.00 23.66 386 ARG A O 1
ATOM 2802 N N . GLU A 1 387 ? 28.397 37.805 -29.886 1.00 25.09 387 GLU A N 1
ATOM 2803 C CA . GLU A 1 387 ? 27.125 38.551 -30.039 1.00 25.09 387 GLU A CA 1
ATOM 2804 C C . GLU A 1 387 ? 26.568 38.833 -31.447 1.00 25.09 387 GLU A C 1
ATOM 2806 O O . GLU A 1 387 ? 27.319 39.294 -32.302 1.00 25.09 387 GLU A O 1
ATOM 2811 N N . ILE A 1 388 ? 25.230 38.779 -31.598 1.00 22.69 388 ILE A N 1
ATOM 2812 C CA . ILE A 1 388 ? 24.461 39.755 -32.401 1.00 22.69 388 ILE A CA 1
ATOM 2813 C C . ILE A 1 388 ? 23.130 40.077 -31.691 1.00 22.69 388 ILE A C 1
ATOM 2815 O O . ILE A 1 388 ? 22.304 39.194 -31.467 1.00 22.69 388 ILE A O 1
ATOM 2819 N N . ARG A 1 389 ? 22.943 41.354 -31.336 1.00 27.84 389 ARG A N 1
ATOM 2820 C CA . ARG A 1 389 ? 21.666 41.959 -30.918 1.00 27.84 389 ARG A CA 1
ATOM 2821 C C . ARG A 1 389 ? 20.933 42.526 -32.136 1.00 27.84 389 ARG A C 1
ATOM 2823 O O . ARG A 1 389 ? 21.571 42.782 -33.155 1.00 27.84 389 ARG A O 1
ATOM 2830 N N . ASN A 1 390 ? 19.657 42.859 -31.954 1.00 31.59 390 ASN A N 1
ATOM 2831 C CA . ASN A 1 390 ? 19.132 44.098 -32.534 1.00 31.59 390 ASN A CA 1
ATOM 2832 C C . ASN A 1 390 ? 19.260 45.228 -31.516 1.00 31.59 390 ASN A C 1
ATOM 2834 O O . ASN A 1 390 ? 18.912 44.983 -30.337 1.00 31.59 390 ASN A O 1
#

Radius of gyration: 27.26 Å; chains: 1; bounding box: 80×68×72 Å

Sequence (390 aa):
NHKTSVQARYITEAGIHRTIGMLNSTPGWIAGLSDPTTNAFPGDNSFGNGTYVVKVFEDDPTPGKIRINTTGDVNGSSSTFEAIVTPDEYSILDYATFDCGNFDLKVGENNIITGDVFVDGDLILADSGIQLIIGDVYATGTIDIGGTSSITGNAYANGNIDLSSTASPNIDGNATAGGSVNGTAVSGTISQGVTPAPVADLCNGNNMAGITITSEDIQNFRDNADYTFVNYEYTTADNFTGIIYVSGDFELLTDSTYSGNVVIVVDGSVDITGSLTKHASAPAGSSVVFIVPNGDFKVKGFGNVVIDGTVLVGTVDADGSNPIGGNIDVTENANLTVNGNVIAVNTAVGKGNTDAGTGGIFTVNYQSLDGNDLINPGTYAMTQWREIRN

Organism: NCBI:txid412755